Protein AF-U3BD57-F1 (afdb_monomer)

pLDDT: mean 81.66, std 17.18, range [27.09, 98.0]

Secondary structure (DSSP, 8-state):
-PPP-PEEPSEEEEEEESSSPPEEEEE-SS--HHHHHHTTT-EEEE--PPPPTTEE--SEEEEEEHHHHHHHHHHHHHHHHH-GGG---TTHHHHHHHHHHHHHHHHHHTTS-GGGEEEEE--SSSS-S--TTS---HHHHHHHHHHHHHHHHHT-GGGHHHHH--S-TT-HHHIIIII-GGGBSSHHHHHHTT-SSTTTT---HHHHHHHS-TT-SPPP-------------------PPPPPPPHHHHHHHHHTT-HHHHHHHHHH-SSHHHHHHHHHHHTT-SSS-----HHHHHHHHHHHHTTSS-HHHHHHHHHHHHHT---HHHHHHHHHHHHHHHH-GGGSS--HHHHHHHHHHHHHHS-TTSHHHHHHHHHHHHHHHHTSSS---HHHHHHHHHHHHHTT-HHHHHHHHHHHHHHHHHS-HHHHHHHHHHHHHHHHHHHHHHGGGS-HHHHHHHHHHHTTSSS--HHHHHHHHHHHHHTT-HHHHHHIIIIIII-TT-TT--HHHHHHHHHHHHHHTTTTTSS-HHHHHHHHHHHHHHT-

Mean predicted aligned error: 17.5 Å

Sequence (548 aa):
MPTQAQLASAAWLHIGGASGAPRCLARREDVSPLWCLLLAGATVMPAVTVPEPATEVPRQGLRVEVEQALRNWRQFCDFIAAHPQFHRVPALGIYLSAVAAFIEQAAADLGRPLAELWLQGDVDALAGPFDAHAPSRIEFWRWNADSRLQLVQDGDPLELHEITLVVDFEDLADWCRGFGLNSLDHPYFQALLREEHFESVGTGFAKFCAALPADQAPAIPTDVFQVADDGDAWLPETLAEPAQATAEQYRQRYLQGDLQAALALAQQCDDEQQALHWARCACGLEDVAGQPAAAAWLWLAELALRGVGDLREARRWVELAAAANPQLHEQGRLQLCIGRLWLDPAAGEPDTRRAFQALQAVQRYCSHDDAEYAQSLYWLGLCWHSGQGCAVDHERAREAWRVASADGHGLATEALVQLLASEADAQAAQAAAELWEEALHHARQFLEVHGPRAPASLRRLLGEWLLSFAPVAWEEAHELLLQAAEAGDAQAMGLLSEVVYRDPASPLRNLRQALHWAWRYAVAQGLLASAERGWRRWLFALVWYLRR

Radius of gyration: 33.56 Å; Cα contacts (8 Å, |Δi|>4): 811; chains: 1; bounding box: 88×85×86 Å

Foldseek 3Di:
DPDDQQAAFQFFKWKDFPDDQTDGFFGGLDDFLLVLQLLAPWDKDAGRDDDDPSHDFFGIKTKDQQVSSLVSLVLLLVLCVVQCLLVLDPQPSLLSVLVNVSSVVSVVVVVDDSRRMMMIGRHFPGDDDDDPPDDTPNVVSNVLSNVLSVVSVVSDPVCVCVSQVQPDSQWLCSSCPRNPLCRTPDVLSVVSNVDGGSVPCSQHNVSVVVPDDPPPPDDDDDDDDDDDDDDDDDDDDDPPDPPDDDLVVLVVVLVVQDLVSLQVNLVPDPDLQSNLVSLCSSPCVDDHHDQHELSSLLSNLVSVVVVHDQLLCSVVSLVSSVVRPDDLVVLLSSLLSQLVLLCDCSNHPHDQLSNLVSLVVNCSSDDLLDLSVLSSLQSNLVCLCPVRSHHNDNPSSLVSLVSSLVVLNQSSLVVNLVSLCVVLVVDDVVSSVVSNVVSLVSLVVSCVVCPLNHALSSLQSNLVVLLVDPVRPLVSSLVSLVSSVVVPDLVSLQCCQPPAAPDPPHPNHNNLSNVVSVVSSCVSVCVLVPDDPVVNVVVVVVVVVSVD

Nearest PDB structures (foldseek):
  8sxq-assembly2_B  TM=6.730E-01  e=3.916E-07  Legionella pneumophila
  6ur7-assembly1_A  TM=7.869E-01  e=1.445E-04  Oxalobacter formigenes
  5b26-assembly2_C  TM=6.207E-01  e=1.563E-03  Mus musculus
  7t7t-assembly1_A  TM=5.639E-01  e=4.926E-03  Citrus unshiu
  7mqz-assembly1_A  TM=3.918E-01  e=1.105E-02  Homo sapiens

Structure (mmCIF, N/CA/C/O backbone):
data_AF-U3BD57-F1
#
_entry.id   AF-U3BD57-F1
#
loop_
_atom_site.group_PDB
_atom_site.id
_atom_site.type_symbol
_atom_site.label_atom_id
_atom_site.label_alt_id
_atom_site.label_comp_id
_atom_site.label_asym_id
_atom_site.label_entity_id
_atom_site.label_seq_id
_atom_site.pdbx_PDB_ins_code
_atom_site.Cartn_x
_atom_site.Cartn_y
_atom_site.Cartn_z
_atom_site.occupancy
_atom_site.B_iso_or_equiv
_atom_site.auth_seq_id
_atom_site.auth_comp_id
_atom_site.auth_asym_id
_atom_site.auth_atom_id
_atom_site.pdbx_PDB_model_num
ATOM 1 N N . MET A 1 1 ? -15.205 58.017 26.545 1.00 27.98 1 MET A N 1
ATOM 2 C CA . MET A 1 1 ? -15.655 56.766 27.181 1.00 27.98 1 MET A CA 1
ATOM 3 C C . MET A 1 1 ? -15.702 55.711 26.086 1.00 27.98 1 MET A C 1
ATOM 5 O O . MET A 1 1 ? -16.704 55.667 25.384 1.00 27.98 1 MET A O 1
ATOM 9 N N . PRO A 1 2 ? -14.609 54.979 25.820 1.00 32.31 2 PRO A N 1
ATOM 10 C CA . PRO A 1 2 ? -14.677 53.851 24.903 1.00 32.31 2 PRO A CA 1
ATOM 11 C C . PRO A 1 2 ? -15.498 52.740 25.571 1.00 32.31 2 PRO A C 1
ATOM 13 O O . PRO A 1 2 ? -15.319 52.452 26.753 1.00 32.31 2 PRO A O 1
ATOM 16 N N . THR A 1 3 ? -16.462 52.215 24.824 1.00 42.19 3 THR A N 1
ATOM 17 C CA . THR A 1 3 ? -17.351 51.101 25.164 1.00 42.19 3 THR A CA 1
ATOM 18 C C . THR A 1 3 ? -16.542 49.896 25.640 1.00 42.19 3 THR A C 1
ATOM 20 O O . THR A 1 3 ? -15.645 49.451 24.928 1.00 42.19 3 THR A O 1
ATOM 23 N N . GLN A 1 4 ? -16.850 49.377 26.835 1.00 46.09 4 GLN A N 1
ATOM 24 C CA . GLN A 1 4 ? -16.430 48.032 27.239 1.00 46.09 4 GLN A CA 1
ATOM 25 C C . GLN A 1 4 ? -16.855 47.073 26.126 1.00 46.09 4 GLN A C 1
ATOM 27 O O . GLN A 1 4 ? -18.048 46.980 25.840 1.00 46.09 4 GLN A O 1
ATOM 32 N N . ALA A 1 5 ? -15.895 46.425 25.467 1.00 45.97 5 ALA A N 1
ATOM 33 C CA . ALA A 1 5 ? -16.192 45.318 24.572 1.00 45.97 5 ALA A CA 1
ATOM 34 C C . ALA A 1 5 ? -16.921 44.259 25.409 1.00 45.97 5 ALA A C 1
ATOM 36 O O . ALA A 1 5 ? -16.358 43.758 26.382 1.00 45.97 5 ALA A O 1
ATOM 37 N N . GLN A 1 6 ? -18.198 44.021 25.113 1.00 57.72 6 GLN A N 1
ATOM 38 C CA . GLN A 1 6 ? -18.959 42.970 25.775 1.00 57.72 6 GLN A CA 1
ATOM 39 C C . GLN A 1 6 ? -18.413 41.636 25.265 1.00 57.72 6 GLN A C 1
ATOM 41 O O . GLN A 1 6 ? -18.294 41.439 24.057 1.00 57.72 6 GLN A O 1
ATOM 46 N N . LEU A 1 7 ? -17.986 40.771 26.182 1.00 58.16 7 LEU A N 1
ATOM 47 C CA . LEU A 1 7 ? -17.423 39.472 25.833 1.00 58.16 7 LEU A CA 1
ATOM 48 C C . LEU A 1 7 ? -18.536 38.512 25.413 1.00 58.16 7 LEU A C 1
ATOM 50 O O . LEU A 1 7 ? -19.702 38.662 25.768 1.00 58.16 7 LEU A O 1
ATOM 54 N N . ALA A 1 8 ? -18.161 37.493 24.664 1.00 63.22 8 ALA A N 1
ATOM 55 C CA . ALA A 1 8 ? -19.016 36.364 24.372 1.00 63.22 8 ALA A CA 1
ATOM 56 C C . ALA A 1 8 ? -19.403 35.618 25.653 1.00 63.22 8 ALA A C 1
ATOM 58 O O . ALA A 1 8 ? -18.519 35.300 26.447 1.00 63.22 8 ALA A O 1
ATOM 59 N N . SER A 1 9 ? -20.682 35.286 25.873 1.00 67.75 9 SER A N 1
ATOM 60 C CA . SER A 1 9 ? -20.984 34.245 26.860 1.00 67.75 9 SER A CA 1
ATOM 61 C C . SER A 1 9 ? -20.363 32.929 26.393 1.00 67.75 9 SER A C 1
ATOM 63 O O . SER A 1 9 ? -20.715 32.409 25.338 1.00 67.75 9 SER A O 1
ATOM 65 N N . ALA A 1 10 ? -19.449 32.378 27.190 1.00 66.75 10 ALA A N 1
ATOM 66 C CA . ALA A 1 10 ? -18.842 31.092 26.881 1.00 66.75 10 ALA A CA 1
ATOM 67 C C . ALA A 1 10 ? -19.821 29.928 27.101 1.00 66.75 10 ALA A C 1
ATOM 69 O O . ALA A 1 10 ? -19.561 28.845 26.608 1.00 66.75 10 ALA A O 1
ATOM 70 N N . ALA A 1 11 ? -20.927 30.099 27.837 1.00 70.19 11 ALA A N 1
ATOM 71 C CA . ALA A 1 11 ? -21.907 29.039 28.084 1.00 70.19 11 ALA A CA 1
ATOM 72 C C . ALA A 1 11 ? -22.957 28.991 26.969 1.00 70.19 11 ALA A C 1
ATOM 74 O O . ALA A 1 11 ? -23.764 29.911 26.822 1.00 70.19 11 ALA A O 1
ATOM 75 N N . TRP A 1 12 ? -22.989 27.900 26.209 1.00 79.19 12 TRP A N 1
ATOM 76 C CA . TRP A 1 12 ? -23.847 27.846 25.024 1.00 79.19 12 TRP A CA 1
ATOM 77 C C . TRP A 1 12 ? -24.577 26.521 24.827 1.00 79.19 12 TRP A C 1
ATOM 79 O O . TRP A 1 12 ? -25.664 26.527 24.256 1.00 79.19 12 TRP A O 1
ATOM 89 N N . LEU A 1 13 ? -24.077 25.398 25.351 1.00 88.44 13 LEU A N 1
ATOM 90 C CA . LEU A 1 13 ? -24.782 24.123 25.238 1.00 88.44 13 LEU A CA 1
ATOM 91 C C . LEU A 1 13 ? -25.461 23.713 26.538 1.00 88.44 13 LEU A C 1
ATOM 93 O O . LEU A 1 13 ? -24.832 23.622 27.593 1.00 88.44 13 LEU A O 1
ATOM 97 N N . HIS A 1 14 ? -26.736 23.366 26.425 1.00 92.31 14 HIS A N 1
ATOM 98 C CA . HIS A 1 14 ? -27.600 23.070 27.548 1.00 92.31 14 HIS A CA 1
ATOM 99 C C . HIS A 1 14 ? -28.343 21.752 27.354 1.00 92.31 14 HIS A C 1
ATOM 101 O O . HIS A 1 14 ? -28.837 21.466 26.265 1.00 92.31 14 HIS A O 1
ATOM 107 N N . ILE A 1 15 ? -28.485 20.990 28.436 1.00 94.88 15 ILE A N 1
ATOM 108 C CA . ILE A 1 15 ? -29.433 19.879 28.537 1.00 94.88 15 ILE A CA 1
ATOM 109 C C . ILE A 1 15 ? -30.567 20.266 29.482 1.00 94.88 15 ILE A C 1
ATOM 111 O O . ILE A 1 15 ? -30.341 20.839 30.551 1.00 94.88 15 ILE A O 1
ATOM 115 N N . GLY A 1 16 ? -31.803 19.968 29.104 1.00 94.50 16 GLY A N 1
ATOM 116 C CA . GLY A 1 16 ? -32.967 20.297 29.918 1.00 94.50 16 GLY A CA 1
ATOM 117 C C . GLY A 1 16 ? -34.179 19.449 29.572 1.00 94.50 16 GLY A C 1
ATOM 118 O O . GLY A 1 16 ? -34.161 18.668 28.631 1.00 94.50 16 GLY A O 1
ATOM 119 N N . GLY A 1 17 ? -35.245 19.603 30.354 1.00 91.62 17 GLY A N 1
ATOM 120 C CA . GLY A 1 17 ? -36.542 18.974 30.096 1.00 91.62 17 GLY A CA 1
ATOM 121 C C . GLY A 1 17 ? -37.650 20.013 29.964 1.00 91.62 17 GLY A C 1
ATOM 122 O O . GLY A 1 17 ? -37.400 21.219 29.951 1.00 91.62 17 GLY A O 1
ATOM 123 N N . ALA A 1 18 ? -38.902 19.564 29.900 1.00 84.69 18 ALA A N 1
ATOM 124 C CA . ALA A 1 18 ? -40.062 20.463 29.854 1.00 84.69 18 ALA A CA 1
ATOM 125 C C . ALA A 1 18 ? -40.227 21.332 31.124 1.00 84.69 18 ALA A C 1
ATOM 127 O O . ALA A 1 18 ? -40.930 22.340 31.106 1.00 84.69 18 ALA A O 1
ATOM 128 N N . SER A 1 19 ? -39.610 20.935 32.242 1.00 79.94 19 SER A N 1
ATOM 129 C CA . SER A 1 19 ? -39.618 21.669 33.514 1.00 79.94 19 SER A CA 1
ATOM 130 C C . SER A 1 19 ? -38.301 21.477 34.270 1.00 79.94 19 SER A C 1
ATOM 132 O O . SER A 1 19 ? -37.704 20.403 34.212 1.00 79.94 19 SER A O 1
ATOM 134 N N . GLY A 1 20 ? -37.882 22.507 35.010 1.00 82.12 20 GLY A N 1
ATOM 135 C CA . GLY A 1 20 ? -36.584 22.564 35.692 1.00 82.12 20 GLY A CA 1
ATOM 136 C C . GLY A 1 20 ? -35.612 23.528 35.007 1.00 82.12 20 GLY A C 1
ATOM 137 O O . GLY A 1 20 ? -35.832 23.931 33.866 1.00 82.12 20 GLY A O 1
ATOM 138 N N . ALA A 1 21 ? -34.564 23.933 35.724 1.00 85.69 21 ALA A N 1
ATOM 139 C CA . ALA A 1 21 ? -33.501 24.746 35.143 1.00 85.69 21 ALA A CA 1
ATOM 140 C C . ALA A 1 21 ? -32.611 23.863 34.247 1.00 85.69 21 ALA A C 1
ATOM 142 O O . ALA A 1 21 ? -32.246 22.766 34.679 1.00 85.69 21 ALA A O 1
ATOM 143 N N . PRO A 1 22 ? -32.270 24.302 33.024 1.00 90.50 22 PRO A N 1
ATOM 144 C CA . PRO A 1 22 ? -31.344 23.563 32.181 1.00 90.50 22 PRO A CA 1
ATOM 145 C C . PRO A 1 22 ? -29.938 23.555 32.791 1.00 90.50 22 PRO A C 1
ATOM 147 O O . PRO A 1 22 ? -29.515 24.517 33.433 1.00 90.50 22 PRO A O 1
ATOM 150 N N . ARG A 1 23 ? -29.206 22.464 32.569 1.00 90.50 23 ARG A N 1
ATOM 151 C CA . ARG A 1 23 ? -27.803 22.310 32.958 1.00 90.50 23 ARG A CA 1
ATOM 152 C C . ARG A 1 23 ? -26.915 22.670 31.773 1.00 90.50 23 ARG A C 1
ATOM 154 O O . ARG A 1 23 ? -27.105 22.136 30.684 1.00 90.50 23 ARG A O 1
ATOM 161 N N . CYS A 1 24 ? -25.937 23.543 31.992 1.00 89.62 24 CYS A N 1
ATOM 162 C CA . CYS A 1 24 ? -24.891 23.811 31.007 1.00 89.62 24 CYS A CA 1
ATOM 163 C C . CYS A 1 24 ? -23.942 22.604 30.921 1.00 89.62 24 CYS A C 1
ATOM 165 O O . CYS A 1 24 ? -23.536 22.066 31.952 1.00 89.62 24 CYS A O 1
ATOM 167 N N . LEU A 1 25 ? -23.643 22.164 29.701 1.00 88.62 25 LEU A N 1
ATOM 168 C CA . LEU A 1 25 ? -22.780 21.017 29.406 1.00 88.62 25 LEU A CA 1
ATOM 169 C C . LEU A 1 25 ? -21.462 21.408 28.746 1.00 88.62 25 LEU A C 1
ATOM 171 O O . LEU A 1 25 ? -20.508 20.635 28.816 1.00 88.62 25 LEU A O 1
ATOM 175 N N . ALA A 1 26 ? -21.411 22.567 28.090 1.00 85.31 26 ALA A N 1
ATOM 176 C CA . ALA A 1 26 ? -20.224 23.002 27.375 1.00 85.31 26 ALA A CA 1
ATOM 177 C C . ALA A 1 26 ? -20.015 24.508 27.489 1.00 85.31 26 ALA A C 1
ATOM 179 O O . ALA A 1 26 ? -20.969 25.291 27.385 1.00 85.31 26 ALA A O 1
ATOM 180 N N . ARG A 1 27 ? -18.749 24.893 27.675 1.00 80.94 27 ARG A N 1
ATOM 181 C CA . ARG A 1 27 ? -18.311 26.285 27.731 1.00 80.94 27 ARG A CA 1
ATOM 182 C C . ARG A 1 27 ? -17.185 26.537 26.721 1.00 80.94 27 ARG A C 1
ATOM 184 O O . ARG A 1 27 ? -16.096 25.995 26.886 1.00 80.94 27 ARG A O 1
ATOM 191 N N . ARG A 1 28 ? -17.429 27.342 25.680 1.00 71.56 28 ARG A N 1
ATOM 192 C CA . ARG A 1 28 ? -16.424 27.792 24.697 1.00 71.56 28 ARG A CA 1
ATOM 193 C C . ARG A 1 28 ? -16.920 29.021 23.920 1.00 71.56 28 ARG A C 1
ATOM 195 O O . ARG A 1 28 ? -18.121 29.162 23.727 1.00 71.56 28 ARG A O 1
ATOM 202 N N . GLU A 1 29 ? -16.014 29.901 23.495 1.00 64.88 29 GLU A N 1
ATOM 203 C CA . GLU A 1 29 ? -16.372 31.115 22.732 1.00 64.88 29 GLU A CA 1
ATOM 204 C C . GLU A 1 29 ? -16.770 30.816 21.272 1.00 64.88 29 GLU A C 1
ATOM 206 O O . GLU A 1 29 ? -17.443 31.627 20.639 1.00 64.88 29 GLU A O 1
ATOM 211 N N . ASP A 1 30 ? -16.378 29.652 20.747 1.00 69.75 30 ASP A N 1
ATOM 212 C CA . ASP A 1 30 ? -16.630 29.169 19.389 1.00 69.75 30 ASP A CA 1
ATOM 213 C C . ASP A 1 30 ? -17.457 27.870 19.360 1.00 69.75 30 ASP A C 1
ATOM 215 O O . ASP A 1 30 ? -17.331 26.978 20.205 1.00 69.75 30 ASP A O 1
ATOM 219 N N . VAL A 1 31 ? -18.299 27.751 18.329 1.00 74.25 31 VAL A N 1
ATOM 220 C CA . VAL A 1 31 ? -19.085 26.545 18.035 1.00 74.25 31 VAL A CA 1
ATOM 221 C C . VAL A 1 31 ? -18.189 25.517 17.351 1.00 74.25 31 VAL A C 1
ATOM 223 O O . VAL A 1 31 ? -17.719 25.748 16.236 1.00 74.25 31 VAL A O 1
ATOM 226 N N . SER A 1 32 ? -17.975 24.368 17.995 1.00 83.62 32 SER A N 1
ATOM 227 C CA . SER A 1 32 ? -17.133 23.305 17.440 1.00 83.62 32 SER A CA 1
ATOM 228 C C . SER A 1 32 ? -17.915 22.296 16.580 1.00 83.62 32 SER A C 1
ATOM 230 O O . SER A 1 32 ? -19.128 22.120 16.764 1.00 83.62 32 SER A O 1
ATOM 232 N N . PRO A 1 33 ? -17.238 21.575 15.666 1.00 87.12 33 PRO A N 1
ATOM 233 C CA . PRO A 1 33 ? -17.868 20.558 14.824 1.00 87.12 33 PRO A CA 1
ATOM 234 C C . PRO A 1 33 ? -18.579 19.433 15.582 1.00 87.12 33 PRO A C 1
ATOM 236 O O . PRO A 1 33 ? -19.615 18.953 15.119 1.00 87.12 33 PRO A O 1
ATOM 239 N N . LEU A 1 34 ? -18.070 19.058 16.764 1.00 88.12 34 LEU A N 1
ATOM 240 C CA . LEU A 1 34 ? -18.699 18.086 17.665 1.00 88.12 34 LEU A CA 1
ATOM 241 C C . LEU A 1 34 ? -20.179 18.414 17.915 1.00 88.12 34 LEU A C 1
ATOM 243 O O . LEU A 1 34 ? -21.039 17.533 17.897 1.00 88.12 34 LEU A O 1
ATOM 247 N N . TRP A 1 35 ? -20.495 19.694 18.099 1.00 86.44 35 TRP A N 1
ATOM 248 C CA . TRP A 1 35 ? -21.849 20.139 18.411 1.00 86.44 35 TRP A CA 1
ATOM 249 C C . TRP A 1 35 ? -22.739 20.256 17.191 1.00 86.44 35 TRP A C 1
ATOM 251 O O . TRP A 1 35 ? -23.916 19.915 17.270 1.00 86.44 35 TRP A O 1
ATOM 261 N N . CYS A 1 36 ? -22.181 20.681 16.058 1.00 89.06 36 CYS A N 1
ATOM 262 C CA . CYS A 1 36 ? -22.897 20.647 14.789 1.00 89.06 36 CYS A CA 1
ATOM 263 C C . CYS A 1 36 ? -23.377 19.219 14.481 1.00 89.06 36 CYS A C 1
ATOM 265 O O . CYS A 1 36 ? -24.531 19.034 14.115 1.00 89.06 36 CYS A O 1
ATOM 267 N N . LEU A 1 37 ? -22.546 18.200 14.725 1.00 93.69 37 LEU A N 1
ATOM 268 C CA . LEU A 1 37 ? -22.951 16.801 14.555 1.00 93.69 37 LEU A CA 1
ATOM 269 C C . LEU A 1 37 ? -24.081 16.392 15.510 1.00 93.69 37 LEU A C 1
ATOM 271 O O . LEU A 1 37 ? -25.065 15.788 15.084 1.00 93.69 37 LEU A O 1
ATOM 275 N N . LEU A 1 38 ? -23.977 16.737 16.795 1.00 95.19 38 LEU A N 1
ATOM 276 C CA . LEU A 1 38 ? -25.018 16.417 17.778 1.00 95.19 38 LEU A CA 1
ATOM 277 C C . LEU A 1 38 ? -26.357 17.103 17.462 1.00 95.19 38 LEU A C 1
ATOM 279 O O . LEU A 1 38 ? -27.409 16.486 17.624 1.00 95.19 38 LEU A O 1
ATOM 283 N N . LEU A 1 39 ? -26.327 18.350 16.984 1.00 95.19 39 LEU A N 1
ATOM 284 C CA . LEU A 1 39 ? -27.506 19.194 16.754 1.00 95.19 39 LEU A CA 1
ATOM 285 C C . LEU A 1 39 ? -28.119 19.057 15.346 1.00 95.19 39 LEU A C 1
ATOM 287 O O . LEU A 1 39 ? -29.029 19.811 15.008 1.00 95.19 39 LEU A O 1
ATOM 291 N N . ALA A 1 40 ? -27.672 18.108 14.523 1.00 95.25 40 ALA A N 1
ATOM 292 C CA . ALA A 1 40 ? -28.289 17.853 13.221 1.00 95.25 40 ALA A CA 1
ATOM 293 C C . ALA A 1 40 ? -29.773 17.447 13.358 1.00 95.25 40 ALA A C 1
ATOM 295 O O . ALA A 1 40 ? -30.151 16.648 14.224 1.00 95.25 40 ALA A O 1
ATOM 296 N N . GLY A 1 41 ? -30.629 18.016 12.510 1.00 95.62 41 GLY A N 1
ATOM 297 C CA . GLY A 1 41 ? -32.086 17.894 12.578 1.00 95.62 41 GLY A CA 1
ATOM 298 C C . GLY A 1 41 ? -32.749 18.770 13.649 1.00 95.62 41 GLY A C 1
ATOM 299 O O . GLY A 1 41 ? -33.923 18.563 13.964 1.00 95.62 41 GLY A O 1
ATOM 300 N N . ALA A 1 42 ? -32.023 19.724 14.239 1.00 95.31 42 ALA A N 1
ATOM 301 C CA . ALA A 1 42 ? -32.555 20.607 15.270 1.00 95.31 42 ALA A CA 1
ATOM 302 C C . ALA A 1 42 ? -33.602 21.607 14.754 1.00 95.31 42 ALA A C 1
ATOM 304 O O . ALA A 1 42 ? -33.619 22.032 13.600 1.00 95.31 42 ALA A O 1
ATOM 305 N N . THR A 1 43 ? -34.445 22.061 15.677 1.00 94.56 43 THR A N 1
ATOM 306 C CA . THR A 1 43 ? -35.416 23.139 15.466 1.00 94.56 43 THR A CA 1
ATOM 307 C C . THR A 1 43 ? -34.944 24.430 16.127 1.00 94.56 43 THR A C 1
ATOM 309 O O . THR A 1 43 ? -34.241 24.408 17.137 1.00 94.56 43 THR A O 1
ATOM 312 N N . VAL A 1 44 ? -35.324 25.572 15.552 1.00 92.12 44 VAL A N 1
ATOM 313 C CA . VAL A 1 44 ? -34.975 26.890 16.097 1.00 92.12 44 VAL A CA 1
ATOM 314 C C . VAL A 1 44 ? -35.842 27.190 17.315 1.00 92.12 44 VAL A C 1
ATOM 316 O O . VAL A 1 44 ? -37.070 27.170 17.232 1.00 92.12 44 VAL A O 1
ATOM 319 N N . MET A 1 45 ? -35.198 27.512 18.432 1.00 92.56 45 MET A N 1
ATOM 320 C CA . MET A 1 45 ? -35.832 27.832 19.709 1.00 92.56 45 MET A CA 1
ATOM 321 C C . MET A 1 45 ? -35.266 29.137 20.284 1.00 92.56 45 MET A C 1
ATOM 323 O O . MET A 1 45 ? -34.160 29.537 19.923 1.00 92.56 45 MET A O 1
ATOM 327 N N . PRO A 1 46 ? -35.983 29.824 21.191 1.00 90.12 46 PRO A N 1
ATOM 328 C CA . PRO A 1 46 ? -35.396 30.909 21.971 1.00 90.12 46 PRO A CA 1
ATOM 329 C C . PRO A 1 46 ? -34.205 30.411 22.798 1.00 90.12 46 PRO A C 1
ATOM 331 O O . PRO A 1 46 ? -34.266 29.313 23.362 1.00 90.12 46 PRO A O 1
ATOM 334 N N . ALA A 1 47 ? -33.152 31.224 22.885 1.00 87.69 47 ALA A N 1
ATOM 335 C CA . ALA A 1 47 ? -31.988 30.919 23.710 1.00 87.69 47 ALA A CA 1
ATOM 336 C C . ALA A 1 47 ? -32.364 30.782 25.196 1.00 87.69 47 ALA A C 1
ATOM 338 O O . ALA A 1 47 ? -33.280 31.444 25.692 1.00 87.69 47 ALA A O 1
ATOM 339 N N . VAL A 1 48 ? -31.651 29.903 25.893 1.00 89.44 48 VAL A N 1
ATOM 340 C CA . VAL A 1 48 ? -31.788 29.604 27.322 1.00 89.44 48 VAL A CA 1
ATOM 341 C C . VAL A 1 48 ? -30.570 30.045 28.141 1.00 89.44 48 VAL A C 1
ATOM 343 O O . VAL A 1 48 ? -30.675 30.087 29.368 1.00 89.44 48 VAL A O 1
ATOM 346 N N . THR A 1 49 ? -29.449 30.399 27.497 1.00 85.75 49 THR A N 1
ATOM 347 C CA . THR A 1 49 ? -28.265 30.973 28.147 1.00 85.75 49 THR A CA 1
ATOM 348 C C . THR A 1 49 ? -28.659 32.191 28.977 1.00 85.75 49 THR A C 1
ATOM 350 O O . THR A 1 49 ? -29.228 33.167 28.482 1.00 85.75 49 THR A O 1
ATOM 353 N N . VAL A 1 50 ? -28.331 32.143 30.267 1.00 81.50 50 VAL A N 1
ATOM 354 C CA . VAL A 1 50 ? -28.562 33.259 31.185 1.00 81.50 50 VAL A CA 1
ATOM 355 C C . VAL A 1 50 ? -27.453 34.304 30.996 1.00 81.50 50 VAL A C 1
ATOM 357 O O . VAL A 1 50 ? -26.284 33.925 30.954 1.00 81.50 50 VAL A O 1
ATOM 360 N N . PRO A 1 51 ? -27.774 35.609 30.918 1.00 73.94 51 PRO A N 1
ATOM 361 C CA . PRO A 1 51 ? -26.763 36.657 30.794 1.00 73.94 51 PRO A CA 1
ATOM 362 C C . PRO A 1 51 ? -25.798 36.691 31.984 1.00 73.94 51 PRO A C 1
ATOM 364 O O . PRO A 1 51 ? -26.227 36.857 33.129 1.00 73.94 51 PRO A O 1
ATOM 367 N N . GLU A 1 52 ? -24.496 36.603 31.709 1.00 73.75 52 GLU A N 1
ATOM 368 C CA . GLU A 1 52 ? -23.430 36.880 32.678 1.00 73.75 52 GLU A CA 1
ATOM 369 C C . GLU A 1 52 ? -23.008 38.370 32.587 1.00 73.75 52 GLU A C 1
ATOM 371 O O . GLU A 1 52 ? -23.186 39.004 31.536 1.00 73.75 52 GLU A O 1
ATOM 376 N N . PRO A 1 53 ? -22.472 38.985 33.661 1.00 74.38 53 PRO A N 1
ATOM 377 C CA . PRO A 1 53 ? -22.073 40.393 33.646 1.00 74.38 53 PRO A CA 1
ATOM 378 C C . PRO A 1 53 ? -21.101 40.715 32.505 1.00 74.38 53 PRO A C 1
ATOM 380 O O . PRO A 1 53 ? -20.090 40.043 32.343 1.00 74.38 53 PRO A O 1
ATOM 383 N N . ALA A 1 54 ? -21.392 41.779 31.750 1.00 70.25 54 ALA A N 1
ATOM 384 C CA . ALA A 1 54 ? -20.594 42.226 30.603 1.00 70.25 54 ALA A CA 1
ATOM 385 C C . ALA A 1 54 ? -20.476 41.214 29.440 1.00 70.25 54 ALA A C 1
ATOM 387 O O . ALA A 1 54 ? -19.569 41.359 28.621 1.00 70.25 54 ALA A O 1
ATOM 388 N N . THR A 1 55 ? -21.408 40.253 29.333 1.00 70.75 55 THR A N 1
ATOM 389 C CA . THR A 1 55 ? -21.484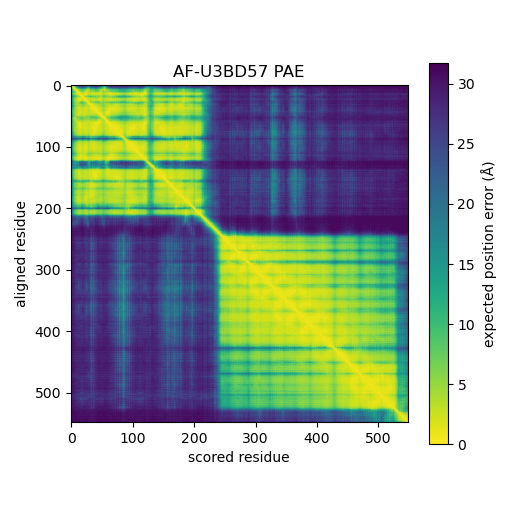 39.327 28.191 1.00 70.75 55 THR A CA 1
ATOM 390 C C . THR A 1 55 ? -22.685 39.580 27.281 1.00 70.75 55 THR A C 1
ATOM 392 O O . THR A 1 55 ? -23.767 39.945 27.751 1.00 70.75 55 THR A O 1
ATOM 395 N N . GLU A 1 56 ? -22.505 39.381 25.976 1.00 72.62 56 GLU A N 1
ATOM 396 C CA . GLU A 1 56 ? -23.612 39.248 25.026 1.00 72.62 56 GLU A CA 1
ATOM 397 C C . GLU A 1 56 ? -24.092 37.792 24.989 1.00 72.62 56 GLU A C 1
ATOM 399 O O . GLU A 1 56 ? -23.286 36.859 24.956 1.00 72.62 56 GLU A O 1
ATOM 404 N N . VAL A 1 57 ? -25.417 37.598 24.996 1.00 73.44 57 VAL A N 1
ATOM 405 C CA . VAL A 1 57 ? -26.039 36.272 24.892 1.00 73.44 57 VAL A CA 1
ATOM 406 C C . VAL A 1 57 ? -26.753 36.086 23.551 1.00 73.44 57 VAL A C 1
ATOM 408 O O . VAL A 1 57 ? -27.357 37.035 23.034 1.00 73.44 57 VAL A O 1
ATOM 411 N N . PRO A 1 58 ? -26.747 34.860 23.005 1.00 77.12 58 PRO A N 1
ATOM 412 C CA . PRO A 1 58 ? -27.570 34.486 21.863 1.00 77.12 58 PRO A CA 1
ATOM 413 C C . PRO A 1 58 ? -29.054 34.772 22.088 1.00 77.12 58 PRO A C 1
ATOM 415 O O . PRO A 1 58 ? -29.562 34.703 23.206 1.00 77.12 58 PRO A O 1
ATOM 418 N N . ARG A 1 59 ? -29.774 35.082 21.005 1.00 80.44 59 ARG A N 1
ATOM 419 C CA . ARG A 1 59 ? -31.241 35.234 21.031 1.00 80.44 59 ARG A CA 1
ATOM 420 C C . ARG A 1 59 ? -31.958 33.929 20.713 1.00 80.44 59 ARG A C 1
ATOM 422 O O . ARG A 1 59 ? -33.072 33.705 21.188 1.00 80.44 59 ARG A O 1
ATOM 429 N N . GLN A 1 60 ? -31.329 33.092 19.898 1.00 86.06 60 GLN A N 1
ATOM 430 C CA . GLN A 1 60 ? -31.862 31.822 19.433 1.00 86.06 60 GLN A CA 1
ATOM 431 C C . GLN A 1 60 ? -30.849 30.697 19.651 1.00 86.06 60 GLN A C 1
ATOM 433 O O . GLN A 1 60 ? -29.642 30.929 19.767 1.00 86.06 60 GLN A O 1
ATOM 438 N N . GLY A 1 61 ? -31.365 29.476 19.679 1.00 88.81 61 GLY A N 1
ATOM 439 C CA . GLY A 1 61 ? -30.600 28.246 19.748 1.00 88.81 61 GLY A CA 1
ATOM 440 C C . GLY A 1 61 ? -31.210 27.151 18.882 1.00 88.81 61 GLY A C 1
ATOM 441 O O . GLY A 1 61 ? -32.357 27.239 18.437 1.00 88.81 61 GLY A O 1
ATOM 442 N N . LEU A 1 62 ? -30.418 26.116 18.637 1.00 92.25 62 LEU A N 1
ATOM 443 C CA . LEU A 1 62 ? -30.816 24.901 17.938 1.00 92.25 62 LEU A CA 1
ATOM 444 C C . LEU A 1 62 ? -31.121 23.825 18.968 1.00 92.25 62 LEU A C 1
ATOM 446 O O . LEU A 1 62 ? -30.231 23.439 19.721 1.00 92.25 62 LEU A O 1
ATOM 450 N N . ARG A 1 63 ? -32.369 23.353 19.005 1.00 95.56 63 ARG A N 1
ATOM 451 C CA . ARG A 1 63 ? -32.827 22.317 19.932 1.00 95.56 63 ARG A CA 1
ATOM 452 C C . ARG A 1 63 ? -33.120 21.007 19.218 1.00 95.56 63 ARG A C 1
ATOM 454 O O . ARG A 1 63 ? -33.861 20.985 18.235 1.00 95.56 63 ARG A O 1
ATOM 461 N N . VAL A 1 64 ? -32.621 19.918 19.785 1.00 97.19 64 VAL A N 1
ATOM 462 C CA . VAL A 1 64 ? -32.864 18.543 19.346 1.00 97.19 64 VAL A CA 1
ATOM 463 C C . VAL A 1 64 ? -33.196 17.667 20.559 1.00 97.19 64 VAL A C 1
ATOM 465 O O . VAL A 1 64 ? -32.747 17.943 21.670 1.00 97.19 64 VAL A O 1
ATOM 468 N N . GLU A 1 65 ? -33.987 16.612 20.373 1.00 97.88 65 GLU A N 1
ATOM 469 C CA . GLU A 1 65 ? -34.219 15.618 21.431 1.00 97.88 65 GLU A CA 1
ATOM 470 C C . GLU A 1 65 ? -32.914 14.875 21.757 1.00 97.88 65 GLU A C 1
ATOM 472 O O . GLU A 1 65 ? -32.152 14.535 20.846 1.00 97.88 65 GLU A O 1
ATOM 477 N N . VAL A 1 66 ? -32.654 14.571 23.034 1.00 97.19 66 VAL A N 1
ATOM 478 C CA . VAL A 1 66 ? -31.398 13.914 23.454 1.00 97.19 66 VAL A CA 1
ATOM 479 C C . VAL A 1 66 ? -31.213 12.558 22.765 1.00 97.19 66 VAL A C 1
ATOM 481 O O . VAL A 1 66 ? -30.108 12.225 22.342 1.00 97.19 66 VAL A O 1
ATOM 484 N N . GLU A 1 67 ? -32.290 11.796 22.556 1.00 97.00 67 GLU A N 1
ATOM 485 C CA . GLU A 1 67 ? -32.233 10.527 21.815 1.00 97.00 67 GLU A CA 1
ATOM 486 C C . GLU A 1 67 ? -31.825 10.704 20.347 1.00 97.00 67 GLU A C 1
ATOM 488 O O . GLU A 1 67 ? -31.201 9.822 19.757 1.00 97.00 67 GLU A O 1
ATOM 493 N N . GLN A 1 68 ? -32.197 11.821 19.718 1.00 97.88 68 GLN A N 1
ATOM 494 C CA . GLN A 1 68 ? -31.762 12.124 18.357 1.00 97.88 68 GLN A CA 1
ATOM 495 C C . GLN A 1 68 ? -30.300 12.582 18.351 1.00 97.88 68 GLN A C 1
ATOM 497 O O . GLN A 1 68 ? -29.541 12.091 17.520 1.00 97.88 68 GLN A O 1
ATOM 502 N N . ALA A 1 69 ? -29.878 13.414 19.307 1.00 97.38 69 ALA A N 1
ATOM 503 C CA . ALA A 1 69 ? -28.476 13.814 19.438 1.00 97.38 69 ALA A CA 1
ATOM 504 C C . ALA A 1 69 ? -27.549 12.599 19.606 1.00 97.38 69 ALA A C 1
ATOM 506 O O . ALA A 1 69 ? -26.588 12.437 18.857 1.00 97.38 69 ALA A O 1
ATOM 507 N N . LEU A 1 70 ? -27.881 11.683 20.522 1.00 96.81 70 LEU A N 1
ATOM 508 C CA . LEU A 1 70 ? -27.110 10.454 20.737 1.00 96.81 70 LEU A CA 1
ATOM 509 C C . LEU A 1 70 ? -27.104 9.543 19.498 1.00 96.81 70 LEU A C 1
ATOM 511 O O . LEU A 1 70 ? -26.092 8.904 19.213 1.00 96.81 70 LEU A O 1
ATOM 515 N N . ARG A 1 71 ? -28.193 9.504 18.718 1.00 97.81 71 ARG A N 1
ATOM 516 C CA . ARG A 1 71 ? -28.228 8.783 17.432 1.00 97.81 71 ARG A CA 1
ATOM 517 C C . ARG A 1 71 ? -27.350 9.430 16.363 1.00 97.81 71 ARG A C 1
ATOM 519 O O . ARG A 1 71 ? -26.710 8.700 15.609 1.00 97.81 71 ARG A O 1
ATOM 526 N N . ASN A 1 72 ? -27.310 10.758 16.279 1.00 97.81 72 ASN A N 1
ATOM 527 C CA . ASN A 1 72 ? -26.407 11.471 15.371 1.00 97.81 72 ASN A CA 1
ATOM 528 C C . ASN A 1 72 ? -24.947 11.182 15.738 1.00 97.81 72 ASN A C 1
ATOM 530 O O . ASN A 1 72 ? -24.148 10.807 14.885 1.00 97.81 72 ASN A O 1
ATOM 534 N N . TRP A 1 73 ? -24.627 11.257 17.031 1.00 96.12 73 TRP A N 1
ATOM 535 C CA . TRP A 1 73 ? -23.293 10.950 17.536 1.00 96.12 73 TRP A CA 1
ATOM 536 C C . TRP A 1 73 ? -22.873 9.511 17.264 1.00 96.12 73 TRP A C 1
ATOM 538 O O . TRP A 1 73 ? -21.760 9.257 16.818 1.00 96.12 73 TRP A O 1
ATOM 548 N N . ARG A 1 74 ? -23.782 8.557 17.478 1.00 95.69 74 ARG A N 1
ATOM 549 C CA . ARG A 1 74 ? -23.514 7.147 17.202 1.00 95.69 74 ARG A CA 1
ATOM 550 C C . ARG A 1 74 ? -23.212 6.891 15.727 1.00 95.69 74 ARG A C 1
ATOM 552 O O . ARG A 1 74 ? -22.301 6.126 15.453 1.00 95.69 74 ARG A O 1
ATOM 559 N N . GLN A 1 75 ? -23.915 7.550 14.802 1.00 95.94 75 GLN A N 1
ATOM 560 C CA . GLN A 1 75 ? -23.594 7.460 13.371 1.00 95.94 75 GLN A CA 1
ATOM 561 C C . GLN A 1 75 ? -22.166 7.932 13.086 1.00 95.94 75 GLN A C 1
ATOM 563 O O . GLN A 1 75 ? -21.454 7.275 12.336 1.00 95.94 75 GLN A O 1
ATOM 568 N N . PHE A 1 76 ? -21.722 9.017 13.726 1.00 93.31 76 PHE A N 1
ATOM 569 C CA . PHE A 1 76 ? -20.337 9.470 13.615 1.00 93.31 76 PHE A CA 1
ATOM 570 C C . PHE A 1 76 ? -19.346 8.463 14.220 1.00 93.31 76 PHE A C 1
ATOM 572 O O . PHE A 1 76 ? -18.361 8.120 13.575 1.00 93.31 76 PHE A O 1
ATOM 579 N N . CYS A 1 77 ? -19.614 7.922 15.412 1.00 90.88 77 CYS A N 1
ATOM 580 C CA . CYS A 1 77 ? -18.771 6.879 16.006 1.00 90.88 77 CYS A CA 1
ATOM 581 C C . CYS A 1 77 ? -18.674 5.630 15.116 1.00 90.88 77 CYS A C 1
ATOM 583 O O . CYS A 1 77 ? -17.583 5.094 14.936 1.00 90.88 77 CYS A O 1
ATOM 585 N N . ASP A 1 78 ? -19.797 5.182 14.549 1.00 90.19 78 ASP A N 1
ATOM 586 C CA . ASP A 1 78 ? -19.857 4.035 13.641 1.00 90.19 78 ASP A CA 1
ATOM 587 C C . ASP A 1 78 ? -19.102 4.339 12.332 1.00 90.19 78 ASP A C 1
ATOM 589 O O . ASP A 1 78 ? -18.377 3.481 11.830 1.00 90.19 78 ASP A O 1
ATOM 593 N N . PHE A 1 79 ? -19.199 5.571 11.815 1.00 89.38 79 PHE A N 1
ATOM 594 C CA . PHE A 1 79 ? -18.410 6.044 10.675 1.00 89.38 79 PHE A CA 1
ATOM 595 C C . PHE A 1 79 ? -16.908 6.002 10.973 1.00 89.38 79 PHE A C 1
ATOM 597 O O . PHE A 1 79 ? -16.159 5.428 10.188 1.00 89.38 79 PHE A O 1
ATOM 604 N N . ILE A 1 80 ? -16.458 6.528 12.115 1.00 85.38 80 ILE A N 1
ATOM 605 C CA . ILE A 1 80 ? -15.045 6.463 12.520 1.00 85.38 80 ILE A CA 1
ATOM 606 C C . ILE A 1 80 ? -14.589 5.005 12.676 1.00 85.38 80 ILE A C 1
ATOM 608 O O . ILE A 1 80 ? -13.520 4.637 12.195 1.00 85.38 80 ILE A O 1
ATOM 612 N N . ALA A 1 81 ? -15.412 4.147 13.286 1.00 80.81 81 ALA A N 1
ATOM 613 C CA . ALA A 1 81 ? -15.103 2.728 13.455 1.00 80.81 81 ALA A CA 1
ATOM 614 C C . ALA A 1 81 ? -15.009 1.966 12.117 1.00 80.81 81 ALA A C 1
ATOM 616 O O . ALA A 1 81 ? -14.217 1.031 11.995 1.00 80.81 81 ALA A O 1
ATOM 617 N N . ALA A 1 82 ? -15.796 2.361 11.112 1.00 80.50 82 ALA A N 1
ATOM 618 C CA . ALA A 1 82 ? -15.768 1.783 9.768 1.00 80.50 82 ALA A CA 1
ATOM 619 C C . ALA A 1 82 ? -14.593 2.283 8.904 1.00 80.50 82 ALA A C 1
ATOM 621 O O . ALA A 1 82 ? -14.271 1.647 7.897 1.00 80.50 82 ALA A O 1
ATOM 622 N N . HIS A 1 83 ? -13.934 3.375 9.305 1.00 74.12 83 HIS A N 1
ATOM 623 C CA . HIS A 1 83 ? -12.825 4.010 8.589 1.00 74.12 83 HIS A CA 1
ATOM 624 C C . HIS A 1 83 ? -11.541 4.016 9.439 1.00 74.12 83 HIS A C 1
ATOM 626 O O . HIS A 1 83 ? -11.083 5.067 9.896 1.00 74.12 83 HIS A O 1
ATOM 632 N N . PRO A 1 84 ? -10.927 2.835 9.651 1.00 61.91 84 PRO A N 1
ATOM 633 C CA . PRO A 1 84 ? -9.817 2.652 10.583 1.00 61.91 84 PRO A CA 1
ATOM 634 C C . PRO A 1 84 ? -8.533 3.407 10.211 1.00 61.91 84 PRO A C 1
ATOM 636 O O . PRO A 1 84 ? -7.642 3.509 11.048 1.00 61.91 84 PRO A O 1
ATOM 639 N N . GLN A 1 85 ? -8.433 3.972 9.004 1.00 61.69 85 GLN A N 1
ATOM 640 C CA . GLN A 1 85 ? -7.362 4.902 8.630 1.00 61.69 85 GLN A CA 1
ATOM 641 C C . GLN A 1 85 ? -7.326 6.164 9.505 1.00 61.69 85 GLN A C 1
ATOM 643 O O . GLN A 1 85 ? -6.263 6.723 9.736 1.00 61.69 85 GLN A O 1
ATOM 648 N N . PHE A 1 86 ? -8.475 6.559 10.062 1.00 62.16 86 PHE A N 1
ATOM 649 C CA . PHE A 1 86 ? -8.600 7.636 11.053 1.00 62.16 86 PHE A CA 1
ATOM 650 C C . PHE A 1 86 ? -8.454 7.130 12.488 1.00 62.16 86 PHE A C 1
ATOM 652 O O . PHE A 1 86 ? -8.553 7.886 13.449 1.00 62.16 86 PHE A O 1
ATOM 659 N N . HIS A 1 87 ? -8.248 5.822 12.632 1.00 53.56 87 HIS A N 1
ATOM 660 C CA . HIS A 1 87 ? -8.174 5.096 13.884 1.00 53.56 87 HIS A CA 1
ATOM 661 C C . HIS A 1 87 ? -6.804 4.412 14.012 1.00 53.56 87 HIS A C 1
ATOM 663 O O . HIS A 1 87 ? -6.704 3.254 14.427 1.00 53.56 87 HIS A O 1
ATOM 669 N N . ARG A 1 88 ? -5.719 5.165 13.769 1.00 49.78 88 ARG A N 1
ATOM 670 C CA . ARG A 1 88 ? -4.356 4.812 14.234 1.00 49.78 88 ARG A CA 1
ATOM 671 C C . ARG A 1 88 ? -4.222 4.781 15.759 1.00 49.78 88 ARG A C 1
ATOM 673 O O . ARG A 1 88 ? -3.166 4.507 16.311 1.00 49.78 88 ARG A O 1
ATOM 680 N N . VAL A 1 89 ? -5.342 4.975 16.441 1.00 56.03 89 VAL A N 1
ATOM 681 C CA . VAL A 1 89 ? -5.428 5.320 17.832 1.00 56.03 89 VAL A CA 1
ATOM 682 C C . VAL A 1 89 ? -6.411 4.387 18.544 1.00 56.03 89 VAL A C 1
ATOM 684 O O . VAL A 1 89 ? -7.616 4.645 18.548 1.00 56.03 89 VAL A O 1
ATOM 687 N N . PRO A 1 90 ? -5.937 3.326 19.216 1.00 58.38 90 PRO A N 1
ATOM 688 C CA . PRO A 1 90 ? -6.794 2.387 19.943 1.00 58.38 90 PRO A CA 1
ATOM 689 C C . PRO A 1 90 ? -7.756 3.045 20.949 1.00 58.38 90 PRO A C 1
ATOM 691 O O . PRO A 1 90 ? -8.827 2.506 21.224 1.00 58.38 90 PRO A O 1
ATOM 694 N N . ALA A 1 91 ? -7.393 4.214 21.487 1.00 70.75 91 ALA A N 1
ATOM 695 C CA . ALA A 1 91 ? -8.181 4.935 22.478 1.00 70.75 91 ALA A CA 1
ATOM 696 C C . ALA A 1 91 ? -9.129 6.011 21.907 1.00 70.75 91 ALA A C 1
ATOM 698 O O . ALA A 1 91 ? -9.961 6.506 22.663 1.00 70.75 91 ALA A O 1
ATOM 699 N N . LEU A 1 92 ? -9.100 6.355 20.609 1.00 81.31 92 LEU A N 1
ATOM 700 C CA . LEU A 1 92 ? -9.997 7.387 20.055 1.00 81.31 92 LEU A CA 1
ATOM 701 C C . LEU A 1 92 ? -11.466 7.003 20.269 1.00 81.31 92 LEU A C 1
ATOM 703 O O . LEU A 1 92 ? -12.254 7.802 20.774 1.00 81.31 92 LEU A O 1
ATOM 707 N N . GLY A 1 93 ? -11.815 5.741 20.003 1.00 82.50 93 GLY A N 1
ATOM 708 C CA . GLY A 1 93 ? -13.145 5.209 20.302 1.00 82.50 93 GLY A CA 1
ATOM 709 C C . GLY A 1 93 ? -13.543 5.325 21.782 1.00 82.50 93 GLY A C 1
ATOM 710 O O . GLY A 1 93 ? -14.722 5.519 22.081 1.00 82.50 93 GLY A O 1
ATOM 711 N N . ILE A 1 94 ? -12.583 5.276 22.716 1.00 84.56 94 ILE A N 1
ATOM 712 C CA . ILE A 1 94 ? -12.827 5.479 24.154 1.00 84.56 94 ILE A CA 1
ATOM 713 C C . ILE A 1 94 ? -13.237 6.933 24.419 1.00 84.56 94 ILE A C 1
ATOM 715 O O . ILE A 1 94 ? -14.234 7.165 25.107 1.00 84.56 94 ILE A O 1
ATOM 719 N N . TYR A 1 95 ? -12.521 7.900 23.843 1.00 86.56 95 TYR A N 1
ATOM 720 C CA . TYR A 1 95 ? -12.814 9.327 24.012 1.00 86.56 95 TYR A CA 1
ATOM 721 C C . TYR A 1 95 ? -14.128 9.732 23.334 1.00 86.56 95 TYR A C 1
ATOM 723 O O . TYR A 1 95 ? -14.928 10.454 23.929 1.00 86.56 95 TYR A O 1
ATOM 731 N N . LEU A 1 96 ? -14.420 9.203 22.142 1.00 89.69 96 LEU A N 1
ATOM 732 C CA . LEU A 1 96 ? -15.706 9.432 21.472 1.00 89.69 96 LEU A CA 1
ATOM 733 C C . LEU A 1 96 ? -16.877 8.822 22.260 1.00 89.69 96 LEU A C 1
ATOM 735 O O . LEU A 1 96 ? -17.928 9.448 22.413 1.00 89.69 96 LEU A O 1
ATOM 739 N N . SER A 1 97 ? -16.687 7.630 22.834 1.00 89.19 97 SER A N 1
ATOM 740 C CA . SER A 1 97 ? -17.689 7.001 23.707 1.00 89.19 97 SER A CA 1
ATOM 741 C C . SER A 1 97 ? -17.912 7.790 25.002 1.00 89.19 97 SER A C 1
ATOM 743 O O . SER A 1 97 ? -19.026 7.807 25.527 1.00 89.19 97 SER A O 1
ATOM 745 N N . ALA A 1 98 ? -16.884 8.480 25.508 1.00 91.06 98 ALA A N 1
ATOM 746 C CA . ALA A 1 98 ? -16.995 9.320 26.697 1.00 91.06 98 ALA A CA 1
ATOM 747 C C . ALA A 1 98 ? -17.973 10.489 26.509 1.00 91.06 98 ALA A C 1
ATOM 749 O O . ALA A 1 98 ? -18.661 10.850 27.459 1.00 91.06 98 ALA A O 1
ATOM 750 N N . VAL A 1 99 ? -18.080 11.052 25.300 1.00 93.31 99 VAL A N 1
ATOM 751 C CA . VAL A 1 99 ? -19.034 12.137 24.997 1.00 93.31 99 VAL A CA 1
ATOM 752 C C . VAL A 1 99 ? -20.477 11.662 25.180 1.00 93.31 99 VAL A C 1
ATOM 754 O O . VAL A 1 99 ? -21.261 12.322 25.861 1.00 93.31 99 VAL A O 1
ATOM 757 N N . ALA A 1 100 ? -20.820 10.486 24.641 1.00 93.56 100 ALA A N 1
ATOM 758 C CA . ALA A 1 100 ? -22.145 9.892 24.821 1.00 93.56 100 ALA A CA 1
ATOM 759 C C . ALA A 1 100 ? -22.430 9.598 26.301 1.00 93.56 100 ALA A C 1
ATOM 761 O O . ALA A 1 100 ? -23.462 10.016 26.823 1.00 93.56 100 ALA A O 1
ATOM 762 N N . ALA A 1 101 ? -21.478 8.961 26.991 1.00 92.19 101 ALA A N 1
ATOM 763 C CA . ALA A 1 101 ? -21.606 8.635 28.409 1.00 92.19 101 ALA A CA 1
ATOM 764 C C . ALA A 1 101 ? -21.776 9.886 29.289 1.00 92.19 101 ALA A C 1
ATOM 766 O O . ALA A 1 101 ? -22.555 9.873 30.240 1.00 92.19 101 ALA A O 1
ATOM 767 N N . PHE A 1 102 ? -21.092 10.983 28.958 1.00 92.31 102 PHE A N 1
ATOM 768 C CA . PHE A 1 102 ? -21.247 12.264 29.643 1.00 92.31 102 PHE A CA 1
ATOM 769 C C . PHE A 1 102 ? -22.659 12.843 29.476 1.00 92.31 102 PHE A C 1
ATOM 771 O O . PHE A 1 102 ? -23.263 13.271 30.461 1.00 92.31 102 PHE A O 1
ATOM 778 N N . ILE A 1 103 ? -23.214 12.819 28.259 1.00 92.81 103 ILE A N 1
ATOM 779 C CA . ILE A 1 103 ? -24.583 13.291 27.989 1.00 92.81 103 ILE A CA 1
ATOM 780 C C . ILE A 1 103 ? -25.609 12.416 28.724 1.00 92.81 103 ILE A C 1
ATOM 782 O O . ILE A 1 103 ? -26.522 12.938 29.366 1.00 92.81 103 ILE A O 1
ATOM 786 N N . GLU A 1 104 ? -25.448 11.092 28.673 1.00 92.69 104 GLU A N 1
ATOM 787 C CA . GLU A 1 104 ? -26.317 10.136 29.368 1.00 92.69 104 GLU A CA 1
ATOM 788 C C . GLU A 1 104 ? -26.263 10.312 30.891 1.00 92.69 104 GLU A C 1
ATOM 790 O O . GLU A 1 104 ? -27.302 10.296 31.554 1.00 92.69 104 GLU A O 1
ATOM 795 N N . GLN A 1 105 ? -25.076 10.543 31.457 1.00 90.31 105 GLN A N 1
ATOM 796 C CA . GLN A 1 105 ? -24.927 10.822 32.882 1.00 90.31 105 GLN A CA 1
ATOM 797 C C . GLN A 1 105 ? -25.572 12.158 33.266 1.00 90.31 105 GLN A C 1
ATOM 799 O O . GLN A 1 105 ? -26.295 12.227 34.259 1.00 90.31 105 GLN A O 1
ATOM 804 N N . ALA A 1 106 ? -25.393 13.207 32.460 1.00 89.69 106 ALA A N 1
ATOM 805 C CA . ALA A 1 106 ? -26.043 14.488 32.709 1.00 89.69 106 ALA A CA 1
ATOM 806 C C . ALA A 1 106 ? -27.577 14.395 32.648 1.00 89.69 106 ALA A C 1
ATOM 808 O O . ALA A 1 106 ? -28.263 15.058 33.427 1.00 89.69 106 ALA A O 1
ATOM 809 N N . ALA A 1 107 ? -28.113 13.557 31.759 1.00 89.81 107 ALA A N 1
ATOM 810 C CA . ALA A 1 107 ? -29.534 13.243 31.704 1.00 89.81 107 ALA A CA 1
ATOM 811 C C . ALA A 1 107 ? -30.013 12.474 32.947 1.00 89.81 107 ALA A C 1
ATOM 813 O O . ALA A 1 107 ? -31.061 12.800 33.509 1.00 89.81 107 ALA A O 1
ATOM 814 N N . ALA A 1 108 ? -29.235 11.489 33.407 1.00 87.75 108 ALA A N 1
ATOM 815 C CA . ALA A 1 108 ? -29.542 10.724 34.612 1.00 87.75 108 ALA A CA 1
ATOM 816 C C . ALA A 1 108 ? -29.590 11.616 35.865 1.00 87.75 108 ALA A C 1
ATOM 818 O O . ALA A 1 108 ? -30.504 11.473 36.679 1.00 87.75 108 ALA A O 1
ATOM 819 N N . ASP A 1 109 ? -28.679 12.588 35.980 1.00 87.06 109 ASP A N 1
ATOM 820 C CA . ASP A 1 109 ? -28.644 13.560 37.082 1.00 87.06 109 ASP A CA 1
ATOM 821 C C . ASP A 1 109 ? -29.901 14.453 37.134 1.00 87.06 109 ASP A C 1
ATOM 823 O O . ASP A 1 109 ? -30.295 14.917 38.205 1.00 87.06 109 ASP A O 1
ATOM 827 N N . LEU A 1 110 ? -30.571 14.676 35.994 1.00 87.69 110 LEU A N 1
ATOM 828 C CA . LEU A 1 110 ? -31.857 15.388 35.930 1.00 87.69 110 LEU A CA 1
ATOM 829 C C . LEU A 1 110 ? -33.051 14.518 36.365 1.00 87.69 110 LEU A C 1
ATOM 831 O O . LEU A 1 110 ? -34.162 15.037 36.511 1.00 87.69 110 LEU A O 1
ATOM 835 N N . GLY A 1 111 ? -32.845 13.213 36.575 1.00 85.06 111 GLY A N 1
ATOM 836 C CA . GLY A 1 111 ? -33.852 12.283 37.087 1.00 85.06 111 GLY A CA 1
ATOM 837 C C . GLY A 1 111 ? -35.017 12.016 36.129 1.00 85.06 111 GLY A C 1
ATOM 838 O O . GLY A 1 111 ? -36.128 11.742 36.588 1.00 85.06 111 GLY A O 1
ATOM 839 N N . ARG A 1 112 ? -34.797 12.128 34.812 1.00 84.31 112 ARG A N 1
ATOM 840 C CA . ARG A 1 112 ? -35.828 11.979 33.766 1.00 84.31 112 ARG A CA 1
ATOM 841 C C . ARG A 1 112 ? -35.377 11.029 32.652 1.00 84.31 112 ARG A C 1
ATOM 843 O O . ARG A 1 112 ? -34.176 10.905 32.420 1.00 84.31 112 ARG A O 1
ATOM 850 N N . PRO A 1 113 ? -36.310 10.361 31.949 1.00 88.81 113 PRO A N 1
ATOM 851 C CA . PRO A 1 113 ? -35.967 9.539 30.791 1.00 88.81 113 PRO A CA 1
ATOM 852 C C . PRO A 1 113 ? -35.454 10.401 29.626 1.00 88.81 113 PRO A C 1
ATOM 854 O O . PRO A 1 113 ? -35.897 11.535 29.454 1.00 88.81 113 PRO A O 1
ATOM 857 N N . LEU A 1 114 ? -34.568 9.842 28.790 1.00 91.19 114 LEU A N 1
ATOM 858 C CA . LEU A 1 114 ? -33.963 10.549 27.646 1.00 91.19 114 LEU A CA 1
ATOM 859 C C . LEU A 1 114 ? -35.005 11.138 26.681 1.00 91.19 114 LEU A C 1
ATOM 861 O O . LEU A 1 114 ? -34.809 12.241 26.186 1.00 91.19 114 LEU A O 1
ATOM 865 N N . ALA A 1 115 ? -36.127 10.444 26.474 1.00 91.94 115 ALA A N 1
ATOM 866 C CA . ALA A 1 115 ? -37.231 10.886 25.618 1.00 91.94 115 ALA A CA 1
ATOM 867 C C . ALA A 1 115 ? -37.959 12.161 26.102 1.00 91.94 115 ALA A C 1
ATOM 869 O O . ALA A 1 115 ? -38.752 12.729 25.358 1.00 91.94 115 ALA A O 1
ATOM 870 N N . GLU A 1 116 ? -37.743 12.595 27.349 1.00 92.56 116 GLU A N 1
ATOM 871 C CA . GLU A 1 116 ? -38.302 13.844 27.898 1.00 92.56 116 GLU A CA 1
ATOM 872 C C . GLU A 1 116 ? -37.289 15.000 27.915 1.00 92.56 116 GLU A C 1
ATOM 874 O O . GLU A 1 116 ? -37.594 16.092 28.418 1.00 92.56 116 GLU A O 1
ATOM 879 N N . LEU A 1 117 ? -36.072 14.750 27.431 1.00 96.88 117 LEU A N 1
ATOM 880 C CA . LEU A 1 117 ? -34.951 15.669 27.522 1.00 96.88 117 LEU A CA 1
ATOM 881 C C . LEU A 1 117 ? -34.519 16.147 26.141 1.00 96.88 117 LEU A C 1
ATOM 883 O O . LEU A 1 117 ? -34.452 15.392 25.174 1.00 96.88 117 LEU A O 1
ATOM 887 N N . TRP A 1 118 ? -34.127 17.412 26.091 1.00 96.94 118 TRP A N 1
ATOM 888 C CA . TRP A 1 118 ? -33.602 18.075 24.912 1.00 96.94 118 TRP A CA 1
ATOM 889 C C . TRP A 1 118 ? -32.170 18.549 25.149 1.00 96.94 118 TRP A C 1
ATOM 891 O O . TRP A 1 118 ? -31.771 18.862 26.274 1.00 96.94 118 TRP A O 1
ATOM 901 N N . LEU A 1 119 ? -31.417 18.636 24.057 1.00 96.12 119 LEU A N 1
ATOM 902 C CA . LEU A 1 119 ? -30.130 19.308 23.966 1.00 96.12 119 LEU A CA 1
ATOM 903 C C . LEU A 1 119 ? -30.319 20.590 23.143 1.00 96.12 119 LEU A C 1
ATOM 905 O O . LEU A 1 119 ? -30.947 20.550 22.084 1.00 96.12 119 LEU A O 1
ATOM 909 N N . GLN A 1 120 ? -29.818 21.727 23.626 1.00 93.81 120 GLN A N 1
ATOM 910 C CA . GLN A 1 120 ? -29.898 23.005 22.917 1.00 93.81 120 GLN A CA 1
ATOM 911 C C . GLN A 1 120 ? -28.545 23.711 22.881 1.00 93.81 120 GLN A C 1
ATOM 913 O O . GLN A 1 120 ? -27.957 23.960 23.932 1.00 93.81 120 GLN A O 1
ATOM 918 N N . GLY A 1 121 ? -28.088 24.056 21.677 1.00 90.25 121 GLY A N 1
ATOM 919 C CA . GLY A 1 121 ? -26.942 24.936 21.455 1.00 90.25 121 GLY A CA 1
ATOM 920 C C . GLY A 1 121 ? -27.397 26.350 21.113 1.00 90.25 121 GLY A C 1
ATOM 921 O O . GLY A 1 121 ? -28.009 26.568 20.068 1.00 90.25 121 GLY A O 1
ATOM 922 N N . ASP A 1 122 ? -27.081 27.310 21.970 1.00 86.88 122 ASP A N 1
ATOM 923 C CA . ASP A 1 122 ? -27.361 28.730 21.779 1.00 86.88 122 ASP A CA 1
ATOM 924 C C . ASP A 1 122 ? -26.220 29.368 20.980 1.00 86.88 122 ASP A C 1
ATOM 926 O O . ASP A 1 122 ? -25.182 29.730 21.519 1.00 86.88 122 ASP A O 1
ATOM 930 N N . VAL A 1 123 ? -26.394 29.453 19.660 1.00 73.44 123 VAL A N 1
ATOM 931 C CA . VAL A 1 123 ? -25.307 29.741 18.697 1.00 73.44 123 VAL A CA 1
ATOM 932 C C . VAL A 1 123 ? -25.499 31.050 17.919 1.00 73.44 123 VAL A C 1
ATOM 934 O O . VAL A 1 123 ? -24.681 31.429 17.084 1.00 73.44 123 VAL A O 1
ATOM 937 N N . ASP A 1 124 ? -26.589 31.772 18.185 1.00 64.31 124 ASP A N 1
ATOM 938 C CA . ASP A 1 124 ? -27.057 32.906 17.376 1.00 64.31 124 ASP A CA 1
ATOM 939 C C . ASP A 1 124 ? -26.338 34.251 17.629 1.00 64.31 124 ASP A C 1
ATOM 941 O O . ASP A 1 124 ? -26.745 35.266 17.068 1.00 64.31 124 ASP A O 1
ATOM 945 N N . ALA A 1 125 ? -25.283 34.308 18.457 1.00 52.84 125 ALA A N 1
ATOM 946 C CA . ALA A 1 125 ? -24.570 35.573 18.710 1.00 52.84 125 ALA A CA 1
ATOM 947 C C . ALA A 1 125 ? -23.036 35.527 18.716 1.00 52.84 125 ALA A C 1
ATOM 949 O O . ALA A 1 125 ? -22.438 36.595 18.770 1.00 52.84 125 ALA A O 1
ATOM 950 N N . LEU A 1 126 ? -22.364 34.374 18.642 1.00 51.88 126 LEU A N 1
ATOM 951 C CA . LEU A 1 126 ? -20.927 34.310 18.953 1.00 51.88 126 LEU A CA 1
ATOM 952 C C . LEU A 1 126 ? -20.154 33.461 17.942 1.00 51.88 126 LEU A C 1
ATOM 954 O O . LEU A 1 126 ? -20.045 32.254 18.106 1.00 51.88 126 LEU A O 1
ATOM 958 N N . ALA A 1 127 ? -19.698 34.115 16.860 1.00 44.41 127 ALA A N 1
ATOM 959 C CA . ALA A 1 127 ? -18.419 33.890 16.155 1.00 44.41 127 ALA A CA 1
ATOM 960 C C . ALA A 1 127 ? -18.449 34.477 14.718 1.00 44.41 127 ALA A C 1
ATOM 962 O O . ALA A 1 127 ? -19.145 33.965 13.841 1.00 44.41 127 ALA A O 1
ATOM 963 N N . GLY A 1 128 ? -17.650 35.524 14.450 1.00 41.91 128 GLY A N 1
ATOM 964 C CA . GLY A 1 128 ? -17.232 35.932 13.091 1.00 41.91 128 GLY A CA 1
ATOM 965 C C . GLY A 1 128 ? -17.411 37.426 12.727 1.00 41.91 128 GLY A C 1
ATOM 966 O O . GLY A 1 128 ? -18.317 38.077 13.239 1.00 41.91 128 GLY A O 1
ATOM 967 N N . PRO A 1 129 ? -16.584 37.992 11.813 1.00 34.47 129 PRO A N 1
ATOM 968 C CA . PRO A 1 129 ? -16.406 39.441 11.577 1.00 34.47 129 PRO A CA 1
ATOM 969 C C . PRO A 1 129 ? -17.548 40.137 10.809 1.00 34.47 129 PRO A C 1
ATOM 971 O O . PRO A 1 129 ? -17.320 41.103 10.082 1.00 34.47 129 PRO A O 1
ATOM 974 N N . PHE A 1 130 ? -18.785 39.657 10.911 1.00 45.16 130 PHE A N 1
ATOM 975 C CA . PHE A 1 130 ? -19.819 39.999 9.941 1.00 45.16 130 PHE A CA 1
ATOM 976 C C . PHE A 1 130 ? -21.081 40.618 10.567 1.00 45.16 130 PHE A C 1
ATOM 978 O O . PHE A 1 130 ? -21.938 39.916 11.091 1.00 45.16 130 PHE A O 1
ATOM 985 N N . ASP A 1 131 ? -21.177 41.937 10.386 1.00 40.44 131 ASP A N 1
ATOM 986 C CA . ASP A 1 131 ? -22.346 42.834 10.400 1.00 40.44 131 ASP A CA 1
ATOM 987 C C . ASP A 1 131 ? -23.402 42.658 11.517 1.00 40.44 131 ASP A C 1
ATOM 989 O O . ASP A 1 131 ? -24.297 41.813 11.448 1.00 40.44 131 ASP A O 1
ATOM 993 N N . ALA A 1 132 ? -23.361 43.573 12.493 1.00 46.16 132 ALA A N 1
ATOM 994 C CA . ALA A 1 132 ? -24.322 43.724 13.591 1.00 46.16 132 ALA A CA 1
ATOM 995 C C . ALA A 1 132 ? -25.763 44.072 13.142 1.00 46.16 132 ALA A C 1
ATOM 997 O O . ALA A 1 132 ? -26.660 44.202 13.979 1.00 46.16 132 ALA A O 1
ATOM 998 N N . HIS A 1 133 ? -26.004 44.255 11.840 1.00 50.94 133 HIS A N 1
ATOM 999 C CA . HIS A 1 133 ? -27.308 44.606 11.277 1.00 50.94 133 HIS A CA 1
ATOM 1000 C C . HIS A 1 133 ? -28.068 43.433 10.632 1.00 50.94 133 HIS A C 1
ATOM 1002 O O . HIS A 1 133 ? -29.176 43.637 10.130 1.00 50.94 133 HIS A O 1
ATOM 1008 N N . ALA A 1 134 ? -27.531 42.208 10.660 1.00 49.69 134 ALA A N 1
ATOM 1009 C CA . ALA A 1 134 ? -28.193 41.039 10.078 1.00 49.69 134 ALA A CA 1
ATOM 1010 C C . ALA A 1 134 ? -29.177 40.356 11.064 1.00 49.69 134 ALA A C 1
ATOM 1012 O O . ALA A 1 134 ? -28.824 40.124 12.223 1.00 49.69 134 ALA A O 1
ATOM 1013 N N . PRO A 1 135 ? -30.406 39.993 10.641 1.00 52.00 135 PRO A N 1
ATOM 1014 C CA . PRO A 1 135 ? -31.283 39.120 11.421 1.00 52.00 135 PRO A CA 1
ATOM 1015 C C . PRO A 1 135 ? -30.640 37.727 11.524 1.00 52.00 135 PRO A C 1
ATOM 1017 O O . PRO A 1 135 ? -30.245 37.197 10.497 1.00 52.00 135 PRO A O 1
ATOM 1020 N N . SER A 1 136 ? -30.505 37.202 12.749 1.00 60.91 136 SER A N 1
ATOM 1021 C CA . SER A 1 136 ? -30.132 35.828 13.157 1.00 60.91 136 SER A CA 1
ATOM 1022 C C . SER A 1 136 ? -29.497 34.893 12.106 1.00 60.91 136 SER A C 1
ATOM 1024 O O . SER A 1 136 ? -30.079 34.580 11.068 1.00 60.91 136 SER A O 1
ATOM 1026 N N . ARG A 1 137 ? -28.334 34.318 12.437 1.00 71.50 137 ARG A N 1
ATOM 1027 C CA . ARG A 1 137 ? -27.625 33.334 11.589 1.00 71.50 137 ARG A CA 1
ATOM 1028 C C . ARG A 1 137 ? -27.939 31.889 11.961 1.00 71.50 137 ARG A C 1
ATOM 1030 O O . ARG A 1 137 ? -27.243 30.977 11.519 1.00 71.50 137 ARG A O 1
ATOM 1037 N N . ILE A 1 138 ? -28.986 31.663 12.749 1.00 81.56 138 ILE A N 1
ATOM 1038 C CA . ILE A 1 138 ? -29.339 30.332 13.248 1.00 81.56 138 ILE A CA 1
ATOM 1039 C C . ILE A 1 138 ? -29.547 29.312 12.119 1.00 81.56 138 ILE A C 1
ATOM 1041 O O . ILE A 1 138 ? -29.202 28.143 12.255 1.00 81.56 138 ILE A O 1
ATOM 1045 N N . GLU A 1 139 ? -30.056 29.772 10.974 1.00 82.62 139 GLU A N 1
ATOM 1046 C CA . GLU A 1 139 ? -30.313 28.943 9.797 1.00 82.62 139 GLU A CA 1
ATOM 1047 C C . GLU A 1 139 ? -29.014 28.447 9.148 1.00 82.62 139 GLU A C 1
ATOM 1049 O O . GLU A 1 139 ? -28.963 27.317 8.671 1.00 82.62 139 GLU A O 1
ATOM 1054 N N . PHE A 1 140 ? -27.944 29.250 9.186 1.00 83.69 140 PHE A N 1
ATOM 1055 C CA . PHE A 1 140 ? -26.617 28.823 8.738 1.00 83.69 140 PHE A CA 1
ATOM 1056 C C . PHE A 1 140 ? -26.071 27.715 9.638 1.00 83.69 140 PHE A C 1
ATOM 1058 O O . PHE A 1 140 ? -25.566 26.713 9.140 1.00 83.69 140 PHE A O 1
ATOM 1065 N N . TRP A 1 141 ? -26.207 27.860 10.958 1.00 85.44 141 TRP A N 1
ATOM 1066 C CA . TRP A 1 141 ? -25.765 26.833 11.900 1.00 85.44 141 TRP A CA 1
ATOM 1067 C C . TRP A 1 141 ? -26.577 25.547 11.780 1.00 85.44 141 TRP A C 1
ATOM 1069 O O . TRP A 1 141 ? -25.996 24.468 11.843 1.00 85.44 141 TRP A O 1
ATOM 1079 N N . ARG A 1 142 ? -27.891 25.649 11.533 1.00 88.44 142 ARG A N 1
ATOM 1080 C CA . ARG A 1 142 ? -28.728 24.476 11.250 1.00 88.44 142 ARG A CA 1
ATOM 1081 C C . ARG A 1 142 ? -28.256 23.771 9.982 1.00 88.44 142 ARG A C 1
ATOM 1083 O O . ARG A 1 142 ? -28.017 22.572 10.008 1.00 88.44 142 ARG A O 1
ATOM 1090 N N . TRP A 1 143 ? -28.044 24.527 8.904 1.00 86.44 143 TRP A N 1
ATOM 1091 C CA . TRP A 1 143 ? -27.510 23.985 7.655 1.00 86.44 143 TRP A CA 1
ATOM 1092 C C . TRP A 1 143 ? -26.130 23.332 7.841 1.00 86.44 143 TRP A C 1
ATOM 1094 O O . TRP A 1 143 ? -25.894 22.259 7.295 1.00 86.44 143 TRP A O 1
ATOM 1104 N N . ASN A 1 144 ? -25.236 23.934 8.628 1.00 87.44 144 ASN A N 1
ATOM 1105 C CA . ASN A 1 144 ? -23.907 23.389 8.920 1.00 87.44 144 ASN A CA 1
ATOM 1106 C C . ASN A 1 144 ? -23.998 22.073 9.718 1.00 87.44 144 ASN A C 1
ATOM 1108 O O . ASN A 1 144 ? -23.323 21.101 9.384 1.00 87.44 144 ASN A O 1
ATOM 1112 N N . ALA A 1 145 ? -24.877 22.015 10.723 1.00 91.19 145 ALA A N 1
ATOM 1113 C CA . ALA A 1 145 ? -25.174 20.799 11.478 1.00 91.19 145 ALA A CA 1
ATOM 1114 C C . ALA A 1 145 ? -25.683 19.669 10.569 1.00 91.19 145 ALA A C 1
ATOM 1116 O O . ALA A 1 145 ? -25.106 18.580 10.546 1.00 91.19 145 ALA A O 1
ATOM 1117 N N . ASP A 1 146 ? -26.706 19.958 9.764 1.00 93.94 146 ASP A N 1
ATOM 1118 C CA . ASP A 1 146 ? -27.313 18.989 8.849 1.00 93.94 146 ASP A CA 1
ATOM 1119 C C . ASP A 1 146 ? -26.313 18.504 7.787 1.00 93.94 146 ASP A C 1
ATOM 1121 O O . ASP A 1 146 ? -26.224 17.307 7.520 1.00 93.94 146 ASP A O 1
ATOM 1125 N N . SER A 1 147 ? -25.511 19.412 7.224 1.00 91.06 147 SER A N 1
ATOM 1126 C CA . SER A 1 147 ? -24.529 19.078 6.184 1.00 91.06 147 SER A CA 1
ATOM 1127 C C . SER A 1 147 ? -23.402 18.194 6.718 1.00 91.06 147 SER A C 1
ATOM 1129 O O . SER A 1 147 ? -22.994 17.259 6.040 1.00 91.06 147 SER A O 1
ATOM 1131 N N . ARG A 1 148 ? -22.928 18.416 7.952 1.00 92.88 148 ARG A N 1
ATOM 1132 C CA . ARG A 1 148 ? -21.904 17.548 8.562 1.00 92.88 148 ARG A CA 1
ATOM 1133 C C . ARG A 1 148 ? -22.422 16.141 8.822 1.00 92.88 148 ARG A C 1
ATOM 1135 O O . ARG A 1 148 ? -21.695 15.181 8.587 1.00 92.88 148 ARG A O 1
ATOM 1142 N N . LEU A 1 149 ? -23.666 16.004 9.284 1.00 95.31 149 LEU A N 1
ATOM 1143 C CA . LEU A 1 149 ? -24.267 14.679 9.429 1.00 95.31 149 LEU A CA 1
ATOM 1144 C C . LEU A 1 149 ? -24.466 14.008 8.063 1.00 95.31 149 LEU A C 1
ATOM 1146 O O . LEU A 1 149 ? -24.254 12.804 7.954 1.00 95.31 149 LEU A O 1
ATOM 1150 N N . GLN A 1 150 ? -24.817 14.772 7.025 1.00 93.38 150 GLN A N 1
ATOM 1151 C CA . GLN A 1 150 ? -24.914 14.244 5.664 1.00 93.38 150 GLN A CA 1
ATOM 1152 C C . GLN A 1 150 ? -23.567 13.692 5.177 1.00 93.38 150 GLN A C 1
ATOM 1154 O O . GLN A 1 150 ? -23.536 12.567 4.695 1.00 93.38 150 GLN A O 1
ATOM 1159 N N . LEU A 1 151 ? -22.453 14.403 5.391 1.00 90.06 151 LEU A N 1
ATOM 1160 C CA . LEU A 1 151 ? -21.109 13.908 5.049 1.00 90.06 151 LEU A CA 1
ATOM 1161 C C . LEU A 1 151 ? -20.784 12.579 5.755 1.00 90.06 151 LEU A C 1
ATOM 1163 O O . LEU A 1 151 ? -20.271 11.647 5.139 1.00 90.06 151 LEU A O 1
ATOM 1167 N N . VAL A 1 152 ? -21.154 12.450 7.036 1.00 92.31 152 VAL A N 1
ATOM 1168 C CA . VAL A 1 152 ? -21.021 11.189 7.791 1.00 92.31 152 VAL A CA 1
ATOM 1169 C C . VAL A 1 152 ? -21.845 10.059 7.159 1.00 92.31 152 VAL A C 1
ATOM 1171 O O . VAL A 1 152 ? -21.401 8.912 7.127 1.00 92.31 152 VAL A O 1
ATOM 1174 N N . GLN A 1 153 ? -23.044 10.363 6.660 1.00 92.00 153 GLN A N 1
ATOM 1175 C CA . GLN A 1 153 ? -23.953 9.387 6.049 1.00 92.00 153 GLN A CA 1
ATOM 1176 C C . GLN A 1 153 ? -23.549 8.992 4.627 1.00 92.00 153 GLN A C 1
ATOM 1178 O O . GLN A 1 153 ? -23.733 7.833 4.251 1.00 92.00 153 GLN A O 1
ATOM 1183 N N . ASP A 1 154 ? -22.998 9.928 3.857 1.00 87.75 154 ASP A N 1
ATOM 1184 C CA . ASP A 1 154 ? -22.481 9.684 2.509 1.00 87.75 154 ASP A CA 1
ATOM 1185 C C . ASP A 1 154 ? -21.277 8.734 2.547 1.00 87.75 154 ASP A C 1
ATOM 1187 O O . ASP A 1 154 ? -21.067 7.947 1.621 1.00 87.75 154 ASP A O 1
ATOM 1191 N N . GLY A 1 155 ? -20.546 8.735 3.666 1.00 76.44 155 GLY A N 1
ATOM 1192 C CA . GLY A 1 155 ? -19.542 7.724 3.962 1.00 76.44 155 GLY A CA 1
ATOM 1193 C C . GLY A 1 155 ? -18.219 7.942 3.233 1.00 76.44 155 GLY A C 1
ATOM 1194 O O . GLY A 1 155 ? -17.447 6.991 3.129 1.00 76.44 155 GLY A O 1
ATOM 1195 N N . ASP A 1 156 ? -17.953 9.149 2.719 1.00 74.62 156 ASP A N 1
ATOM 1196 C CA . ASP A 1 156 ? -16.672 9.466 2.089 1.00 74.62 156 ASP A CA 1
ATOM 1197 C C . ASP A 1 156 ? -15.616 9.775 3.166 1.00 74.62 156 ASP A C 1
ATOM 1199 O O . ASP A 1 156 ? -15.725 10.775 3.882 1.00 74.62 156 ASP A O 1
ATOM 1203 N N . PRO A 1 157 ? -14.582 8.933 3.325 1.00 64.12 157 PRO A N 1
ATOM 1204 C CA . PRO A 1 157 ? -13.534 9.179 4.302 1.00 64.12 157 PRO A CA 1
ATOM 1205 C C . PRO A 1 157 ? -12.745 10.470 4.039 1.00 64.12 157 PRO A C 1
ATOM 1207 O O . PRO A 1 157 ? -12.251 11.070 4.991 1.00 64.12 157 PRO A O 1
ATOM 1210 N N . LEU A 1 158 ? -12.630 10.931 2.789 1.00 67.00 158 LEU A N 1
ATOM 1211 C CA . LEU A 1 158 ? -11.856 12.138 2.457 1.00 67.00 158 LEU A CA 1
ATOM 1212 C C . LEU A 1 158 ? -12.430 13.410 3.102 1.00 67.00 158 LEU A C 1
ATOM 1214 O O . LEU A 1 158 ? -11.717 14.396 3.272 1.00 67.00 158 LEU A O 1
ATOM 1218 N N . GLU A 1 159 ? -13.682 13.346 3.548 1.00 77.69 159 GLU A N 1
ATOM 1219 C CA . GLU A 1 159 ? -14.423 14.445 4.153 1.00 77.69 159 GLU A CA 1
ATOM 1220 C C . GLU A 1 159 ? -14.219 14.546 5.674 1.00 77.69 159 GLU A C 1
ATOM 1222 O O . GLU A 1 159 ? -14.816 15.404 6.323 1.00 77.69 159 GLU A O 1
ATOM 1227 N N . LEU A 1 160 ? -13.381 13.703 6.304 1.00 83.44 160 LEU A N 1
ATOM 1228 C CA . LEU A 1 160 ? -13.223 13.745 7.766 1.00 83.44 160 LEU A CA 1
ATOM 1229 C C . LEU A 1 160 ? -12.703 15.102 8.259 1.00 83.44 160 LEU A C 1
ATOM 1231 O O . LEU A 1 160 ? -13.184 15.600 9.282 1.00 83.44 160 LEU A O 1
ATOM 1235 N N . HIS A 1 161 ? -11.760 15.717 7.539 1.00 83.81 161 HIS A N 1
ATOM 1236 C CA . HIS A 1 161 ? -11.315 17.077 7.846 1.00 83.81 161 HIS A CA 1
ATOM 1237 C C . HIS A 1 161 ? -12.490 18.061 7.773 1.00 83.81 161 HIS A C 1
ATOM 1239 O O . HIS A 1 161 ? -12.674 18.875 8.674 1.00 83.81 161 HIS A O 1
ATOM 1245 N N . GLU A 1 162 ? -13.348 17.950 6.759 1.00 83.81 162 GLU A N 1
ATOM 1246 C CA . GLU A 1 162 ? -14.531 18.801 6.630 1.00 83.81 162 GLU A CA 1
ATOM 1247 C C . GLU A 1 162 ? -15.532 18.572 7.765 1.00 83.81 162 GLU A C 1
ATOM 1249 O O . GLU A 1 162 ? -16.083 19.539 8.295 1.00 83.81 162 GLU A O 1
ATOM 1254 N N . ILE A 1 163 ? -15.706 17.323 8.213 1.00 89.56 163 ILE A N 1
ATOM 1255 C CA . ILE A 1 163 ? -16.589 16.922 9.318 1.00 89.56 163 ILE A CA 1
ATOM 1256 C C . ILE A 1 163 ? -16.057 17.389 10.677 1.00 89.56 163 ILE A C 1
ATOM 1258 O O . ILE A 1 163 ? -16.862 17.768 11.532 1.00 89.56 163 ILE A O 1
ATOM 1262 N N . THR A 1 164 ? -14.739 17.388 10.892 1.00 88.12 164 THR A N 1
ATOM 1263 C CA . THR A 1 164 ? -14.134 17.523 12.234 1.00 88.12 164 THR A CA 1
ATOM 1264 C C . THR A 1 164 ? -13.243 18.742 12.437 1.00 88.12 164 THR A C 1
ATOM 1266 O O . THR A 1 164 ? -12.973 19.095 13.581 1.00 88.12 164 THR A O 1
ATOM 1269 N N . LEU A 1 165 ? -12.800 19.382 11.355 1.00 84.12 165 LEU A N 1
ATOM 1270 C CA . LEU A 1 165 ? -11.750 20.407 11.310 1.00 84.12 165 LEU A CA 1
ATOM 1271 C C . LEU A 1 165 ? -10.383 19.959 11.858 1.00 84.12 165 LEU A C 1
ATOM 1273 O O . LEU A 1 165 ? -9.497 20.790 12.040 1.00 84.12 165 LEU A O 1
ATOM 1277 N N . VAL A 1 166 ? -10.193 18.662 12.107 1.00 84.12 166 VAL A N 1
ATOM 1278 C CA . VAL A 1 166 ? -8.912 18.088 12.536 1.00 84.12 166 VAL A CA 1
ATOM 1279 C C . VAL A 1 166 ? -8.007 17.951 11.315 1.00 84.12 166 VAL A C 1
ATOM 1281 O O . VAL A 1 166 ? -8.453 17.463 10.277 1.00 84.12 166 VAL A O 1
ATOM 1284 N N . VAL A 1 167 ? -6.772 18.447 11.409 1.00 76.88 167 VAL A N 1
ATOM 1285 C CA . VAL A 1 167 ? -5.789 18.408 10.311 1.00 76.88 167 VAL A CA 1
ATOM 1286 C C . VAL A 1 167 ? -4.860 17.213 10.485 1.00 76.88 167 VAL A C 1
ATOM 1288 O O . VAL A 1 167 ? -4.676 16.452 9.539 1.00 76.88 167 VAL A O 1
ATOM 1291 N N . ASP A 1 168 ? -4.327 17.030 11.694 1.00 78.50 168 ASP A N 1
ATOM 1292 C CA . ASP A 1 168 ? -3.573 15.841 12.071 1.00 78.50 168 ASP A CA 1
ATOM 1293 C C . ASP A 1 168 ? -4.466 14.881 12.868 1.00 78.50 168 ASP A C 1
ATOM 1295 O O . ASP A 1 168 ? -4.859 15.147 14.005 1.00 78.50 168 ASP A O 1
ATOM 1299 N N . PHE A 1 169 ? -4.830 13.758 12.249 1.00 77.69 169 PHE A N 1
ATOM 1300 C CA . PHE A 1 169 ? -5.718 12.769 12.860 1.00 77.69 169 PHE A CA 1
ATOM 1301 C C . PHE A 1 169 ? -5.010 11.852 13.866 1.00 77.69 169 PHE A C 1
ATOM 1303 O O . PHE A 1 169 ? -5.696 11.083 14.548 1.00 77.69 169 PHE A O 1
ATOM 1310 N N . GLU A 1 170 ? -3.680 11.925 13.967 1.00 73.62 170 GLU A N 1
ATOM 1311 C CA . GLU A 1 170 ? -2.864 11.150 14.907 1.00 73.62 170 GLU A CA 1
ATOM 1312 C C . GLU A 1 170 ? -2.584 11.913 16.216 1.00 73.62 170 GLU A C 1
ATOM 1314 O O . GLU A 1 170 ? -2.245 11.291 17.226 1.00 73.62 170 GLU A O 1
ATOM 1319 N N . ASP A 1 171 ? -2.814 13.229 16.246 1.00 78.56 171 ASP A N 1
ATOM 1320 C CA . ASP A 1 171 ? -2.606 14.083 17.420 1.00 78.56 171 ASP A CA 1
ATOM 1321 C C . ASP A 1 171 ? -3.894 14.229 18.266 1.00 78.56 171 ASP A C 1
ATOM 1323 O O . ASP A 1 171 ? -4.912 14.790 17.837 1.00 78.56 171 ASP A O 1
ATOM 1327 N N . LEU A 1 172 ? -3.855 13.748 19.520 1.00 80.81 172 LEU A N 1
ATOM 1328 C CA . LEU A 1 172 ? -4.969 13.885 20.473 1.00 80.81 172 LEU A CA 1
ATOM 1329 C C . LEU A 1 172 ? -5.288 15.357 20.752 1.00 80.81 172 LEU A C 1
ATOM 1331 O O . LEU A 1 172 ? -6.451 15.717 20.956 1.00 80.81 172 LEU A O 1
ATOM 1335 N N . ALA A 1 173 ? -4.277 16.216 20.774 1.00 83.44 173 ALA A N 1
ATOM 1336 C CA . ALA A 1 173 ? -4.434 17.625 21.061 1.00 83.44 173 ALA A CA 1
ATOM 1337 C C . ALA A 1 173 ? -5.197 18.340 19.932 1.00 83.44 173 ALA A C 1
ATOM 1339 O O . ALA A 1 173 ? -6.026 19.214 20.213 1.00 83.44 173 ALA A O 1
ATOM 1340 N N . ASP A 1 174 ? -5.008 17.922 18.679 1.00 84.19 174 ASP A N 1
ATOM 1341 C CA . ASP A 1 174 ? -5.771 18.418 17.531 1.00 84.19 174 ASP A CA 1
ATOM 1342 C C . ASP A 1 174 ? -7.219 17.922 17.533 1.00 84.19 174 ASP A C 1
ATOM 1344 O O . ASP A 1 174 ? -8.137 18.722 17.326 1.00 84.19 174 ASP A O 1
ATOM 1348 N N . TRP A 1 175 ? -7.470 16.665 17.907 1.00 86.81 175 TRP A N 1
ATOM 1349 C CA . TRP A 1 175 ? -8.833 16.193 18.185 1.00 86.81 175 TRP A CA 1
ATOM 1350 C C . TRP A 1 175 ? -9.494 16.976 19.326 1.00 86.81 175 TRP A C 1
ATOM 1352 O O . TRP A 1 175 ? -10.657 17.377 19.238 1.00 86.81 175 TRP A O 1
ATOM 1362 N N . CYS A 1 176 ? -8.761 17.260 20.400 1.00 86.38 176 CYS A N 1
ATOM 1363 C CA . CYS A 1 176 ? -9.287 18.024 21.523 1.00 86.38 176 CYS A CA 1
ATOM 1364 C C . CYS A 1 176 ? -9.639 19.466 21.140 1.00 86.38 176 CYS A C 1
ATOM 1366 O O . CYS A 1 176 ? -10.716 19.942 21.513 1.00 86.38 176 CYS A O 1
ATOM 1368 N N . ARG A 1 177 ? -8.762 20.156 20.398 1.00 84.56 177 ARG A N 1
ATOM 1369 C CA . ARG A 1 177 ? -8.920 21.572 20.028 1.00 84.56 177 ARG A CA 1
ATOM 1370 C C . ARG A 1 177 ? -9.812 21.782 18.808 1.00 84.56 177 ARG A C 1
ATOM 1372 O O . ARG A 1 177 ? -10.734 22.597 18.893 1.00 84.56 177 ARG A O 1
ATOM 1379 N N . GLY A 1 178 ? -9.531 21.087 17.707 1.00 82.19 178 GLY A N 1
ATOM 1380 C CA . GLY A 1 178 ? -10.181 21.261 16.405 1.00 82.19 178 GLY A CA 1
ATOM 1381 C C . GLY A 1 178 ? -11.608 20.727 16.392 1.00 82.19 178 GLY A C 1
ATOM 1382 O O . GLY A 1 178 ? -12.539 21.454 16.049 1.00 82.19 178 GLY A O 1
ATOM 1383 N N . PHE A 1 179 ? -11.807 19.500 16.883 1.00 88.06 179 PHE A N 1
ATOM 1384 C CA . PHE A 1 179 ? -13.147 18.912 16.971 1.00 88.06 179 PHE A CA 1
ATOM 1385 C C . PHE A 1 179 ? -13.959 19.472 18.151 1.00 88.06 179 PHE A C 1
ATOM 1387 O O . PHE A 1 179 ? -15.183 19.632 18.074 1.00 88.06 179 PHE A O 1
ATOM 1394 N N . GLY A 1 180 ? -13.261 19.833 19.232 1.00 88.00 180 GLY A N 1
ATOM 1395 C CA . GLY A 1 180 ? -13.806 20.554 20.381 1.00 88.00 180 GLY A CA 1
ATOM 1396 C C . GLY A 1 180 ? -14.219 19.685 21.566 1.00 88.00 180 GLY A C 1
ATOM 1397 O O . GLY A 1 180 ? -15.117 20.075 22.313 1.00 88.00 180 GLY A O 1
ATOM 1398 N N . LEU A 1 181 ? -13.562 18.539 21.788 1.00 87.50 181 LEU A N 1
ATOM 1399 C CA . LEU A 1 181 ? -13.761 17.728 23.004 1.00 87.50 181 LEU A CA 1
ATOM 1400 C C . LEU A 1 181 ? -13.497 18.541 24.279 1.00 87.50 181 LEU A C 1
ATOM 1402 O O . LEU A 1 181 ? -14.167 18.357 25.291 1.00 87.50 181 LEU A O 1
ATOM 1406 N N . ASN A 1 182 ? -12.565 19.491 24.211 1.00 84.75 182 ASN A N 1
ATOM 1407 C CA . ASN A 1 182 ? -12.214 20.377 25.316 1.00 84.75 182 ASN A CA 1
ATOM 1408 C C . ASN A 1 182 ? -13.306 21.393 25.707 1.00 84.75 182 ASN A C 1
ATOM 1410 O O . ASN A 1 182 ? -13.134 22.108 26.689 1.00 84.75 182 ASN A O 1
ATOM 1414 N N . SER A 1 183 ? -14.398 21.494 24.941 1.00 85.19 183 SER A N 1
ATOM 1415 C CA . SER A 1 183 ? -15.514 22.389 25.268 1.00 85.19 183 SER A CA 1
ATOM 1416 C C . SER A 1 183 ? -16.430 21.821 26.356 1.00 85.19 183 SER A C 1
ATOM 1418 O O . SER A 1 183 ? -17.196 22.571 26.955 1.00 85.19 183 SER A O 1
ATOM 1420 N N . LEU A 1 184 ? -16.356 20.513 26.618 1.00 86.50 184 LEU A N 1
ATOM 1421 C CA . LEU A 1 184 ? -17.193 19.799 27.579 1.00 86.50 184 LEU A CA 1
ATOM 1422 C C . LEU A 1 184 ? -16.807 20.141 29.025 1.00 86.50 184 LEU A C 1
ATOM 1424 O O . LEU A 1 184 ? -15.653 19.989 29.429 1.00 86.50 184 LEU A O 1
ATOM 1428 N N . ASP A 1 185 ? -17.791 20.544 29.829 1.00 83.06 185 ASP A N 1
ATOM 1429 C CA . ASP A 1 185 ? -17.594 20.968 31.220 1.00 83.06 185 ASP A CA 1
ATOM 1430 C C . ASP A 1 185 ? -17.495 19.759 32.172 1.00 83.06 185 ASP A C 1
ATOM 1432 O O . ASP A 1 185 ? -18.401 19.461 32.957 1.00 83.06 185 ASP A O 1
ATOM 1436 N N . HIS A 1 186 ? -16.403 18.994 32.048 1.00 83.94 186 HIS A N 1
ATOM 1437 C CA . HIS A 1 186 ? -16.115 17.845 32.909 1.00 83.94 186 HIS A CA 1
ATOM 1438 C C . HIS A 1 186 ? -14.598 17.604 33.076 1.00 83.94 186 HIS A C 1
ATOM 1440 O O . HIS A 1 186 ? -13.861 17.678 32.088 1.00 83.94 186 HIS A O 1
ATOM 1446 N N . PRO A 1 187 ? -14.112 17.216 34.279 1.00 82.38 187 PRO A N 1
ATOM 1447 C CA . PRO A 1 187 ? -12.684 16.982 34.539 1.00 82.38 187 PRO A CA 1
ATOM 1448 C C . PRO A 1 187 ? -12.017 15.969 33.600 1.00 82.38 187 PRO A C 1
ATOM 1450 O O . PRO A 1 187 ? -10.832 16.088 33.309 1.00 82.38 187 PRO A O 1
ATOM 1453 N N . TYR A 1 188 ? -12.781 14.991 33.098 1.00 84.44 188 TYR A N 1
ATOM 1454 C CA . TYR A 1 188 ? -12.297 14.021 32.107 1.00 84.44 188 TYR A CA 1
ATOM 1455 C C . TYR A 1 188 ? -11.767 14.708 30.843 1.00 84.44 188 TYR A C 1
ATOM 1457 O O . TYR A 1 188 ? -10.637 14.460 30.443 1.00 84.44 188 TYR A O 1
ATOM 1465 N N . PHE A 1 189 ? -12.553 15.606 30.243 1.00 85.25 189 PHE A N 1
ATOM 1466 C CA . PHE A 1 189 ? -12.170 16.280 28.999 1.00 85.25 189 PHE A CA 1
ATOM 1467 C C . PHE A 1 189 ? -11.124 17.375 29.233 1.00 85.25 189 PHE A C 1
ATOM 1469 O O . PHE A 1 189 ? -10.300 17.631 28.361 1.00 85.25 189 PHE A O 1
ATOM 1476 N N . GLN A 1 190 ? -11.091 17.970 30.431 1.00 81.94 190 GLN A N 1
ATOM 1477 C CA . GLN A 1 190 ? -10.014 18.882 30.830 1.00 81.94 190 GLN A CA 1
ATOM 1478 C C . GLN A 1 190 ? -8.664 18.168 30.966 1.00 81.94 190 GLN A C 1
ATOM 1480 O O . GLN A 1 190 ? -7.632 18.763 30.666 1.00 81.94 190 GLN A O 1
ATOM 1485 N N . ALA A 1 191 ? -8.654 16.906 31.408 1.00 79.38 191 ALA A N 1
ATOM 1486 C CA . ALA A 1 191 ? -7.432 16.112 31.466 1.00 79.38 191 ALA A CA 1
ATOM 1487 C C . ALA A 1 191 ? -6.865 15.846 30.062 1.00 79.38 191 ALA A C 1
ATOM 1489 O O . ALA A 1 191 ? -5.656 15.949 29.888 1.00 79.38 191 ALA A O 1
ATOM 1490 N N . LEU A 1 192 ? -7.723 15.624 29.056 1.00 78.12 192 LEU A N 1
ATOM 1491 C CA . LEU A 1 192 ? -7.292 15.390 27.668 1.00 78.12 192 LEU A CA 1
ATOM 1492 C C . LEU A 1 192 ? -6.492 16.554 27.064 1.00 78.12 192 LEU A C 1
ATOM 1494 O O . LEU A 1 192 ? -5.681 16.334 26.178 1.00 78.12 192 LEU A O 1
ATOM 1498 N N . LEU A 1 193 ? -6.683 17.789 27.544 1.00 72.69 193 LEU A N 1
ATOM 1499 C CA . LEU A 1 193 ? -5.916 18.951 27.072 1.00 72.69 193 LEU A CA 1
ATOM 1500 C C . LEU A 1 193 ? -4.432 18.909 27.443 1.00 72.69 193 LEU A C 1
ATOM 1502 O O . LEU A 1 193 ? -3.646 19.656 26.866 1.00 72.69 193 LEU A O 1
ATOM 1506 N N . ARG A 1 194 ? -4.065 18.122 28.456 1.00 75.00 194 ARG A N 1
ATOM 1507 C CA . ARG A 1 194 ? -2.689 18.032 28.966 1.00 75.00 194 ARG A CA 1
ATOM 1508 C C . ARG A 1 194 ? -1.928 16.853 28.373 1.00 75.00 194 ARG A C 1
ATOM 1510 O O . ARG A 1 194 ? -0.825 16.565 28.818 1.00 75.00 194 ARG A O 1
ATOM 1517 N N . GLU A 1 195 ? -2.550 16.156 27.436 1.00 71.56 195 GLU A N 1
ATOM 1518 C CA . GLU A 1 195 ? -2.133 14.849 26.971 1.00 71.56 195 GLU A CA 1
ATOM 1519 C C . GLU A 1 195 ? -1.870 14.947 25.475 1.00 71.56 195 GLU A C 1
ATOM 1521 O O . GLU A 1 195 ? -2.717 15.404 24.710 1.00 71.56 195 GLU A O 1
ATOM 1526 N N . GLU A 1 196 ? -0.666 14.559 25.074 1.00 67.69 196 GLU A N 1
ATOM 1527 C CA . GLU A 1 196 ? -0.195 14.689 23.689 1.00 67.69 196 GLU A CA 1
ATOM 1528 C C . GLU A 1 196 ? -0.506 13.435 22.868 1.00 67.69 196 GLU A C 1
ATOM 1530 O O . GLU A 1 196 ? -0.593 13.471 21.644 1.00 67.69 196 GLU A O 1
ATOM 1535 N N . HIS A 1 197 ? -0.727 12.309 23.547 1.00 69.31 197 HIS A N 1
ATOM 1536 C CA . HIS A 1 197 ? -0.945 11.022 22.911 1.00 69.31 197 HIS A CA 1
ATOM 1537 C C . HIS A 1 197 ? -2.183 10.350 23.474 1.00 69.31 197 HIS A C 1
ATOM 1539 O O . HIS A 1 197 ? -2.495 10.405 24.658 1.00 69.31 197 HIS A O 1
ATOM 1545 N N . PHE A 1 198 ? -2.879 9.620 22.624 1.00 69.12 198 PHE A N 1
ATOM 1546 C CA . PHE A 1 198 ? -4.088 8.914 23.015 1.00 69.12 198 PHE A CA 1
ATOM 1547 C C . PHE A 1 198 ? -3.862 7.752 23.996 1.00 69.12 198 PHE A C 1
ATOM 1549 O O . PHE A 1 198 ? -4.808 7.325 24.661 1.00 69.12 198 PHE A O 1
ATOM 1556 N N . GLU A 1 199 ? -2.637 7.238 24.095 1.00 60.44 199 GLU A N 1
ATOM 1557 C CA . GLU A 1 199 ? -2.256 6.104 24.946 1.00 60.44 199 GLU A CA 1
ATOM 1558 C C . GLU A 1 199 ? -2.175 6.469 26.437 1.00 60.44 199 GLU A C 1
ATOM 1560 O O . GLU A 1 199 ? -2.379 5.605 27.294 1.00 60.44 199 GLU A O 1
ATOM 1565 N N . SER A 1 200 ? -1.927 7.742 26.763 1.00 56.19 200 SER A N 1
ATOM 1566 C CA . SER A 1 200 ? -1.659 8.189 28.134 1.00 56.19 200 SER A CA 1
ATOM 1567 C C . SER A 1 200 ? -2.900 8.192 29.038 1.00 56.19 200 SER A C 1
ATOM 1569 O O . SER A 1 200 ? -2.782 7.939 30.239 1.00 56.19 200 SER A O 1
ATOM 1571 N N . VAL A 1 201 ? -4.108 8.354 28.475 1.00 57.69 201 VAL A N 1
ATOM 1572 C CA . VAL A 1 201 ? -5.389 8.356 29.219 1.00 57.69 201 VAL A CA 1
ATOM 1573 C C . VAL A 1 201 ? -6.333 7.232 28.787 1.00 57.69 201 VAL A C 1
ATOM 1575 O O . VAL A 1 201 ? -7.548 7.378 28.885 1.00 57.69 201 VAL A O 1
ATOM 1578 N N . GLY A 1 202 ? -5.828 6.052 28.400 1.00 60.00 202 GLY A N 1
ATOM 1579 C CA . GLY A 1 202 ? -6.638 4.869 28.017 1.00 60.00 202 GLY A CA 1
ATOM 1580 C C . GLY A 1 202 ? -7.665 4.353 29.060 1.00 60.00 202 GLY A C 1
ATOM 1581 O O . GLY A 1 202 ? -8.237 3.271 28.926 1.00 60.00 202 GLY A O 1
ATOM 1582 N N . THR A 1 203 ? -7.909 5.103 30.133 1.00 73.38 203 THR A N 1
ATOM 1583 C CA . THR A 1 203 ? -8.985 4.930 31.102 1.00 73.38 203 THR A CA 1
ATOM 1584 C C . THR A 1 203 ? -10.310 5.451 30.533 1.00 73.38 203 THR A C 1
ATOM 1586 O O . THR A 1 203 ? -10.519 6.653 30.386 1.00 73.38 203 THR A O 1
ATOM 1589 N N . GLY A 1 204 ? -11.250 4.541 30.268 1.00 77.75 204 GLY A N 1
ATOM 1590 C CA . GLY A 1 204 ? -12.602 4.917 29.847 1.00 77.75 204 GLY A CA 1
ATOM 1591 C C . GLY A 1 204 ? -13.360 5.751 30.882 1.00 77.75 204 GLY A C 1
ATOM 1592 O O . GLY A 1 204 ? -13.138 5.614 32.087 1.00 77.75 204 GLY A O 1
ATOM 1593 N N . PHE A 1 205 ? -14.292 6.578 30.401 1.00 84.88 205 PHE A N 1
ATOM 1594 C CA . PHE A 1 205 ? -15.058 7.557 31.185 1.00 84.88 205 PHE A CA 1
ATOM 1595 C C . PHE A 1 205 ? -15.605 7.005 32.510 1.00 84.88 205 PHE A C 1
ATOM 1597 O O . PHE A 1 205 ? -15.331 7.558 33.569 1.00 84.88 205 PHE A O 1
ATOM 1604 N N . ALA A 1 206 ? -16.278 5.849 32.490 1.00 82.12 206 ALA A N 1
ATOM 1605 C CA . ALA A 1 206 ? -16.826 5.230 33.701 1.00 82.12 206 ALA A CA 1
ATOM 1606 C C . ALA A 1 206 ? -15.747 4.878 34.745 1.00 82.12 206 ALA A C 1
ATOM 1608 O O . ALA A 1 206 ? -15.941 5.073 35.945 1.00 82.12 206 ALA A O 1
ATOM 1609 N N . LYS A 1 207 ? -14.590 4.381 34.289 1.00 83.12 207 LYS A N 1
ATOM 1610 C CA . LYS A 1 207 ? -13.457 4.045 35.159 1.00 83.12 207 LYS A CA 1
ATOM 1611 C C . LYS A 1 207 ? -12.801 5.310 35.716 1.00 83.12 207 LYS A C 1
ATOM 1613 O O . LYS A 1 207 ? -12.397 5.308 36.874 1.00 83.12 207 LYS A O 1
ATOM 1618 N N . PHE A 1 208 ? -12.743 6.383 34.927 1.00 82.12 208 PHE A N 1
ATOM 1619 C CA . PHE A 1 208 ? -12.281 7.688 35.392 1.00 82.12 208 PHE A CA 1
ATOM 1620 C C . PHE A 1 208 ? -13.217 8.262 36.462 1.00 82.12 208 PHE A C 1
ATOM 1622 O O . PHE A 1 208 ? -12.755 8.627 37.538 1.00 82.12 208 PHE A O 1
ATOM 1629 N N . CYS A 1 209 ? -14.533 8.256 36.225 1.00 80.62 209 CYS A N 1
ATOM 1630 C CA . CYS A 1 209 ? -15.524 8.718 37.198 1.00 80.62 209 CYS A CA 1
ATOM 1631 C C . CYS A 1 209 ? -15.454 7.938 38.518 1.00 80.62 209 CYS A C 1
ATOM 1633 O O . CYS A 1 209 ? -15.545 8.536 39.584 1.00 80.62 209 CYS A O 1
ATOM 1635 N N . ALA A 1 210 ? -15.235 6.620 38.460 1.00 80.06 210 ALA A N 1
ATOM 1636 C CA . ALA A 1 210 ? -15.062 5.788 39.652 1.00 80.06 210 ALA A CA 1
ATOM 1637 C C . ALA A 1 210 ? -13.766 6.085 40.434 1.00 80.06 210 ALA A C 1
ATOM 1639 O O . ALA A 1 210 ? -13.684 5.759 41.617 1.00 80.06 210 ALA A O 1
ATOM 1640 N N . ALA A 1 211 ? -12.757 6.670 39.781 1.00 75.62 211 ALA A N 1
ATOM 1641 C CA . ALA A 1 211 ? -11.469 7.009 40.379 1.00 75.62 211 ALA A CA 1
ATOM 1642 C C . ALA A 1 211 ? -11.404 8.443 40.935 1.00 75.62 211 ALA A C 1
ATOM 1644 O O . ALA A 1 211 ? -10.459 8.760 41.659 1.00 75.62 211 ALA A O 1
ATOM 1645 N N . LEU A 1 212 ? -12.382 9.305 40.628 1.00 63.19 212 LEU A N 1
ATOM 1646 C CA . LEU A 1 212 ? -12.430 10.664 41.167 1.00 63.19 212 LEU A CA 1
ATOM 1647 C C . LEU A 1 212 ? -12.659 10.616 42.691 1.00 63.19 212 LEU A C 1
ATOM 1649 O O . LEU A 1 212 ? -13.629 10.002 43.146 1.00 63.19 212 LEU A O 1
ATOM 1653 N N . PRO A 1 213 ? -11.802 11.261 43.506 1.00 55.59 213 PRO A N 1
ATOM 1654 C CA . PRO A 1 213 ? -12.057 11.414 44.933 1.00 55.59 213 PRO A CA 1
ATOM 1655 C C . PRO A 1 213 ? -13.393 12.133 45.158 1.00 55.59 213 PRO A C 1
ATOM 1657 O O . PRO A 1 213 ? -13.683 13.121 44.484 1.00 55.59 213 PRO A O 1
ATOM 1660 N N . ALA A 1 214 ? -14.178 11.680 46.141 1.00 51.47 214 ALA A N 1
ATOM 1661 C CA . ALA A 1 214 ? -15.514 12.214 46.439 1.00 51.47 214 ALA A CA 1
ATOM 1662 C C . ALA A 1 214 ? -15.554 13.738 46.716 1.00 51.47 214 ALA A C 1
ATOM 1664 O O . ALA A 1 214 ? -16.613 14.346 46.590 1.00 51.47 214 ALA A O 1
ATOM 1665 N N . ASP A 1 215 ? -14.409 14.356 47.030 1.00 46.22 215 ASP A N 1
ATOM 1666 C CA . ASP A 1 215 ? -14.265 15.790 47.325 1.00 46.22 215 ASP A CA 1
ATOM 1667 C C . ASP A 1 215 ? -13.892 16.666 46.103 1.00 46.22 215 ASP A C 1
ATOM 1669 O O . ASP A 1 215 ? -13.683 17.867 46.261 1.00 46.22 215 ASP A O 1
ATOM 1673 N N . GLN A 1 216 ? -13.816 16.115 44.881 1.00 47.47 216 GLN A N 1
ATOM 1674 C CA . GLN A 1 216 ? -13.570 16.877 43.636 1.00 47.47 216 GLN A CA 1
ATOM 1675 C C . GLN A 1 216 ? -14.800 16.972 42.710 1.00 47.47 216 GLN A C 1
ATOM 1677 O O . GLN A 1 216 ? -14.672 17.038 41.488 1.00 47.47 216 GLN A O 1
ATOM 1682 N N . ALA A 1 217 ? -16.009 17.030 43.278 1.00 37.97 217 ALA A N 1
ATOM 1683 C CA . ALA A 1 217 ? -17.152 17.609 42.567 1.00 37.97 217 ALA A CA 1
ATOM 1684 C C . ALA A 1 217 ? -16.922 19.135 42.428 1.00 37.97 217 ALA A C 1
ATOM 1686 O O . ALA A 1 217 ? -16.593 19.782 43.424 1.00 37.97 217 ALA A O 1
ATOM 1687 N N . PRO A 1 218 ? -17.017 19.730 41.225 1.00 36.88 218 PRO A N 1
ATOM 1688 C CA . PRO A 1 218 ? -16.336 20.987 40.925 1.00 36.88 218 PRO A CA 1
ATOM 1689 C C . PRO A 1 218 ? -16.927 22.195 41.666 1.00 36.88 218 PRO A C 1
ATOM 1691 O O . PRO A 1 218 ? -18.069 22.594 41.442 1.00 36.88 218 PRO A O 1
ATOM 1694 N N . ALA A 1 219 ? -16.088 22.827 42.492 1.00 27.77 219 ALA A N 1
ATOM 1695 C CA . ALA A 1 219 ? -16.155 24.253 42.781 1.00 27.77 219 ALA A CA 1
ATOM 1696 C C . ALA A 1 219 ? -15.206 24.988 41.817 1.00 27.77 219 ALA A C 1
ATOM 1698 O O . ALA A 1 219 ? -14.041 24.623 41.671 1.00 27.77 219 ALA A O 1
ATOM 1699 N N . ILE A 1 220 ? -15.748 26.001 41.146 1.00 33.06 220 ILE A N 1
ATOM 1700 C CA . ILE A 1 220 ? -15.139 26.793 40.071 1.00 33.06 220 ILE A CA 1
ATOM 1701 C C . ILE A 1 220 ? -14.061 27.743 40.626 1.00 33.06 220 ILE A C 1
ATOM 1703 O O . ILE A 1 220 ? -14.367 28.505 41.546 1.00 33.06 220 ILE A O 1
ATOM 1707 N N . PRO A 1 221 ? -12.867 27.827 40.012 1.00 29.14 221 PRO A N 1
ATOM 1708 C CA . PRO A 1 221 ? -12.085 29.054 39.993 1.00 29.14 221 PRO A CA 1
ATOM 1709 C C . PRO A 1 221 ? -12.281 29.757 38.645 1.00 29.14 221 PRO A C 1
ATOM 1711 O O . PRO A 1 221 ? -11.765 29.341 37.611 1.00 29.14 221 PRO A O 1
ATOM 1714 N N . THR A 1 222 ? -13.047 30.843 38.672 1.00 33.94 222 THR A N 1
ATOM 1715 C CA . THR A 1 222 ? -12.983 31.925 37.691 1.00 33.94 222 THR A CA 1
ATOM 1716 C C . THR A 1 222 ? -11.706 32.700 37.973 1.00 33.94 222 THR A C 1
ATOM 1718 O O . THR A 1 222 ? -11.695 33.450 38.940 1.00 33.94 222 THR A O 1
ATOM 1721 N N . ASP A 1 223 ? -10.646 32.504 37.192 1.00 28.73 223 ASP A N 1
ATOM 1722 C CA . ASP A 1 223 ? -9.701 33.586 36.893 1.00 28.73 223 ASP A CA 1
ATOM 1723 C C . ASP A 1 223 ? -8.765 33.219 35.729 1.00 28.73 223 ASP A C 1
ATOM 1725 O O . ASP A 1 223 ? -7.932 32.322 35.809 1.00 28.73 223 ASP A O 1
ATOM 1729 N N . VAL A 1 224 ? -8.995 33.938 34.628 1.00 32.31 224 VAL A N 1
ATOM 1730 C CA . VAL A 1 224 ? -8.046 34.541 33.681 1.00 32.31 224 VAL A CA 1
ATOM 1731 C C . VAL A 1 224 ? -6.719 33.804 33.433 1.00 32.31 224 VAL A C 1
ATOM 1733 O O . VAL A 1 224 ? -5.792 33.843 34.238 1.00 32.31 224 VAL A O 1
ATOM 1736 N N . PHE A 1 225 ? -6.584 33.277 32.212 1.00 27.52 225 PHE A N 1
ATOM 1737 C CA . PHE A 1 225 ? -5.305 32.951 31.580 1.00 27.52 225 PHE A CA 1
ATOM 1738 C C . PHE A 1 225 ? -4.358 34.165 31.606 1.00 27.52 225 PHE A C 1
ATOM 1740 O O . PHE A 1 225 ? -4.500 35.098 30.815 1.00 27.52 225 PHE A O 1
ATOM 1747 N N . GLN A 1 226 ? -3.353 34.132 32.479 1.00 27.09 226 GLN A N 1
ATOM 1748 C CA . GLN A 1 226 ? -2.073 34.786 32.225 1.00 27.09 226 GLN A CA 1
ATOM 1749 C C . GLN A 1 226 ? -1.090 33.706 31.783 1.00 27.09 226 GLN A C 1
ATOM 1751 O O . GLN A 1 226 ? -0.640 32.894 32.588 1.00 27.09 226 GLN A O 1
ATOM 1756 N N . VAL A 1 227 ? -0.789 33.683 30.486 1.00 28.09 227 VAL A N 1
ATOM 1757 C CA . VAL A 1 227 ? 0.341 32.923 29.950 1.00 28.09 227 VAL A CA 1
ATOM 1758 C C . VAL A 1 227 ? 1.605 33.677 30.354 1.00 28.09 227 VAL A C 1
ATOM 1760 O O . VAL A 1 227 ? 1.823 34.805 29.911 1.00 28.09 227 VAL A O 1
ATOM 1763 N N . ALA A 1 228 ? 2.391 33.077 31.245 1.00 27.16 228 ALA A N 1
ATOM 1764 C CA . ALA A 1 228 ? 3.760 33.493 31.489 1.00 27.16 228 ALA A CA 1
ATOM 1765 C C . ALA A 1 228 ? 4.636 32.940 30.358 1.00 27.16 228 ALA A C 1
ATOM 1767 O O . ALA A 1 228 ? 4.652 31.738 30.098 1.00 27.16 228 ALA A O 1
ATOM 1768 N N . ASP A 1 229 ? 5.300 33.860 29.672 1.00 31.41 229 ASP A N 1
ATOM 1769 C CA . ASP A 1 229 ? 6.384 33.625 28.729 1.00 31.41 229 ASP A CA 1
ATOM 1770 C C . ASP A 1 229 ? 7.640 33.298 29.548 1.00 31.41 229 ASP A C 1
ATOM 1772 O O . ASP A 1 229 ? 8.256 34.203 30.108 1.00 31.41 229 ASP A O 1
ATOM 1776 N N . ASP A 1 230 ? 7.968 32.013 29.685 1.00 29.89 230 ASP A N 1
ATOM 1777 C CA . ASP A 1 230 ? 9.246 31.563 30.239 1.00 29.89 230 ASP A CA 1
ATOM 1778 C C . ASP A 1 230 ? 9.932 30.673 29.201 1.00 29.89 230 ASP A C 1
ATOM 1780 O O . ASP A 1 230 ? 9.531 29.540 28.930 1.00 29.89 230 ASP A O 1
ATOM 1784 N N . GLY A 1 231 ? 10.952 31.260 28.578 1.00 28.97 231 GLY A N 1
ATOM 1785 C CA . GLY A 1 231 ? 11.775 30.638 27.557 1.00 28.97 231 GLY A CA 1
ATOM 1786 C C . GLY A 1 231 ? 12.755 29.589 28.083 1.00 28.97 231 GLY A C 1
ATOM 1787 O O . GLY A 1 231 ? 13.023 29.479 29.277 1.00 28.97 231 GLY A O 1
ATOM 1788 N N . ASP A 1 232 ? 13.306 28.853 27.117 1.00 35.03 232 ASP A N 1
ATOM 1789 C CA . ASP A 1 232 ? 14.588 28.143 27.138 1.00 35.03 232 ASP A CA 1
ATOM 1790 C C . ASP A 1 232 ? 15.061 27.614 28.503 1.00 35.03 232 ASP A C 1
ATOM 1792 O O . ASP A 1 232 ? 15.967 28.160 29.140 1.00 35.03 232 ASP A O 1
ATOM 1796 N N . ALA A 1 233 ? 14.522 26.462 28.909 1.00 30.23 233 ALA A N 1
ATOM 1797 C CA . ALA A 1 233 ? 15.101 25.661 29.981 1.00 30.23 233 ALA A CA 1
ATOM 1798 C C . ALA A 1 233 ? 14.995 24.152 29.693 1.00 30.23 233 ALA A C 1
ATOM 1800 O O . ALA A 1 233 ? 14.015 23.503 30.031 1.00 30.23 233 ALA A O 1
ATOM 1801 N N . TRP A 1 234 ? 16.080 23.612 29.122 1.00 30.64 234 TRP A N 1
ATOM 1802 C CA . TRP A 1 234 ? 16.577 22.236 29.289 1.00 30.64 234 TRP A CA 1
ATOM 1803 C C . TRP A 1 234 ? 15.641 21.055 28.949 1.00 30.64 234 TRP A C 1
ATOM 1805 O O . TRP A 1 234 ? 14.914 20.544 29.796 1.00 30.64 234 TRP A O 1
ATOM 1815 N N . LEU A 1 235 ? 15.825 20.490 27.748 1.00 29.77 235 LEU A N 1
ATOM 1816 C CA . LEU A 1 235 ? 15.579 19.065 27.492 1.00 29.77 235 LEU A CA 1
ATOM 1817 C C . LEU A 1 235 ? 16.636 18.235 28.254 1.00 29.77 235 LEU A C 1
ATOM 1819 O O . LEU A 1 235 ? 17.831 18.454 28.029 1.00 29.77 235 LEU A O 1
ATOM 1823 N N . PRO A 1 236 ? 16.263 17.294 29.142 1.00 33.78 236 PRO A N 1
ATOM 1824 C CA . PRO A 1 236 ? 17.214 16.341 29.694 1.00 33.78 236 PRO A CA 1
ATOM 1825 C C . PRO A 1 236 ? 17.693 15.377 28.606 1.00 33.78 236 PRO A C 1
ATOM 1827 O O . PRO A 1 236 ? 16.932 14.958 27.736 1.00 33.78 236 PRO A O 1
ATOM 1830 N N . GLU A 1 237 ? 18.975 15.041 28.695 1.00 35.94 237 GLU A N 1
ATOM 1831 C CA . GLU A 1 237 ? 19.712 14.115 27.843 1.00 35.94 237 GLU A CA 1
ATOM 1832 C C . GLU A 1 237 ? 18.935 12.822 27.537 1.00 35.94 237 GLU A C 1
ATOM 1834 O O . GLU A 1 237 ? 18.411 12.158 28.430 1.00 35.94 237 GLU A O 1
ATOM 1839 N N . THR A 1 238 ? 18.917 12.482 26.245 1.00 37.44 238 THR A N 1
ATOM 1840 C CA . THR A 1 238 ? 18.649 11.169 25.640 1.00 37.44 238 THR A CA 1
ATOM 1841 C C . THR A 1 238 ? 18.511 10.016 26.639 1.00 37.44 238 THR A C 1
ATOM 1843 O O . THR A 1 238 ? 19.509 9.502 27.152 1.00 37.44 238 THR A O 1
ATOM 1846 N N . LEU A 1 239 ? 17.275 9.552 26.849 1.00 35.34 239 LEU A N 1
ATOM 1847 C CA . LEU A 1 239 ? 17.021 8.209 27.364 1.00 35.34 239 LEU A CA 1
ATOM 1848 C C . LEU A 1 239 ? 17.660 7.227 26.379 1.00 35.34 239 LEU A C 1
ATOM 1850 O O . LEU A 1 239 ? 17.177 7.061 25.263 1.00 35.34 239 LEU A O 1
ATOM 1854 N N . ALA A 1 240 ? 18.783 6.623 26.763 1.00 34.47 240 ALA A N 1
ATOM 1855 C CA . ALA A 1 240 ? 19.389 5.561 25.980 1.00 34.47 240 ALA A CA 1
ATOM 1856 C C . ALA A 1 240 ? 18.358 4.437 25.808 1.00 34.47 240 ALA A C 1
ATOM 1858 O O . ALA A 1 240 ? 17.855 3.905 26.802 1.00 34.47 240 ALA A O 1
ATOM 1859 N N . GLU A 1 241 ? 18.036 4.100 24.557 1.00 34.78 241 GLU A N 1
ATOM 1860 C CA . GLU A 1 241 ? 17.204 2.942 24.241 1.00 34.78 241 GLU A CA 1
ATOM 1861 C C . GLU A 1 241 ? 17.764 1.705 24.966 1.00 34.78 241 GLU A C 1
ATOM 1863 O O . GLU A 1 241 ? 18.988 1.512 25.006 1.00 34.78 241 GLU A O 1
ATOM 1868 N N . PRO A 1 242 ? 16.912 0.867 25.584 1.00 41.75 242 PRO A N 1
ATOM 1869 C CA . PRO A 1 242 ? 17.382 -0.350 26.226 1.00 41.75 242 PRO A CA 1
ATOM 1870 C C . PRO A 1 242 ? 18.145 -1.194 25.201 1.00 41.75 242 PRO A C 1
ATOM 1872 O O . PRO A 1 242 ? 17.674 -1.409 24.086 1.00 41.75 242 PRO A O 1
ATOM 1875 N N . ALA A 1 243 ? 19.334 -1.667 25.582 1.00 52.47 243 ALA A N 1
ATOM 1876 C CA . ALA A 1 243 ? 20.177 -2.474 24.708 1.00 52.47 243 ALA A CA 1
ATOM 1877 C C . ALA A 1 243 ? 19.371 -3.646 24.120 1.00 52.47 243 ALA A C 1
ATOM 1879 O O . ALA A 1 243 ? 18.788 -4.436 24.870 1.00 52.47 243 ALA A O 1
ATOM 188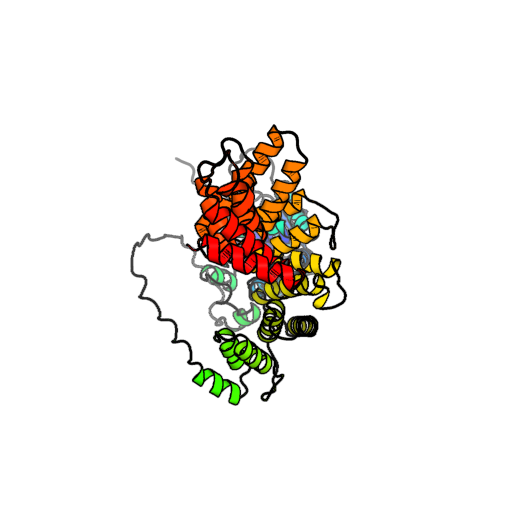0 N N . GLN A 1 244 ? 19.336 -3.747 22.786 1.00 60.75 244 GLN A N 1
ATOM 1881 C CA . GLN A 1 244 ? 18.661 -4.840 22.088 1.00 60.75 244 GLN A CA 1
ATOM 1882 C C . GLN A 1 244 ? 19.187 -6.187 22.597 1.00 60.75 244 GLN A C 1
ATOM 1884 O O . GLN A 1 244 ? 20.396 -6.383 22.755 1.00 60.75 244 GLN A O 1
ATOM 1889 N N . ALA A 1 245 ? 18.268 -7.111 22.882 1.00 75.00 245 ALA A N 1
ATOM 1890 C CA . ALA A 1 245 ? 18.632 -8.423 23.393 1.00 75.00 245 ALA A CA 1
ATOM 1891 C C . ALA A 1 245 ? 19.475 -9.181 22.354 1.00 75.00 245 ALA A C 1
ATOM 1893 O O . ALA A 1 245 ? 19.251 -9.072 21.149 1.00 75.00 245 ALA A O 1
ATOM 1894 N N . THR A 1 246 ? 20.451 -9.963 22.808 1.00 85.62 246 THR A N 1
ATOM 1895 C CA . THR A 1 246 ? 21.303 -10.735 21.899 1.00 85.62 246 THR A CA 1
ATOM 1896 C C . THR A 1 246 ? 20.531 -11.910 21.295 1.00 85.62 246 THR A C 1
ATOM 1898 O O . THR A 1 246 ? 19.596 -12.441 21.900 1.00 85.62 246 THR A O 1
ATOM 1901 N N . ALA A 1 247 ? 20.958 -12.395 20.125 1.00 87.19 247 ALA A N 1
ATOM 1902 C CA . ALA A 1 247 ? 20.355 -13.573 19.489 1.00 87.19 247 ALA A CA 1
ATOM 1903 C C . ALA A 1 247 ? 20.299 -14.796 20.432 1.00 87.19 247 ALA A C 1
ATOM 1905 O O . ALA A 1 247 ? 19.359 -15.587 20.404 1.00 87.19 247 ALA A O 1
ATOM 1906 N N . GLU A 1 248 ? 21.282 -14.949 21.319 1.00 88.94 248 GLU A N 1
ATOM 1907 C CA . GLU A 1 248 ? 21.299 -16.039 22.295 1.00 88.94 248 GLU A CA 1
ATOM 1908 C C . GLU A 1 248 ? 20.215 -15.883 23.376 1.00 88.94 248 GLU A C 1
ATOM 1910 O O . GLU A 1 248 ? 19.578 -16.867 23.755 1.00 88.94 248 GLU A O 1
ATOM 1915 N N . GLN A 1 249 ? 19.924 -14.651 23.802 1.00 90.56 249 GLN A N 1
ATOM 1916 C CA . GLN A 1 249 ? 18.824 -14.356 24.727 1.00 90.56 249 GLN A CA 1
ATOM 1917 C C . GLN A 1 249 ? 17.459 -14.638 24.087 1.00 90.56 249 GLN A C 1
ATOM 1919 O O . GLN A 1 249 ? 16.597 -15.241 24.729 1.00 90.56 249 GLN A O 1
ATOM 1924 N N . TYR A 1 250 ? 17.264 -14.281 22.813 1.00 91.94 250 TYR A N 1
ATOM 1925 C CA . TYR A 1 250 ? 16.034 -14.633 22.099 1.00 91.94 250 TYR A CA 1
ATOM 1926 C C . TYR A 1 250 ? 15.872 -16.149 21.930 1.00 91.94 250 TYR A C 1
ATOM 1928 O O . TYR A 1 250 ? 14.779 -16.670 22.143 1.00 91.94 250 TYR A O 1
ATOM 1936 N N . ARG A 1 251 ? 16.953 -16.893 21.652 1.00 91.88 251 ARG A N 1
ATOM 1937 C CA . ARG A 1 251 ? 16.895 -18.367 21.584 1.00 91.88 251 ARG A CA 1
ATOM 1938 C C . ARG A 1 251 ? 16.452 -18.983 22.908 1.00 91.88 251 ARG A C 1
ATOM 1940 O O . ARG A 1 251 ? 15.623 -19.887 22.911 1.00 91.88 251 ARG A O 1
ATOM 1947 N N . GLN A 1 252 ? 16.966 -18.486 24.032 1.00 91.94 252 GLN A N 1
ATOM 1948 C CA . GLN A 1 252 ? 16.556 -18.971 25.353 1.00 91.94 252 GLN A CA 1
ATOM 1949 C C . GLN A 1 252 ? 15.081 -18.681 25.643 1.00 91.94 252 GLN A C 1
ATOM 1951 O O . GLN A 1 252 ? 14.384 -19.564 26.138 1.00 91.94 252 GLN A O 1
ATOM 1956 N N . ARG A 1 253 ? 14.590 -17.483 25.302 1.00 92.75 253 ARG A N 1
ATOM 1957 C CA . ARG A 1 253 ? 13.165 -17.132 25.430 1.00 92.75 253 ARG A CA 1
ATOM 1958 C C . ARG A 1 253 ? 12.280 -18.027 24.564 1.00 92.75 253 ARG A C 1
ATOM 1960 O O . ARG A 1 253 ? 11.272 -18.531 25.050 1.00 92.75 253 ARG A O 1
ATOM 1967 N N . TYR A 1 254 ? 12.689 -18.296 23.325 1.00 93.69 254 TYR A N 1
ATOM 1968 C CA . TYR A 1 254 ? 11.964 -19.211 22.446 1.00 93.69 254 TYR A CA 1
ATOM 1969 C C . TYR A 1 254 ? 11.838 -20.615 23.052 1.00 93.69 254 TYR A C 1
ATOM 1971 O O . TYR A 1 254 ? 10.739 -21.159 23.115 1.00 93.69 254 TYR A O 1
ATOM 1979 N N . LEU A 1 255 ? 12.928 -21.167 23.601 1.00 90.56 255 LEU A N 1
ATOM 1980 C CA . LEU A 1 255 ? 12.906 -22.463 24.298 1.00 90.56 255 LEU A CA 1
ATOM 1981 C C . LEU A 1 255 ? 12.003 -22.474 25.546 1.00 90.56 255 LEU A C 1
ATOM 1983 O O . LEU A 1 255 ? 11.619 -23.543 26.014 1.00 90.56 255 LEU A O 1
ATOM 1987 N N . GLN A 1 256 ? 11.659 -21.303 26.085 1.00 90.38 256 GLN A N 1
ATOM 1988 C CA . GLN A 1 256 ? 10.714 -21.138 27.193 1.00 90.38 256 GLN A CA 1
ATOM 1989 C C . GLN A 1 256 ? 9.260 -20.946 26.726 1.00 90.38 256 GLN A C 1
ATOM 1991 O O . GLN A 1 256 ? 8.379 -20.765 27.565 1.00 90.38 256 GLN A O 1
ATOM 1996 N N . GLY A 1 257 ? 8.988 -21.009 25.418 1.00 89.44 257 GLY A N 1
ATOM 1997 C CA . GLY A 1 257 ? 7.643 -20.888 24.847 1.00 89.44 257 GLY A CA 1
ATOM 1998 C C . GLY A 1 257 ? 7.329 -19.538 24.193 1.00 89.44 257 GLY A C 1
ATOM 1999 O O . GLY A 1 257 ? 6.205 -19.335 23.742 1.00 89.44 257 GLY A O 1
ATOM 2000 N N . ASP A 1 258 ? 8.282 -18.605 24.140 1.00 89.19 258 ASP A N 1
ATOM 2001 C CA . ASP A 1 258 ? 8.062 -17.263 23.592 1.00 89.19 258 ASP A CA 1
ATOM 2002 C C . ASP A 1 258 ? 8.238 -17.232 22.064 1.00 89.19 258 ASP A C 1
ATOM 2004 O O . ASP A 1 258 ? 9.350 -17.118 21.540 1.00 89.19 258 ASP A O 1
ATOM 2008 N N . LEU A 1 259 ? 7.124 -17.306 21.330 1.00 92.12 259 LEU A N 1
ATOM 2009 C CA . LEU A 1 259 ? 7.130 -17.245 19.864 1.00 92.12 259 LEU A CA 1
ATOM 2010 C C . LEU A 1 259 ? 7.567 -15.878 19.312 1.00 92.12 259 LEU A C 1
ATOM 2012 O O . LEU A 1 259 ? 8.103 -15.809 18.205 1.00 92.12 259 LEU A O 1
ATOM 2016 N N . GLN A 1 260 ? 7.402 -14.791 20.071 1.00 91.25 260 GLN A N 1
ATOM 2017 C CA . GLN A 1 260 ? 7.820 -13.457 19.634 1.00 91.25 260 GLN A CA 1
ATOM 2018 C C . GLN A 1 260 ? 9.349 -13.340 19.601 1.00 91.25 260 GLN A C 1
ATOM 2020 O O . GLN A 1 260 ? 9.905 -12.633 18.761 1.00 91.25 260 GLN A O 1
ATOM 2025 N N . ALA A 1 261 ? 10.044 -14.102 20.450 1.00 92.12 261 ALA A N 1
ATOM 2026 C CA . ALA A 1 261 ? 11.495 -14.215 20.394 1.00 92.12 261 ALA A CA 1
ATOM 2027 C C . ALA A 1 261 ? 11.987 -14.898 19.103 1.00 92.12 261 ALA A C 1
ATOM 2029 O O . ALA A 1 261 ? 13.004 -14.486 18.547 1.00 92.12 261 ALA A O 1
ATOM 2030 N N . ALA A 1 262 ? 11.254 -15.891 18.584 1.00 95.19 262 ALA A N 1
ATOM 2031 C CA . ALA A 1 262 ? 11.564 -16.487 17.283 1.00 95.19 262 ALA A CA 1
ATOM 2032 C C . ALA A 1 262 ? 11.329 -15.509 16.124 1.00 95.19 262 ALA A C 1
ATOM 2034 O O . ALA A 1 262 ? 12.120 -15.486 15.185 1.00 95.19 262 ALA A O 1
ATOM 2035 N N . LEU A 1 263 ? 10.298 -14.660 16.202 1.00 94.75 263 LEU A N 1
ATOM 2036 C CA . LEU A 1 263 ? 10.078 -13.615 15.199 1.00 94.75 263 LEU A CA 1
ATOM 2037 C C . LEU A 1 263 ? 11.230 -12.600 15.184 1.00 94.75 263 LEU A C 1
ATOM 2039 O O . LEU A 1 263 ? 11.741 -12.278 14.115 1.00 94.75 263 LEU A O 1
ATOM 2043 N N . ALA A 1 264 ? 11.683 -12.156 16.361 1.00 93.00 264 ALA A N 1
ATOM 2044 C CA . ALA A 1 264 ? 12.833 -11.258 16.473 1.00 93.00 264 ALA A CA 1
ATOM 2045 C C . ALA A 1 264 ? 14.108 -11.882 15.877 1.00 93.00 264 ALA A C 1
ATOM 2047 O O . ALA A 1 264 ? 14.847 -11.210 15.162 1.00 93.00 264 ALA A O 1
ATOM 2048 N N . LEU A 1 265 ? 14.337 -13.183 16.100 1.00 94.19 265 LEU A N 1
ATOM 2049 C CA . LEU A 1 265 ? 15.437 -13.913 15.461 1.00 94.19 265 LEU A CA 1
ATOM 2050 C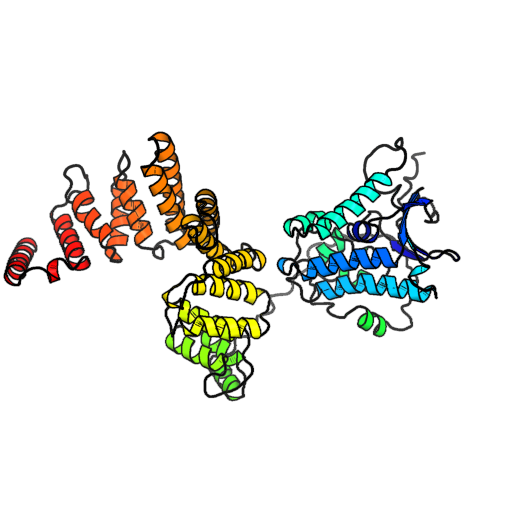 C . LEU A 1 265 ? 15.302 -13.942 13.939 1.00 94.19 265 LEU A C 1
ATOM 2052 O O . LEU A 1 265 ? 16.284 -13.695 13.246 1.00 94.19 265 LEU A O 1
ATOM 2056 N N . ALA A 1 266 ? 14.100 -14.203 13.419 1.00 94.88 266 ALA A N 1
ATOM 2057 C CA . ALA A 1 266 ? 13.851 -14.249 11.981 1.00 94.88 266 ALA A CA 1
ATOM 2058 C C . ALA A 1 266 ? 14.155 -12.913 11.286 1.00 94.88 266 ALA A C 1
ATOM 2060 O O . ALA A 1 266 ? 14.648 -12.912 10.162 1.00 94.88 266 ALA A O 1
ATOM 2061 N N . GLN A 1 267 ? 13.878 -11.789 11.952 1.00 91.50 267 GLN A N 1
ATOM 2062 C CA . GLN A 1 267 ? 14.094 -10.436 11.427 1.00 91.50 267 GLN A CA 1
ATOM 2063 C C . GLN A 1 267 ? 15.559 -9.980 11.485 1.00 91.50 267 GLN A C 1
ATOM 2065 O O . GLN A 1 267 ? 15.944 -9.079 10.748 1.00 91.50 267 GLN A O 1
ATOM 2070 N N . GLN A 1 268 ? 16.374 -10.595 12.346 1.00 90.69 268 GLN A N 1
ATOM 2071 C CA . GLN A 1 268 ? 17.795 -10.271 12.522 1.00 90.69 268 GLN A CA 1
ATOM 2072 C C . GLN A 1 268 ? 18.731 -11.174 11.705 1.00 90.69 268 GLN A C 1
ATOM 2074 O O . GLN A 1 268 ? 19.947 -10.989 11.735 1.00 90.69 268 GLN A O 1
ATOM 2079 N N . CYS A 1 269 ? 18.202 -12.190 11.020 1.00 89.00 269 CYS A N 1
ATOM 2080 C CA . CYS A 1 269 ? 19.005 -13.094 10.205 1.00 89.00 269 CYS A CA 1
ATOM 2081 C C . CYS A 1 269 ? 19.342 -12.474 8.843 1.00 89.00 269 CYS A C 1
ATOM 2083 O O . CYS A 1 269 ? 18.444 -12.176 8.062 1.00 89.00 269 CYS A O 1
ATOM 2085 N N . ASP A 1 270 ? 20.637 -12.400 8.523 1.00 87.12 270 ASP A N 1
ATOM 2086 C CA . ASP A 1 270 ? 21.108 -12.047 7.175 1.00 87.12 270 ASP A CA 1
ATOM 2087 C C . ASP A 1 270 ? 20.888 -13.187 6.162 1.00 87.12 270 ASP A C 1
ATOM 2089 O O . ASP A 1 270 ? 20.742 -12.955 4.964 1.00 87.12 270 ASP A O 1
ATOM 2093 N N . ASP A 1 271 ? 20.890 -14.438 6.635 1.00 93.81 271 ASP A N 1
ATOM 2094 C CA . ASP A 1 271 ? 20.656 -15.619 5.805 1.00 93.81 271 ASP A CA 1
ATOM 2095 C C . ASP A 1 271 ? 19.157 -15.923 5.712 1.00 93.81 271 ASP A C 1
ATOM 2097 O O . ASP A 1 271 ? 18.502 -16.230 6.711 1.00 93.81 271 ASP A O 1
ATOM 2101 N N . GLU A 1 272 ? 18.615 -15.881 4.496 1.00 92.81 272 GLU A N 1
ATOM 2102 C CA . GLU A 1 272 ? 17.179 -16.042 4.262 1.00 92.81 272 GLU A CA 1
ATOM 2103 C C . GLU A 1 272 ? 16.655 -17.441 4.629 1.00 92.81 272 GLU A C 1
ATOM 2105 O O . GLU A 1 272 ? 15.493 -17.581 5.012 1.00 92.81 272 GLU A O 1
ATOM 2110 N N . GLN A 1 273 ? 17.489 -18.488 4.571 1.00 93.44 273 GLN A N 1
ATOM 2111 C CA . GLN A 1 273 ? 17.081 -19.841 4.971 1.00 93.44 273 GLN A CA 1
ATOM 2112 C C . GLN A 1 273 ? 16.980 -19.966 6.494 1.00 93.44 273 GLN A C 1
ATOM 2114 O O . GLN A 1 273 ? 16.056 -20.597 7.012 1.00 93.44 273 GLN A O 1
ATOM 2119 N N . GLN A 1 274 ? 17.886 -19.323 7.230 1.00 94.38 274 GLN A N 1
ATOM 2120 C CA . GLN A 1 274 ? 17.775 -19.189 8.681 1.00 94.38 274 GLN A CA 1
ATOM 2121 C C . GLN A 1 274 ? 16.586 -18.309 9.072 1.00 94.38 274 GLN A C 1
ATOM 2123 O O . GLN A 1 274 ? 15.850 -18.672 9.992 1.00 94.38 274 GLN A O 1
ATOM 2128 N N . ALA A 1 275 ? 16.353 -17.207 8.353 1.00 95.75 275 ALA A 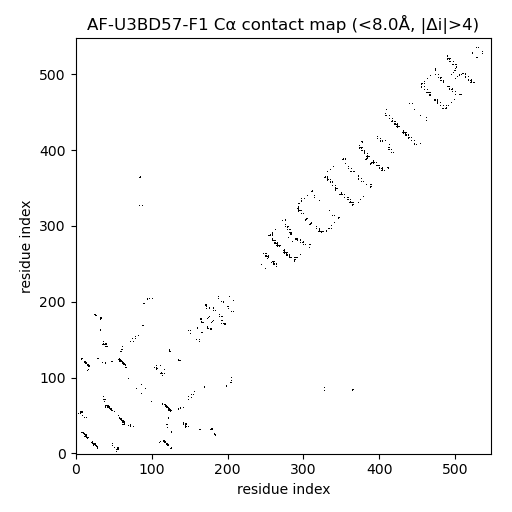N 1
ATOM 2129 C CA . ALA A 1 275 ? 15.180 -16.361 8.553 1.00 95.75 275 ALA A CA 1
ATOM 2130 C C . ALA A 1 275 ? 13.884 -17.162 8.351 1.00 95.75 275 ALA A C 1
ATOM 2132 O O . ALA A 1 275 ? 12.990 -17.098 9.193 1.00 95.75 275 ALA A O 1
ATOM 2133 N N . LEU A 1 276 ? 13.810 -17.984 7.296 1.00 96.31 276 LEU A N 1
ATOM 2134 C CA . LEU A 1 276 ? 12.683 -18.883 7.036 1.00 96.31 276 LEU A CA 1
ATOM 2135 C C . LEU A 1 276 ? 12.478 -19.883 8.174 1.00 96.31 276 LEU A C 1
ATOM 2137 O O . LEU A 1 276 ? 11.350 -20.067 8.629 1.00 96.31 276 LEU A O 1
ATOM 2141 N N . HIS A 1 277 ? 13.547 -20.517 8.656 1.00 95.69 277 HIS A N 1
ATOM 2142 C CA . HIS A 1 277 ? 13.456 -21.445 9.781 1.00 95.69 277 HIS A CA 1
ATOM 2143 C C . HIS A 1 277 ? 12.874 -20.763 11.029 1.00 95.69 277 HIS A C 1
ATOM 2145 O O . HIS A 1 277 ? 11.883 -21.237 11.584 1.00 95.69 277 HIS A O 1
ATOM 2151 N N . TRP A 1 278 ? 13.416 -19.610 11.429 1.00 96.31 278 TRP A N 1
ATOM 2152 C CA . TRP A 1 278 ? 12.917 -18.878 12.596 1.00 96.31 278 TRP A CA 1
ATOM 2153 C C . TRP A 1 278 ? 11.505 -18.317 12.400 1.00 96.31 278 TRP A C 1
ATOM 2155 O O . TRP A 1 278 ? 10.721 -18.304 13.348 1.00 96.31 278 TRP A O 1
ATOM 2165 N N . ALA A 1 279 ? 11.133 -17.930 11.179 1.00 96.44 279 ALA A N 1
ATOM 2166 C CA . ALA A 1 279 ? 9.772 -17.517 10.849 1.00 96.44 279 ALA A CA 1
ATOM 2167 C C . ALA A 1 279 ? 8.769 -18.664 11.051 1.00 96.44 279 ALA A C 1
ATOM 2169 O O . ALA A 1 279 ? 7.697 -18.466 11.624 1.00 96.44 279 ALA A O 1
ATOM 2170 N N . ARG A 1 280 ? 9.132 -19.889 10.641 1.00 96.69 280 ARG A N 1
ATOM 2171 C CA . ARG A 1 280 ? 8.318 -21.093 10.876 1.00 96.69 280 ARG A CA 1
ATOM 2172 C C . ARG A 1 280 ? 8.199 -21.403 12.367 1.00 96.69 280 ARG A C 1
ATOM 2174 O O . ARG A 1 280 ? 7.095 -21.682 12.838 1.00 96.69 280 ARG A O 1
ATOM 2181 N N . CYS A 1 281 ? 9.294 -21.264 13.116 1.00 95.88 281 CYS A N 1
ATOM 2182 C CA . CYS A 1 281 ? 9.289 -21.354 14.576 1.00 95.88 281 CYS A CA 1
ATOM 2183 C C . CYS A 1 281 ? 8.334 -20.328 15.207 1.00 95.88 281 CYS A C 1
ATOM 2185 O O . CYS A 1 281 ? 7.534 -20.698 16.060 1.00 95.88 281 CYS A O 1
ATOM 2187 N N . ALA A 1 282 ? 8.359 -19.069 14.758 1.00 96.25 282 ALA A N 1
ATOM 2188 C CA . ALA A 1 282 ? 7.476 -18.002 15.242 1.00 96.25 282 ALA A CA 1
ATOM 2189 C C . ALA A 1 282 ? 5.992 -18.255 14.926 1.00 96.25 282 ALA A C 1
ATOM 2191 O O . ALA A 1 282 ? 5.110 -17.816 15.661 1.00 96.25 282 ALA A O 1
ATOM 2192 N N . CYS A 1 283 ? 5.717 -19.000 13.855 1.00 95.81 283 CYS A N 1
ATOM 2193 C CA . CYS A 1 283 ? 4.378 -19.452 13.484 1.00 95.81 283 CYS A CA 1
ATOM 2194 C C . CYS A 1 283 ? 3.909 -20.694 14.269 1.00 95.81 283 CYS A C 1
ATOM 2196 O O . CYS A 1 283 ? 2.808 -21.191 14.030 1.00 95.81 283 CYS A O 1
ATOM 2198 N N . GLY A 1 284 ? 4.737 -21.228 15.176 1.00 92.38 284 GLY A N 1
ATOM 2199 C CA . GLY A 1 284 ? 4.443 -22.450 15.927 1.00 92.38 284 GLY A CA 1
ATOM 2200 C C . GLY A 1 284 ? 4.380 -23.711 15.057 1.00 92.38 284 GLY A C 1
ATOM 2201 O O . GLY A 1 284 ? 3.697 -24.666 15.418 1.00 92.38 284 GLY A O 1
ATOM 2202 N N . LEU A 1 285 ? 5.045 -23.707 13.894 1.00 91.62 285 LEU A N 1
ATOM 2203 C CA . LEU A 1 285 ? 5.069 -24.837 12.953 1.00 91.62 285 LEU A CA 1
ATOM 2204 C C . LEU A 1 285 ? 6.157 -25.876 13.269 1.00 91.62 285 LEU A C 1
ATOM 2206 O O . LEU A 1 285 ? 6.243 -26.887 12.576 1.00 91.62 285 LEU A O 1
ATOM 2210 N N . GLU A 1 286 ? 6.984 -25.606 14.277 1.00 91.56 286 GLU A N 1
ATOM 2211 C CA . GLU A 1 286 ? 8.169 -26.389 14.636 1.00 91.56 286 GLU A CA 1
ATOM 2212 C C . GLU A 1 286 ? 8.068 -26.880 16.098 1.00 91.56 286 GLU A C 1
ATOM 2214 O O . GLU A 1 286 ? 6.988 -27.244 16.564 1.00 91.56 286 GLU A O 1
ATOM 2219 N N . ASP A 1 287 ? 9.184 -26.902 16.831 1.00 80.94 287 ASP A N 1
ATOM 2220 C CA . ASP A 1 287 ? 9.317 -27.575 18.132 1.00 80.94 287 ASP A CA 1
ATOM 2221 C C . ASP A 1 287 ? 8.466 -26.969 19.261 1.00 80.94 287 ASP A C 1
ATOM 2223 O O . ASP A 1 287 ? 8.112 -27.656 20.223 1.00 80.94 287 ASP A O 1
ATOM 2227 N N . VAL A 1 288 ? 8.139 -25.679 19.164 1.00 85.12 288 VAL A N 1
ATOM 2228 C CA . VAL A 1 288 ? 7.395 -24.937 20.188 1.00 85.12 288 VAL A CA 1
ATOM 2229 C C . VAL A 1 288 ? 6.031 -24.538 19.638 1.00 85.12 288 VAL A C 1
ATOM 2231 O O . VAL A 1 288 ? 5.930 -23.697 18.747 1.00 85.12 288 VAL A O 1
ATOM 2234 N N . ALA A 1 289 ? 4.973 -25.122 20.200 1.00 84.62 289 ALA A N 1
ATOM 2235 C CA . ALA A 1 289 ? 3.598 -24.753 19.887 1.00 84.62 289 ALA A CA 1
ATOM 2236 C C . ALA A 1 289 ? 3.158 -23.521 20.693 1.00 84.62 289 ALA A C 1
ATOM 2238 O O . ALA A 1 289 ? 3.483 -23.379 21.871 1.00 84.62 289 ALA A O 1
ATOM 2239 N N . GLY A 1 290 ? 2.351 -22.661 20.080 1.00 84.06 290 GLY A N 1
ATOM 2240 C CA . GLY A 1 290 ? 1.764 -21.488 20.723 1.00 84.06 290 GLY A CA 1
ATOM 2241 C C . GLY A 1 290 ? 0.739 -20.824 19.810 1.00 84.06 290 GLY A C 1
ATOM 2242 O O . GLY A 1 290 ? 0.437 -21.347 18.739 1.00 84.06 290 GLY A O 1
ATOM 2243 N N . GLN A 1 291 ? 0.183 -19.692 20.240 1.00 86.50 291 GLN A N 1
ATOM 2244 C CA . GLN A 1 291 ? -0.672 -18.868 19.385 1.00 86.50 291 GLN A CA 1
ATOM 2245 C C . GLN A 1 291 ? 0.202 -17.844 18.646 1.00 86.50 291 GLN A C 1
ATOM 2247 O O . GLN A 1 291 ? 0.708 -16.921 19.284 1.00 86.50 291 GLN A O 1
ATOM 2252 N N . PRO A 1 292 ? 0.431 -18.014 17.335 1.00 91.88 292 PRO A N 1
ATOM 2253 C CA . PRO A 1 292 ? 1.255 -17.096 16.562 1.00 91.88 292 PRO A CA 1
ATOM 2254 C C . PRO A 1 292 ? 0.540 -15.766 16.314 1.00 91.88 292 PRO A C 1
ATOM 2256 O O . PRO A 1 292 ? -0.658 -15.734 16.028 1.00 91.88 292 PRO A O 1
ATOM 2259 N N . ALA A 1 293 ? 1.299 -14.674 16.384 1.00 88.69 293 ALA A N 1
ATOM 2260 C CA . ALA A 1 293 ? 0.824 -13.341 16.029 1.00 88.69 293 ALA A CA 1
ATOM 2261 C C . ALA A 1 293 ? 0.707 -13.174 14.505 1.00 88.69 293 ALA A C 1
ATOM 2263 O O . ALA A 1 293 ? 1.385 -13.866 13.738 1.00 88.69 293 ALA A O 1
ATOM 2264 N N . ALA A 1 294 ? -0.093 -12.202 14.060 1.00 90.31 294 ALA A N 1
ATOM 2265 C CA . ALA A 1 294 ? -0.224 -11.877 12.642 1.00 90.31 294 ALA A CA 1
ATOM 2266 C C . ALA A 1 294 ? 1.129 -11.522 11.995 1.00 90.31 294 ALA A C 1
ATOM 2268 O O . ALA A 1 294 ? 1.434 -12.049 10.925 1.00 90.31 294 ALA A O 1
ATOM 2269 N N . ALA A 1 295 ? 1.992 -10.746 12.670 1.00 90.31 295 ALA A N 1
ATOM 2270 C CA . ALA A 1 295 ? 3.344 -10.443 12.186 1.00 90.31 295 ALA A CA 1
ATOM 2271 C C . ALA A 1 295 ? 4.182 -11.679 11.822 1.00 90.31 295 ALA A C 1
ATOM 2273 O O . ALA A 1 295 ? 4.940 -11.626 10.852 1.00 90.31 295 ALA A O 1
ATOM 2274 N N . ALA A 1 296 ? 4.060 -12.785 12.566 1.00 96.06 296 ALA A N 1
ATOM 2275 C CA . ALA A 1 296 ? 4.825 -13.999 12.285 1.00 96.06 296 ALA A CA 1
ATOM 2276 C C . ALA A 1 296 ? 4.391 -14.633 10.957 1.00 96.06 296 ALA A C 1
ATOM 2278 O O . ALA A 1 296 ? 5.227 -14.942 10.106 1.00 96.06 296 ALA A O 1
ATOM 2279 N N . TRP A 1 297 ? 3.078 -14.746 10.750 1.00 97.56 297 TRP A N 1
ATOM 2280 C CA . TRP A 1 297 ? 2.511 -15.246 9.501 1.00 97.56 297 TRP A CA 1
ATOM 2281 C C . TRP A 1 297 ? 2.827 -14.343 8.306 1.00 97.56 297 TRP A C 1
ATOM 2283 O O . TRP A 1 297 ? 3.157 -14.847 7.232 1.00 97.56 297 TRP A O 1
ATOM 2293 N N . LEU A 1 298 ? 2.766 -13.021 8.494 1.00 96.56 298 LEU A N 1
ATOM 2294 C CA . LEU A 1 298 ? 3.113 -12.050 7.455 1.00 96.56 298 LEU A CA 1
ATOM 2295 C C . LEU A 1 298 ? 4.583 -12.147 7.058 1.00 96.56 298 LEU A C 1
ATOM 2297 O O . LEU A 1 298 ? 4.888 -12.183 5.870 1.00 96.56 298 LEU A O 1
ATOM 2301 N N . TRP A 1 299 ? 5.490 -12.266 8.029 1.00 96.06 299 TRP A N 1
ATOM 2302 C CA . TRP A 1 299 ? 6.915 -12.425 7.744 1.00 96.06 299 TRP A CA 1
ATOM 2303 C C . TRP A 1 299 ? 7.195 -13.680 6.907 1.00 96.06 299 TRP A C 1
ATOM 2305 O O . TRP A 1 299 ? 7.952 -13.633 5.937 1.00 96.06 299 TRP A O 1
ATOM 2315 N N . LEU A 1 300 ? 6.528 -14.792 7.232 1.00 96.31 300 LEU A N 1
ATOM 2316 C CA . LEU A 1 300 ? 6.629 -16.041 6.479 1.00 96.31 300 LEU A CA 1
ATOM 2317 C C . LEU A 1 300 ? 6.113 -15.887 5.033 1.00 96.31 300 LEU A C 1
ATOM 2319 O O . LEU A 1 300 ? 6.759 -16.347 4.091 1.00 96.31 300 LEU A O 1
ATOM 2323 N N . ALA A 1 301 ? 4.981 -15.201 4.842 1.00 97.25 301 ALA A N 1
ATOM 2324 C CA . ALA A 1 301 ? 4.426 -14.912 3.518 1.00 97.25 301 ALA A CA 1
ATOM 2325 C C . ALA A 1 301 ? 5.326 -13.986 2.683 1.00 97.25 301 ALA A C 1
ATOM 2327 O O . ALA A 1 301 ? 5.503 -14.203 1.484 1.00 97.25 301 ALA A O 1
ATOM 2328 N N . GLU A 1 302 ? 5.934 -12.981 3.308 1.00 95.88 302 GLU A N 1
ATOM 2329 C CA . GLU A 1 302 ? 6.853 -12.058 2.644 1.00 95.88 302 GLU A CA 1
ATOM 2330 C C . GLU A 1 302 ? 8.152 -12.732 2.201 1.00 95.88 302 GLU A C 1
ATOM 2332 O O . GLU A 1 302 ? 8.645 -12.431 1.115 1.00 95.88 302 GLU A O 1
ATOM 2337 N N . LEU A 1 303 ? 8.699 -13.657 2.996 1.00 96.00 303 LEU A N 1
ATOM 2338 C CA . LEU A 1 303 ? 9.846 -14.470 2.580 1.00 96.00 303 LEU A CA 1
ATOM 2339 C C . LEU A 1 303 ? 9.515 -15.276 1.319 1.00 96.00 303 LEU A C 1
ATOM 2341 O O . LEU A 1 303 ? 10.273 -15.234 0.350 1.00 96.00 303 LEU A O 1
ATOM 2345 N N . ALA A 1 304 ? 8.344 -15.911 1.269 1.00 96.12 304 ALA A N 1
ATOM 2346 C CA . ALA A 1 304 ? 7.918 -16.636 0.075 1.00 96.12 304 ALA A CA 1
ATOM 2347 C C . ALA A 1 304 ? 7.747 -15.717 -1.145 1.00 96.12 304 ALA A C 1
ATOM 2349 O O . ALA A 1 304 ? 8.177 -16.072 -2.241 1.00 96.12 304 ALA A O 1
ATOM 2350 N N . LEU A 1 305 ? 7.223 -14.502 -0.956 1.00 94.94 305 LEU A N 1
ATOM 2351 C CA . LEU A 1 305 ? 7.148 -13.464 -1.993 1.00 94.94 305 LEU A CA 1
ATOM 2352 C C . LEU A 1 305 ? 8.522 -12.947 -2.467 1.00 94.94 305 LEU A C 1
ATOM 2354 O O . LEU A 1 305 ? 8.603 -12.371 -3.552 1.00 94.94 305 LEU A O 1
ATOM 2358 N N . ARG A 1 306 ? 9.589 -13.127 -1.677 1.00 93.00 306 ARG A N 1
ATOM 2359 C CA . ARG A 1 306 ? 10.991 -12.875 -2.072 1.00 93.00 306 ARG A CA 1
ATOM 2360 C C . ARG A 1 306 ? 11.638 -14.091 -2.755 1.00 93.00 306 ARG A C 1
ATOM 2362 O O . ARG A 1 306 ? 12.767 -13.998 -3.220 1.00 93.00 306 ARG A O 1
ATOM 2369 N N . GLY A 1 307 ? 10.920 -15.213 -2.859 1.00 93.88 307 GLY A N 1
ATOM 2370 C CA . GLY A 1 307 ? 11.401 -16.465 -3.452 1.00 93.88 307 GLY A CA 1
ATOM 2371 C C . GLY A 1 307 ? 11.943 -17.478 -2.439 1.00 93.88 307 GLY A C 1
ATOM 2372 O O . GLY A 1 307 ? 12.541 -18.478 -2.836 1.00 93.88 307 GLY A O 1
ATOM 2373 N N . VAL A 1 308 ? 11.734 -17.246 -1.140 1.00 94.75 308 VAL A N 1
ATOM 2374 C CA . VAL A 1 308 ? 12.257 -18.076 -0.049 1.00 94.75 308 VAL A CA 1
ATOM 2375 C C . VAL A 1 308 ? 11.121 -18.871 0.594 1.00 94.75 308 VAL A C 1
ATOM 2377 O O . VAL A 1 308 ? 10.322 -18.339 1.359 1.00 94.75 308 VAL A O 1
ATOM 2380 N N . GLY A 1 309 ? 11.063 -20.172 0.311 1.00 90.69 309 GLY A N 1
ATOM 2381 C CA . GLY A 1 309 ? 9.987 -21.056 0.773 1.00 90.69 309 GLY A CA 1
ATOM 2382 C C . GLY A 1 309 ? 8.942 -21.331 -0.312 1.00 90.69 309 GLY A C 1
ATOM 2383 O O . GLY A 1 309 ? 9.208 -21.144 -1.498 1.00 90.69 309 GLY A O 1
ATOM 2384 N N . ASP A 1 310 ? 7.768 -21.829 0.083 1.00 92.12 310 ASP A N 1
ATOM 2385 C CA . ASP A 1 310 ? 6.694 -22.182 -0.854 1.00 92.12 310 ASP A CA 1
ATOM 2386 C C . ASP A 1 310 ? 5.688 -21.032 -1.014 1.00 92.12 310 ASP A C 1
ATOM 2388 O O . ASP A 1 310 ? 4.908 -20.714 -0.113 1.00 92.12 310 ASP A O 1
ATOM 2392 N N . LEU A 1 311 ? 5.675 -20.436 -2.205 1.00 94.94 311 LEU A N 1
ATOM 2393 C CA . LEU A 1 311 ? 4.766 -19.352 -2.566 1.00 94.94 311 LEU A CA 1
ATOM 2394 C C . LEU A 1 311 ? 3.284 -19.762 -2.550 1.00 94.94 311 LEU A C 1
ATOM 2396 O O . LEU A 1 311 ? 2.419 -18.926 -2.291 1.00 94.94 311 LEU A O 1
ATOM 2400 N N . ARG A 1 312 ? 2.958 -21.038 -2.780 1.00 92.75 312 ARG A N 1
ATOM 2401 C CA . ARG A 1 312 ? 1.566 -21.513 -2.715 1.00 92.75 312 ARG A CA 1
ATOM 2402 C C . ARG A 1 312 ? 1.053 -21.562 -1.284 1.00 92.75 312 ARG A C 1
ATOM 2404 O O . ARG A 1 312 ? -0.114 -21.255 -1.041 1.00 92.75 312 ARG A O 1
ATOM 2411 N N . GLU A 1 313 ? 1.912 -21.914 -0.329 1.00 95.50 313 GLU A N 1
ATOM 2412 C CA . GLU A 1 313 ? 1.544 -21.894 1.090 1.00 95.50 313 GLU A CA 1
ATOM 2413 C C . GLU A 1 313 ? 1.352 -20.464 1.615 1.00 95.50 313 GLU A C 1
ATOM 2415 O O . GLU A 1 313 ? 0.537 -20.254 2.517 1.00 95.50 313 GLU A O 1
ATOM 2420 N N . ALA A 1 314 ? 1.996 -19.467 0.999 1.00 97.06 314 ALA A N 1
ATOM 2421 C CA . ALA A 1 314 ? 1.896 -18.068 1.407 1.00 97.06 314 ALA A CA 1
ATOM 2422 C C . ALA A 1 314 ? 0.458 -17.534 1.448 1.00 97.06 314 ALA A C 1
ATOM 2424 O O . ALA A 1 314 ? 0.110 -16.797 2.371 1.00 97.06 314 ALA A O 1
ATOM 2425 N N . ARG A 1 315 ? -0.422 -17.960 0.527 1.00 95.88 315 ARG A N 1
ATOM 2426 C CA . ARG A 1 315 ? -1.848 -17.583 0.576 1.00 95.88 315 ARG A CA 1
ATOM 2427 C C . ARG A 1 315 ? -2.513 -18.067 1.860 1.00 95.88 315 ARG A C 1
ATOM 2429 O O . ARG A 1 315 ? -3.249 -17.314 2.487 1.00 95.88 315 ARG A O 1
ATOM 2436 N N . ARG A 1 316 ? -2.220 -19.298 2.292 1.00 96.12 316 ARG A N 1
ATOM 2437 C CA . ARG A 1 316 ? -2.737 -19.840 3.555 1.00 96.12 316 ARG A CA 1
ATOM 2438 C C . ARG A 1 316 ? -2.201 -19.057 4.751 1.00 96.12 316 ARG A C 1
ATOM 2440 O O . ARG A 1 316 ? -2.966 -18.784 5.668 1.00 96.12 316 ARG A O 1
ATOM 2447 N N . TRP A 1 317 ? -0.917 -18.706 4.761 1.00 97.44 317 TRP A N 1
ATOM 2448 C CA . TRP A 1 317 ? -0.329 -17.926 5.856 1.00 97.44 317 TRP A CA 1
ATOM 2449 C C . TRP A 1 317 ? -0.940 -16.533 5.961 1.00 97.44 317 TRP A C 1
ATOM 2451 O O . TRP A 1 317 ? -1.228 -16.086 7.061 1.00 97.44 317 TRP A O 1
ATOM 2461 N N . VAL A 1 318 ? -1.238 -15.887 4.836 1.00 96.56 318 VAL A N 1
ATOM 2462 C CA . VAL A 1 318 ? -1.953 -14.606 4.816 1.00 96.56 318 VAL A CA 1
ATOM 2463 C C . VAL A 1 318 ? -3.368 -14.718 5.393 1.00 96.56 318 VAL A C 1
ATOM 2465 O O . VAL A 1 318 ? -3.770 -13.862 6.176 1.00 96.56 318 VAL A O 1
ATOM 2468 N N . GLU A 1 319 ? -4.111 -15.788 5.094 1.00 94.38 319 GLU A N 1
ATOM 2469 C CA . GLU A 1 319 ? -5.423 -16.021 5.728 1.00 94.38 319 GLU A CA 1
ATOM 2470 C C . GLU A 1 319 ? -5.293 -16.265 7.244 1.00 94.38 319 GLU A C 1
ATOM 2472 O O . GLU A 1 319 ? -6.117 -15.799 8.032 1.00 94.38 319 GLU A O 1
ATOM 2477 N N . LEU A 1 320 ? -4.233 -16.960 7.677 1.00 95.31 320 LEU A N 1
ATOM 2478 C CA . LEU A 1 320 ? -3.933 -17.148 9.101 1.00 95.31 320 LEU A CA 1
ATOM 2479 C C . LEU A 1 320 ? -3.538 -15.831 9.782 1.00 95.31 320 LEU A C 1
ATOM 2481 O O . LEU A 1 320 ? -3.968 -15.588 10.907 1.00 95.31 320 LEU A O 1
ATOM 2485 N N . ALA A 1 321 ? -2.784 -14.964 9.101 1.00 94.50 321 ALA A N 1
ATOM 2486 C CA . ALA A 1 321 ? -2.458 -13.625 9.578 1.00 94.50 321 ALA A CA 1
ATOM 2487 C C . ALA A 1 321 ? -3.725 -12.782 9.771 1.00 94.50 321 ALA A C 1
ATOM 2489 O O . ALA A 1 321 ? -3.899 -12.175 10.824 1.00 94.50 321 ALA A O 1
ATOM 2490 N N . ALA A 1 322 ? -4.640 -12.799 8.796 1.00 85.56 322 ALA A N 1
ATOM 2491 C CA . ALA A 1 322 ? -5.918 -12.094 8.881 1.00 85.56 322 ALA A CA 1
ATOM 2492 C C . ALA A 1 322 ? -6.780 -12.590 10.058 1.00 85.56 322 ALA A C 1
ATOM 2494 O O . ALA A 1 322 ? -7.401 -11.789 10.754 1.00 85.56 322 ALA A O 1
ATOM 2495 N N . ALA A 1 323 ? -6.781 -13.902 10.322 1.00 86.75 323 ALA A N 1
ATOM 2496 C CA . ALA A 1 323 ? -7.496 -14.501 11.450 1.00 86.75 323 ALA A CA 1
ATOM 2497 C C . ALA A 1 323 ? -6.839 -14.233 12.820 1.00 86.75 323 ALA A C 1
ATOM 2499 O O . ALA A 1 323 ? -7.489 -14.400 13.852 1.00 86.75 323 ALA A O 1
ATOM 2500 N N . ALA A 1 324 ? -5.569 -13.817 12.847 1.00 80.62 324 ALA A N 1
ATOM 2501 C CA . ALA A 1 324 ? -4.798 -13.561 14.064 1.00 80.62 324 ALA A CA 1
ATOM 2502 C C . ALA A 1 324 ? -4.949 -12.122 14.605 1.00 80.62 324 ALA A C 1
ATOM 2504 O O . ALA A 1 324 ? -4.132 -11.695 15.417 1.00 80.62 324 ALA A O 1
ATOM 2505 N N . ASN A 1 325 ? -5.997 -11.399 14.188 1.00 76.25 325 ASN A N 1
ATOM 2506 C CA . ASN A 1 325 ? -6.304 -10.015 14.576 1.00 76.25 325 ASN A CA 1
ATOM 2507 C C . ASN A 1 325 ? -5.111 -9.052 14.381 1.00 76.25 325 ASN A C 1
ATOM 2509 O O . ASN A 1 325 ? -4.564 -8.555 15.368 1.00 76.25 325 ASN A O 1
ATOM 2513 N N . PRO A 1 326 ? -4.699 -8.790 13.123 1.00 75.81 326 PRO A N 1
ATOM 2514 C CA . PRO A 1 326 ? -3.551 -7.940 12.842 1.00 75.81 326 PRO A CA 1
ATOM 2515 C C . PRO A 1 326 ? -3.749 -6.518 13.364 1.00 75.81 326 PRO A C 1
ATOM 2517 O O . PRO A 1 326 ? -4.819 -5.920 13.200 1.00 75.81 326 PRO A O 1
ATOM 2520 N N . GLN A 1 327 ? -2.684 -5.965 13.935 1.00 74.19 327 GLN A N 1
ATOM 2521 C CA . GLN A 1 327 ? -2.601 -4.554 14.290 1.00 74.19 327 GLN A CA 1
ATOM 2522 C C . GLN A 1 327 ? -2.645 -3.685 13.027 1.00 74.19 327 GLN A C 1
ATOM 2524 O O . GLN A 1 327 ? -2.359 -4.148 11.928 1.00 74.19 327 GLN A O 1
ATOM 2529 N N . LEU A 1 328 ? -2.966 -2.399 13.162 1.00 62.03 328 LEU A N 1
ATOM 2530 C CA . LEU A 1 328 ? -3.186 -1.529 12.004 1.00 62.03 328 LEU A CA 1
ATOM 2531 C C . LEU A 1 328 ? -1.963 -1.408 11.077 1.00 62.03 328 LEU A C 1
ATOM 2533 O O . LEU A 1 328 ? -2.102 -1.559 9.868 1.00 62.03 328 LEU A O 1
ATOM 2537 N N . HIS A 1 329 ? -0.766 -1.228 11.638 1.00 66.50 329 HIS A N 1
ATOM 2538 C CA . HIS A 1 329 ? 0.484 -1.212 10.868 1.00 66.50 329 HIS A CA 1
ATOM 2539 C C . HIS A 1 329 ? 0.759 -2.549 10.139 1.00 66.50 329 HIS A C 1
ATOM 2541 O O . HIS A 1 329 ? 1.414 -2.583 9.101 1.00 66.50 329 HIS A O 1
ATOM 2547 N N . GLU A 1 330 ? 0.201 -3.665 10.625 1.00 80.62 330 GLU A N 1
ATOM 2548 C CA . GLU A 1 330 ? 0.249 -4.972 9.957 1.00 80.62 330 GLU A CA 1
ATOM 2549 C C . GLU A 1 330 ? -0.832 -5.108 8.870 1.00 80.62 330 GLU A C 1
ATOM 2551 O O . GLU A 1 330 ? -0.669 -5.922 7.961 1.00 80.62 330 GLU A O 1
ATOM 2556 N N . GLN A 1 331 ? -1.915 -4.318 8.914 1.00 83.25 331 GLN A N 1
ATOM 2557 C CA . GLN A 1 331 ? -2.987 -4.351 7.908 1.00 83.25 331 GLN A CA 1
ATOM 2558 C C . GLN A 1 331 ? -2.473 -3.913 6.537 1.00 83.25 331 GLN A C 1
ATOM 2560 O O . GLN A 1 331 ? -2.780 -4.566 5.543 1.00 83.25 331 GLN A O 1
ATOM 2565 N N . GLY A 1 332 ? -1.650 -2.863 6.469 1.00 84.06 332 GLY A N 1
ATOM 2566 C CA . GLY A 1 332 ? -1.020 -2.430 5.218 1.00 84.06 332 GLY A CA 1
ATOM 2567 C C . GLY A 1 332 ? -0.211 -3.553 4.568 1.00 84.06 332 GLY A C 1
ATOM 2568 O O . GLY A 1 332 ? -0.461 -3.935 3.422 1.00 84.06 332 GLY A O 1
ATOM 2569 N N . ARG A 1 333 ? 0.675 -4.177 5.351 1.00 92.81 333 ARG A N 1
ATOM 2570 C CA . ARG A 1 333 ? 1.481 -5.335 4.931 1.00 92.81 333 ARG A CA 1
ATOM 2571 C C . ARG A 1 333 ? 0.630 -6.534 4.521 1.00 92.81 333 ARG A C 1
ATOM 2573 O O . ARG A 1 333 ? 0.891 -7.151 3.487 1.00 92.81 333 ARG A O 1
ATOM 2580 N N . LEU A 1 334 ? -0.409 -6.849 5.294 1.00 94.06 334 LEU A N 1
ATOM 2581 C CA . LEU A 1 334 ? -1.360 -7.918 4.994 1.00 94.06 334 LEU A CA 1
ATOM 2582 C C . LEU A 1 334 ? -2.037 -7.692 3.642 1.00 94.06 334 LEU A C 1
ATOM 2584 O O . LEU A 1 334 ? -2.023 -8.578 2.789 1.00 94.06 334 LEU A O 1
ATOM 2588 N N . GLN A 1 335 ? -2.612 -6.508 3.437 1.00 95.00 335 GLN A N 1
ATOM 2589 C CA . GLN A 1 335 ? -3.325 -6.167 2.210 1.00 95.00 335 GLN A CA 1
ATOM 2590 C C . GLN A 1 335 ? -2.385 -6.125 1.004 1.00 95.00 335 GLN A C 1
ATOM 2592 O O . GLN A 1 335 ? -2.751 -6.586 -0.078 1.00 95.00 335 GLN A O 1
ATOM 2597 N N . LEU A 1 336 ? -1.143 -5.682 1.193 1.00 96.19 336 LEU A N 1
ATOM 2598 C CA . LEU A 1 336 ? -0.123 -5.724 0.153 1.00 96.19 336 LEU A CA 1
ATOM 2599 C C . LEU A 1 336 ? 0.247 -7.164 -0.225 1.00 96.19 336 LEU A C 1
ATOM 2601 O O . LEU A 1 336 ? 0.333 -7.488 -1.411 1.00 96.19 336 LEU A O 1
ATOM 2605 N N . CYS A 1 337 ? 0.399 -8.053 0.761 1.00 97.81 337 CYS A N 1
ATOM 2606 C CA . CYS A 1 337 ? 0.612 -9.479 0.516 1.00 97.81 337 CYS A CA 1
ATOM 2607 C C . CYS A 1 337 ? -0.578 -10.111 -0.221 1.00 97.81 337 CYS A C 1
ATOM 2609 O O . CYS A 1 337 ? -0.363 -10.865 -1.170 1.00 97.81 337 CYS A O 1
ATOM 2611 N N . ILE A 1 338 ? -1.821 -9.779 0.156 1.00 97.38 338 ILE A N 1
ATOM 2612 C CA . ILE A 1 338 ? -3.028 -10.232 -0.559 1.00 97.38 338 ILE A CA 1
ATOM 2613 C C . ILE A 1 338 ? -3.000 -9.741 -2.011 1.00 97.38 338 ILE A C 1
ATOM 2615 O O . ILE A 1 338 ? -3.181 -10.534 -2.932 1.00 97.38 338 ILE A O 1
ATOM 2619 N N . GLY A 1 339 ? -2.725 -8.455 -2.230 1.00 97.06 339 GLY A N 1
ATOM 2620 C CA . GLY A 1 339 ? -2.605 -7.874 -3.564 1.00 97.06 339 GLY A CA 1
ATOM 2621 C C . GLY A 1 339 ? -1.625 -8.649 -4.442 1.00 97.06 339 GLY A C 1
ATOM 2622 O O . GLY A 1 339 ? -1.976 -9.121 -5.519 1.00 97.06 339 GLY A O 1
ATOM 2623 N N . ARG A 1 340 ? -0.407 -8.865 -3.944 1.00 97.62 340 ARG A N 1
ATOM 2624 C CA . ARG A 1 340 ? 0.661 -9.547 -4.688 1.00 97.62 340 ARG A CA 1
ATOM 2625 C C . ARG A 1 340 ? 0.351 -11.021 -4.949 1.00 97.62 340 ARG A C 1
ATOM 2627 O O . ARG A 1 340 ? 0.444 -11.480 -6.084 1.00 97.62 340 ARG A O 1
ATOM 2634 N N . LEU A 1 341 ? -0.055 -11.766 -3.921 1.00 97.62 341 LEU A N 1
ATOM 2635 C CA . LEU A 1 341 ? -0.272 -13.212 -4.028 1.00 97.62 341 LEU A CA 1
ATOM 2636 C C . LEU A 1 341 ? -1.467 -13.581 -4.911 1.00 97.62 341 LEU A C 1
ATOM 2638 O O . LEU A 1 341 ? -1.449 -14.649 -5.518 1.00 97.62 341 LEU A O 1
ATOM 2642 N N . TRP A 1 342 ? -2.515 -12.757 -4.975 1.00 96.69 342 TRP A N 1
ATOM 2643 C CA . TRP A 1 342 ? -3.695 -13.044 -5.804 1.00 96.69 342 TRP A CA 1
ATOM 2644 C C . TRP A 1 342 ? -3.591 -12.514 -7.239 1.00 96.69 342 TRP A C 1
ATOM 2646 O O . TRP A 1 342 ? -4.416 -12.895 -8.071 1.00 96.69 342 TRP A O 1
ATOM 2656 N N . LEU A 1 343 ? -2.559 -11.723 -7.552 1.00 96.31 343 LEU A N 1
ATOM 2657 C CA . LEU A 1 343 ? -2.143 -11.447 -8.931 1.00 96.31 343 LEU A CA 1
ATOM 2658 C C . LEU A 1 343 ? -1.204 -12.523 -9.482 1.00 96.31 343 LEU A C 1
ATOM 2660 O O . LEU A 1 343 ? -1.220 -12.769 -10.685 1.00 96.31 343 LEU A O 1
ATOM 2664 N N . ASP A 1 344 ? -0.408 -13.168 -8.624 1.00 95.12 344 ASP A N 1
ATOM 2665 C CA . ASP A 1 344 ? 0.611 -14.132 -9.041 1.00 95.12 344 ASP A CA 1
ATOM 2666 C C . ASP A 1 344 ? 0.027 -15.541 -9.306 1.00 95.12 344 ASP A C 1
ATOM 2668 O O . ASP A 1 344 ? -0.415 -16.216 -8.364 1.00 95.12 344 ASP A O 1
ATOM 2672 N N . PRO A 1 345 ? 0.061 -16.046 -10.558 1.00 95.00 345 PRO A N 1
ATOM 2673 C CA . PRO A 1 345 ? -0.387 -17.400 -10.883 1.00 95.00 345 PRO A CA 1
ATOM 2674 C C . PRO A 1 345 ? 0.454 -18.506 -10.226 1.00 95.00 345 PRO A C 1
ATOM 2676 O O . PRO A 1 345 ? -0.027 -19.628 -10.053 1.00 95.00 345 PRO A O 1
ATOM 2679 N N . ALA A 1 346 ? 1.709 -18.230 -9.852 1.00 94.44 346 ALA A N 1
ATOM 2680 C CA . ALA A 1 346 ? 2.568 -19.195 -9.170 1.00 94.44 346 ALA A CA 1
ATOM 2681 C C . ALA A 1 346 ? 2.095 -19.470 -7.731 1.00 94.44 346 ALA A C 1
ATOM 2683 O O . ALA A 1 346 ? 2.255 -20.593 -7.241 1.00 94.44 346 ALA A O 1
ATOM 2684 N N . ALA A 1 347 ? 1.441 -18.493 -7.094 1.00 94.88 347 ALA A N 1
ATOM 2685 C CA . ALA A 1 347 ? 0.822 -18.631 -5.775 1.00 94.88 347 ALA A CA 1
ATOM 2686 C C . ALA A 1 347 ? -0.529 -19.384 -5.810 1.00 94.88 347 ALA A C 1
ATOM 2688 O O . ALA A 1 347 ? -1.026 -19.812 -4.768 1.00 94.88 347 ALA A O 1
ATOM 2689 N N . GLY A 1 348 ? -1.131 -19.560 -6.992 1.00 94.31 348 GLY A N 1
ATOM 2690 C CA . GLY A 1 348 ? -2.405 -20.256 -7.212 1.00 94.31 348 GLY A CA 1
ATOM 2691 C C . GLY A 1 348 ? -3.298 -19.538 -8.230 1.00 94.31 348 GLY A C 1
ATOM 2692 O O . GLY A 1 348 ? -2.902 -18.525 -8.796 1.00 94.31 348 GLY A O 1
ATOM 2693 N N . GLU A 1 349 ? -4.532 -20.020 -8.429 1.00 94.50 349 GLU A N 1
ATOM 2694 C CA . GLU A 1 349 ? -5.507 -19.397 -9.348 1.00 94.50 349 GLU A CA 1
ATOM 2695 C C . GLU A 1 349 ? -5.688 -17.896 -9.037 1.00 94.50 349 GLU A C 1
ATOM 2697 O O . GLU A 1 349 ? -6.032 -17.569 -7.894 1.00 94.50 349 GLU A O 1
ATOM 2702 N N . PRO A 1 350 ? -5.412 -16.980 -9.985 1.00 95.00 350 PRO A N 1
ATOM 2703 C CA . PRO A 1 350 ? -5.513 -15.543 -9.738 1.00 95.00 350 PRO A CA 1
ATOM 2704 C C . PRO A 1 350 ? -6.943 -15.082 -9.428 1.00 95.00 350 PRO A C 1
ATOM 2706 O O . PRO A 1 350 ? -7.901 -15.503 -10.076 1.00 95.00 350 PRO A O 1
ATOM 2709 N N . ASP A 1 351 ? -7.074 -14.145 -8.488 1.00 94.50 351 ASP A N 1
ATOM 2710 C CA . ASP A 1 351 ? -8.302 -13.376 -8.250 1.00 94.50 351 ASP A CA 1
ATOM 2711 C C . ASP A 1 351 ? -7.952 -11.892 -8.319 1.00 94.50 351 ASP A C 1
ATOM 2713 O O . ASP A 1 351 ? -7.612 -11.239 -7.328 1.00 94.50 351 ASP A O 1
ATOM 2717 N N . THR A 1 352 ? -7.997 -11.362 -9.537 1.00 93.94 352 THR A N 1
ATOM 2718 C CA . THR A 1 352 ? -7.546 -9.998 -9.820 1.00 93.94 352 THR A CA 1
ATOM 2719 C C . THR A 1 352 ? -8.435 -8.944 -9.167 1.00 93.94 352 THR A C 1
ATOM 2721 O O . THR A 1 352 ? -7.941 -7.883 -8.798 1.00 93.94 352 THR A O 1
ATOM 2724 N N . ARG A 1 353 ? -9.728 -9.227 -8.952 1.00 91.62 353 ARG A N 1
ATOM 2725 C CA . ARG A 1 353 ? -10.638 -8.303 -8.257 1.00 91.62 353 ARG A CA 1
ATOM 2726 C C . ARG A 1 353 ? -10.290 -8.215 -6.777 1.00 91.62 353 ARG A C 1
ATOM 2728 O O . ARG A 1 353 ? -10.190 -7.107 -6.252 1.00 91.62 353 ARG A O 1
ATOM 2735 N N . ARG A 1 354 ? -10.094 -9.361 -6.116 1.00 93.12 354 ARG A N 1
ATOM 2736 C CA . ARG A 1 354 ? -9.669 -9.399 -4.711 1.00 93.12 354 ARG A CA 1
ATOM 2737 C C . ARG A 1 354 ? -8.331 -8.690 -4.531 1.00 93.12 354 ARG A C 1
ATOM 2739 O O . ARG A 1 354 ? -8.190 -7.881 -3.619 1.00 93.12 354 ARG A O 1
ATOM 2746 N N . ALA A 1 355 ? -7.372 -8.970 -5.411 1.00 95.19 355 ALA A N 1
ATOM 2747 C CA . ALA A 1 355 ? -6.069 -8.330 -5.358 1.00 95.19 355 ALA A CA 1
ATOM 2748 C C . ALA A 1 355 ? -6.161 -6.807 -5.512 1.00 95.19 355 ALA A C 1
ATOM 2750 O O . ALA A 1 355 ? -5.610 -6.077 -4.693 1.00 95.19 355 ALA A O 1
ATOM 2751 N N . PHE A 1 356 ? -6.905 -6.326 -6.512 1.00 89.38 356 PHE A N 1
ATOM 2752 C CA . PHE A 1 356 ? -7.090 -4.896 -6.745 1.00 89.38 356 PHE A CA 1
ATOM 2753 C C . PHE A 1 356 ? -7.703 -4.190 -5.526 1.00 89.38 356 PHE A C 1
ATOM 2755 O O . PHE A 1 356 ? -7.187 -3.172 -5.072 1.00 89.38 356 PHE A O 1
ATOM 2762 N N . GLN A 1 357 ? -8.751 -4.769 -4.930 1.00 86.12 357 GLN A N 1
ATOM 2763 C CA . GLN A 1 357 ? -9.381 -4.229 -3.719 1.00 86.12 357 GLN A CA 1
ATOM 2764 C C . GLN A 1 357 ? -8.429 -4.195 -2.518 1.00 86.12 357 GLN A C 1
ATOM 2766 O O . GLN A 1 357 ? -8.456 -3.238 -1.743 1.00 86.12 357 GLN A O 1
ATOM 2771 N N . ALA A 1 358 ? -7.586 -5.218 -2.365 1.00 83.12 358 ALA A N 1
ATOM 2772 C CA . ALA A 1 358 ? -6.581 -5.262 -1.311 1.00 83.12 358 ALA A CA 1
ATOM 2773 C C . ALA A 1 358 ? -5.519 -4.172 -1.508 1.00 83.12 358 ALA A C 1
ATOM 2775 O O . ALA A 1 358 ? -5.207 -3.440 -0.577 1.00 83.12 358 ALA A O 1
ATOM 2776 N N . LEU A 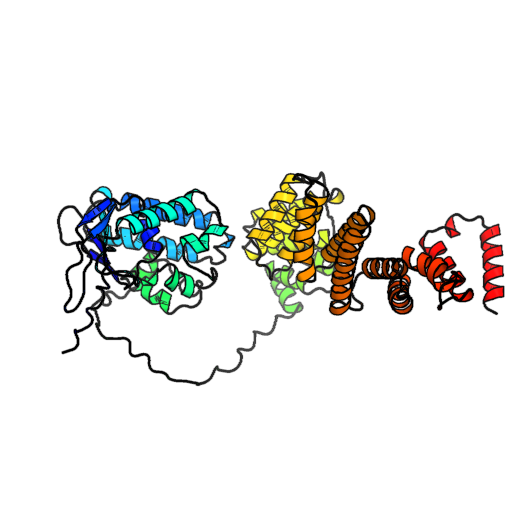1 359 ? -5.038 -3.960 -2.733 1.00 91.81 359 LEU A N 1
ATOM 2777 C CA . LEU A 1 359 ? -4.089 -2.883 -3.028 1.00 91.81 359 LEU A CA 1
ATOM 2778 C C . LEU A 1 359 ? -4.686 -1.490 -2.765 1.00 91.81 359 LEU A C 1
ATOM 2780 O O . LEU A 1 359 ? -4.020 -0.638 -2.185 1.00 91.81 359 LEU A O 1
ATOM 2784 N N . GLN A 1 360 ? -5.968 -1.276 -3.084 1.00 85.38 360 GLN A N 1
ATOM 2785 C CA . GLN A 1 360 ? -6.692 -0.061 -2.677 1.00 85.38 360 GLN A CA 1
ATOM 2786 C C . GLN A 1 360 ? -6.872 0.043 -1.153 1.00 85.38 360 GLN A C 1
ATOM 2788 O O . GLN A 1 360 ? -7.053 1.131 -0.613 1.00 85.38 360 GLN A O 1
ATOM 2793 N N . ALA A 1 361 ? -6.873 -1.078 -0.431 1.00 76.81 361 ALA A N 1
ATOM 2794 C CA . ALA A 1 361 ? -6.890 -1.077 1.026 1.00 76.81 361 ALA A CA 1
ATOM 2795 C C . ALA A 1 361 ? -5.549 -0.644 1.625 1.00 76.81 361 ALA A C 1
ATOM 2797 O O . ALA A 1 361 ? -5.561 0.054 2.632 1.00 76.81 361 ALA A O 1
ATOM 2798 N N . VAL A 1 362 ? -4.417 -0.968 0.992 1.00 81.12 362 VAL A N 1
ATOM 2799 C CA . VAL A 1 362 ? -3.096 -0.492 1.443 1.00 81.12 362 VAL A CA 1
ATOM 2800 C C . VAL A 1 362 ? -3.059 1.034 1.501 1.00 81.12 362 VAL A C 1
ATOM 2802 O O . VAL A 1 362 ? -2.675 1.585 2.522 1.00 81.12 362 VAL A O 1
ATOM 2805 N N . GLN A 1 363 ? -3.578 1.705 0.469 1.00 79.81 363 GLN A N 1
ATOM 2806 C CA . GLN A 1 363 ? -3.699 3.171 0.403 1.00 79.81 363 GLN A CA 1
ATOM 2807 C C . GLN A 1 363 ? -4.503 3.781 1.563 1.00 79.81 363 GLN A C 1
ATOM 2809 O O . GLN A 1 363 ? -4.366 4.96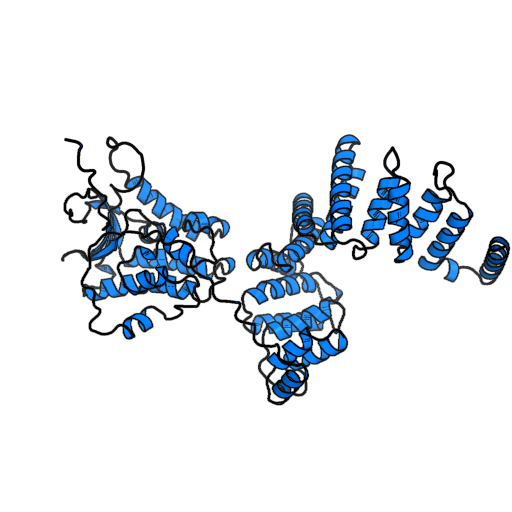0 1.857 1.00 79.81 363 GLN A O 1
ATOM 2814 N N . ARG A 1 364 ? -5.367 2.987 2.209 1.00 71.81 364 ARG A N 1
ATOM 2815 C CA . ARG A 1 364 ? -6.134 3.408 3.386 1.00 71.81 364 ARG A CA 1
ATOM 2816 C C . ARG A 1 364 ? -5.359 3.145 4.674 1.00 71.81 364 ARG A C 1
ATOM 2818 O O . ARG A 1 364 ? -5.393 3.961 5.577 1.00 71.81 364 ARG A O 1
ATOM 2825 N N . TYR A 1 365 ? -4.674 2.011 4.786 1.00 68.19 365 TYR A N 1
ATOM 2826 C CA . TYR A 1 365 ? -3.977 1.639 6.022 1.00 68.19 365 TYR A CA 1
ATOM 2827 C C . TYR A 1 365 ? -2.616 2.326 6.203 1.00 68.19 365 TYR A C 1
ATOM 2829 O O . TYR A 1 365 ? -2.165 2.509 7.337 1.00 68.19 365 TYR A O 1
ATOM 2837 N N . CYS A 1 366 ? -1.977 2.701 5.101 1.00 70.81 366 CYS A N 1
ATOM 2838 C CA . CYS A 1 366 ? -0.622 3.230 5.074 1.00 70.81 366 CYS A CA 1
ATOM 2839 C C . CYS A 1 366 ? -0.605 4.743 4.852 1.00 70.81 366 CYS A C 1
ATOM 2841 O O . CYS A 1 366 ? -1.381 5.271 4.056 1.00 70.81 366 CYS A O 1
ATOM 2843 N N . SER A 1 367 ? 0.310 5.422 5.539 1.00 74.81 367 SER A N 1
ATOM 2844 C CA . SER A 1 367 ? 0.678 6.809 5.266 1.00 74.81 367 SER A CA 1
ATOM 2845 C C . SER A 1 367 ? 1.617 6.862 4.063 1.00 74.81 367 SER A C 1
ATOM 2847 O O . SER A 1 367 ? 2.183 5.846 3.667 1.00 74.81 367 SER A O 1
ATOM 2849 N N . HIS A 1 368 ? 1.800 8.047 3.479 1.00 72.00 368 HIS A N 1
ATOM 2850 C CA . HIS A 1 368 ? 2.656 8.208 2.297 1.00 72.00 368 HIS A CA 1
ATOM 2851 C C . HIS A 1 368 ? 4.124 7.845 2.580 1.00 72.00 368 HIS A C 1
ATOM 2853 O O . HIS A 1 368 ? 4.809 7.360 1.688 1.00 72.00 368 HIS A O 1
ATOM 2859 N N . ASP A 1 369 ? 4.570 7.994 3.831 1.00 74.81 369 ASP A N 1
ATOM 2860 C CA . ASP A 1 369 ? 5.926 7.631 4.259 1.00 74.81 369 ASP A CA 1
ATOM 2861 C C . ASP A 1 369 ? 6.136 6.111 4.430 1.00 74.81 369 ASP A C 1
ATOM 2863 O O . ASP A 1 369 ? 7.273 5.653 4.573 1.00 74.81 369 ASP A O 1
ATOM 2867 N N . ASP A 1 370 ? 5.064 5.308 4.412 1.00 77.19 370 ASP A N 1
ATOM 2868 C CA . ASP A 1 370 ? 5.160 3.853 4.542 1.00 77.19 370 ASP A CA 1
ATOM 2869 C C . ASP A 1 370 ? 5.587 3.224 3.206 1.00 77.19 370 ASP A C 1
ATOM 2871 O O . ASP A 1 370 ? 4.993 3.468 2.151 1.00 77.19 370 ASP A O 1
ATOM 2875 N N . ALA A 1 371 ? 6.570 2.319 3.237 1.00 84.06 371 ALA A N 1
ATOM 2876 C CA . ALA A 1 371 ? 7.075 1.651 2.032 1.00 84.06 371 ALA A CA 1
ATOM 2877 C C . ALA A 1 371 ? 5.978 0.875 1.271 1.00 84.06 371 ALA A C 1
ATOM 2879 O O . ALA A 1 371 ? 6.006 0.750 0.041 1.00 84.06 371 ALA A O 1
ATOM 2880 N N . GLU A 1 372 ? 4.992 0.354 1.999 1.00 88.25 372 GLU A N 1
ATOM 2881 C CA . GLU A 1 372 ? 3.826 -0.339 1.470 1.00 88.25 372 GLU A CA 1
ATOM 2882 C C . GLU A 1 372 ? 2.958 0.568 0.590 1.00 88.25 372 GLU A C 1
ATOM 2884 O O . GLU A 1 372 ? 2.374 0.080 -0.382 1.00 88.25 372 GLU A O 1
ATOM 2889 N N . TYR A 1 373 ? 2.894 1.873 0.881 1.00 83.81 373 TYR A N 1
ATOM 2890 C CA . TYR A 1 373 ? 2.108 2.831 0.108 1.00 83.81 373 TYR A CA 1
ATOM 2891 C C . TYR A 1 373 ? 2.634 2.921 -1.327 1.00 83.81 373 TYR A C 1
ATOM 2893 O O . TYR A 1 373 ? 1.919 2.554 -2.267 1.00 83.81 373 TYR A O 1
ATOM 2901 N N . ALA A 1 374 ? 3.913 3.266 -1.501 1.00 89.06 374 ALA A N 1
ATOM 2902 C CA . ALA A 1 374 ? 4.555 3.327 -2.814 1.00 89.06 374 ALA A CA 1
ATOM 2903 C C . ALA A 1 374 ? 4.545 1.963 -3.534 1.00 89.06 374 ALA A C 1
ATOM 2905 O O . ALA A 1 374 ? 4.296 1.884 -4.742 1.00 89.06 374 ALA A O 1
ATOM 2906 N N . GLN A 1 375 ? 4.734 0.859 -2.798 1.00 95.19 375 GLN A N 1
ATOM 2907 C CA . GLN A 1 375 ? 4.659 -0.480 -3.387 1.00 95.19 375 GLN A CA 1
ATOM 2908 C C . GLN A 1 375 ? 3.243 -0.823 -3.871 1.00 95.19 375 GLN A C 1
ATOM 2910 O O . GLN A 1 375 ? 3.085 -1.437 -4.926 1.00 95.19 375 GLN A O 1
ATOM 2915 N N . SER A 1 376 ? 2.196 -0.420 -3.150 1.00 95.38 376 SER A N 1
ATOM 2916 C CA . SER A 1 376 ? 0.818 -0.642 -3.595 1.00 95.38 376 SER A CA 1
ATOM 2917 C C . SER A 1 376 ? 0.464 0.183 -4.831 1.00 95.38 376 SER A C 1
ATOM 2919 O O . SER A 1 376 ? -0.187 -0.352 -5.727 1.00 95.38 376 SER A O 1
ATOM 2921 N N . LEU A 1 377 ? 0.955 1.423 -4.942 1.00 93.75 377 LEU A N 1
ATOM 2922 C CA . LEU A 1 377 ? 0.793 2.252 -6.141 1.00 93.75 377 LEU A CA 1
ATOM 2923 C C . LEU A 1 377 ? 1.438 1.614 -7.372 1.00 93.75 377 LEU A C 1
ATOM 2925 O O . LEU A 1 377 ? 0.831 1.606 -8.444 1.00 93.75 377 LEU A O 1
ATOM 2929 N N . TYR A 1 378 ? 2.615 1.000 -7.219 1.00 97.00 378 TYR A N 1
ATOM 2930 C CA . TYR A 1 378 ? 3.227 0.213 -8.289 1.00 97.00 378 TYR A CA 1
ATOM 2931 C C . TYR A 1 378 ? 2.288 -0.884 -8.812 1.00 97.00 378 TYR A C 1
ATOM 2933 O O . TYR A 1 378 ? 2.034 -0.970 -10.020 1.00 97.00 378 TYR A O 1
ATOM 2941 N N . TRP A 1 379 ? 1.736 -1.697 -7.908 1.00 98.00 379 TRP A N 1
ATOM 2942 C CA . TRP A 1 379 ? 0.841 -2.796 -8.274 1.00 98.00 379 TRP A CA 1
ATOM 2943 C C . TRP A 1 379 ? -0.517 -2.314 -8.797 1.00 98.00 379 TRP A C 1
ATOM 2945 O O . TRP A 1 379 ? -1.051 -2.912 -9.731 1.00 98.00 379 TRP A O 1
ATOM 2955 N N . LEU A 1 380 ? -1.071 -1.225 -8.254 1.00 95.81 380 LEU A N 1
ATOM 2956 C CA . LEU A 1 380 ? -2.286 -0.600 -8.783 1.00 95.81 380 LEU A CA 1
ATOM 2957 C C . LEU A 1 380 ? -2.065 -0.078 -10.202 1.00 95.81 380 LEU A C 1
ATOM 2959 O O . LEU A 1 380 ? -2.916 -0.301 -11.062 1.00 95.81 380 LEU A O 1
ATOM 2963 N N . GLY A 1 381 ? -0.907 0.529 -10.476 1.00 97.50 381 GLY A N 1
ATOM 2964 C CA . GLY A 1 381 ? -0.540 0.955 -11.821 1.00 97.50 381 GLY A CA 1
ATOM 2965 C C . GLY A 1 381 ? -0.493 -0.208 -12.810 1.00 97.50 381 GLY A C 1
ATOM 2966 O O . GLY A 1 381 ? -1.057 -0.108 -13.898 1.00 97.50 381 GLY A O 1
ATOM 2967 N N . LEU A 1 382 ? 0.052 -1.364 -12.410 1.00 96.81 382 LEU A N 1
ATOM 2968 C CA . LEU A 1 382 ? -0.011 -2.581 -13.231 1.00 96.81 382 LEU A CA 1
ATOM 2969 C C . LEU A 1 382 ? -1.453 -3.042 -13.466 1.00 96.81 382 LEU A C 1
ATOM 2971 O O . LEU A 1 382 ? -1.800 -3.423 -14.589 1.00 96.81 382 LEU A O 1
ATOM 2975 N N . CYS A 1 383 ? -2.300 -2.984 -12.436 1.00 95.81 383 CYS A N 1
ATOM 2976 C CA . CYS A 1 383 ? -3.704 -3.359 -12.555 1.00 95.81 383 CYS A CA 1
ATOM 2977 C C . CYS A 1 383 ? -4.448 -2.460 -13.544 1.00 95.81 383 CYS A C 1
ATOM 2979 O O . CYS A 1 383 ? -5.111 -2.974 -14.440 1.00 95.81 383 CYS A O 1
ATOM 2981 N N . TRP A 1 384 ? -4.294 -1.138 -13.438 1.00 96.62 384 TRP A N 1
ATOM 2982 C CA . TRP A 1 384 ? -4.896 -0.185 -14.371 1.00 96.62 384 TRP A CA 1
ATOM 2983 C C . TRP A 1 384 ? -4.329 -0.303 -15.782 1.00 96.62 384 TRP A C 1
ATOM 2985 O O . TRP A 1 384 ? -5.084 -0.247 -16.746 1.00 96.62 384 TRP A O 1
ATOM 2995 N N . HIS A 1 385 ? -3.026 -0.533 -15.933 1.00 96.31 385 HIS A N 1
ATOM 2996 C CA . HIS A 1 385 ? -2.411 -0.696 -17.248 1.00 96.31 385 HIS A CA 1
ATOM 2997 C C . HIS A 1 385 ? -2.920 -1.951 -17.979 1.00 96.31 385 HIS A C 1
ATOM 2999 O O . HIS A 1 385 ? -3.134 -1.920 -19.189 1.00 96.31 385 HIS A O 1
ATOM 3005 N N . SER A 1 386 ? -3.135 -3.051 -17.250 1.00 94.94 386 SER A N 1
ATOM 3006 C CA . SER A 1 386 ? -3.512 -4.355 -17.821 1.00 94.94 386 SER A CA 1
ATOM 3007 C C . SER A 1 386 ? -4.998 -4.718 -17.688 1.00 94.94 386 SER A C 1
ATOM 3009 O O . SER A 1 386 ? -5.430 -5.732 -18.236 1.00 94.94 386 SER A O 1
ATOM 3011 N N . GLY A 1 387 ? -5.794 -3.913 -16.976 1.00 93.56 387 GLY A N 1
ATOM 3012 C CA . GLY A 1 387 ? -7.205 -4.194 -16.688 1.00 93.56 387 GLY A CA 1
ATOM 3013 C C . GLY A 1 387 ? -7.415 -5.358 -15.710 1.00 93.56 387 GLY A C 1
ATOM 3014 O O . GLY A 1 387 ? -8.393 -6.102 -15.814 1.00 93.56 387 GLY A O 1
ATOM 3015 N N . GLN A 1 388 ? -6.487 -5.576 -14.775 1.00 92.75 388 GLN A N 1
ATOM 3016 C CA . GLN A 1 388 ? -6.597 -6.643 -13.777 1.00 92.75 388 GLN A CA 1
ATOM 3017 C C . GLN A 1 388 ? -7.477 -6.194 -12.608 1.00 92.75 388 GLN A C 1
ATOM 3019 O O . GLN A 1 388 ? -7.093 -5.360 -11.798 1.00 92.75 388 GLN A O 1
ATOM 3024 N N . GLY A 1 389 ? -8.683 -6.760 -12.519 1.00 87.94 389 GLY A N 1
ATOM 3025 C CA . GLY A 1 389 ? -9.634 -6.454 -11.444 1.00 87.94 389 GLY A CA 1
ATOM 3026 C C . GLY A 1 389 ? -10.370 -5.119 -11.609 1.00 87.94 389 GLY A C 1
ATOM 3027 O O . GLY A 1 389 ? -11.318 -4.857 -10.869 1.00 87.94 389 GLY A O 1
ATOM 3028 N N . CYS A 1 390 ? -9.990 -4.318 -12.607 1.00 90.00 390 CYS A N 1
ATOM 3029 C CA . CYS A 1 390 ? -10.547 -3.012 -12.947 1.00 90.00 390 CYS A CA 1
ATOM 3030 C C . CYS A 1 390 ? -10.582 -2.804 -14.477 1.00 90.00 390 CYS A C 1
ATOM 3032 O O . CYS A 1 390 ? -10.164 -3.670 -15.245 1.00 90.00 390 CYS A O 1
ATOM 3034 N N . ALA A 1 391 ? -11.124 -1.673 -14.936 1.00 90.75 391 ALA A N 1
ATOM 3035 C CA . ALA A 1 391 ? -11.022 -1.278 -16.341 1.00 90.75 391 ALA A CA 1
ATOM 3036 C C . ALA A 1 391 ? -9.609 -0.761 -16.657 1.00 90.75 391 ALA A C 1
ATOM 3038 O O . ALA A 1 391 ? -8.945 -0.216 -15.775 1.00 90.75 391 ALA A O 1
ATOM 3039 N N . VAL A 1 392 ? -9.178 -0.911 -17.914 1.00 93.75 392 VAL A N 1
ATOM 3040 C CA . VAL A 1 392 ? -7.902 -0.352 -18.382 1.00 93.75 392 VAL A CA 1
ATOM 3041 C C . VAL A 1 392 ? -7.940 1.175 -18.287 1.00 93.75 392 VAL A C 1
ATOM 3043 O O . VAL A 1 392 ? -8.874 1.795 -18.797 1.00 93.75 392 VAL A O 1
ATOM 3046 N N . ASP A 1 393 ? -6.926 1.760 -17.654 1.00 91.31 393 ASP A N 1
ATOM 3047 C CA . ASP A 1 393 ? -6.777 3.202 -17.449 1.00 91.31 393 ASP A CA 1
ATOM 3048 C C . ASP A 1 393 ? -5.284 3.584 -17.409 1.00 91.31 393 ASP A C 1
ATOM 3050 O O . ASP A 1 393 ? -4.625 3.548 -16.368 1.00 91.31 393 ASP A O 1
ATOM 3054 N N . HIS A 1 394 ? -4.716 3.909 -18.572 1.00 88.69 394 HIS A N 1
ATOM 3055 C CA . HIS A 1 394 ? -3.290 4.235 -18.690 1.00 88.69 394 HIS A CA 1
ATOM 3056 C C . HIS A 1 394 ? -2.913 5.544 -17.981 1.00 88.69 394 HIS A C 1
ATOM 3058 O O . HIS A 1 394 ? -1.806 5.651 -17.459 1.00 88.69 394 HIS A O 1
ATOM 3064 N N . GLU A 1 395 ? -3.842 6.497 -17.887 1.00 89.25 395 GLU A N 1
ATOM 3065 C CA . GLU A 1 395 ? -3.635 7.768 -17.186 1.00 89.25 395 GLU A CA 1
ATOM 3066 C C . GLU A 1 395 ? -3.475 7.545 -15.680 1.00 89.25 395 GLU A C 1
ATOM 3068 O O . GLU A 1 395 ? -2.501 8.006 -15.081 1.00 89.25 395 GLU A O 1
ATOM 3073 N N . ARG A 1 396 ? -4.367 6.755 -15.066 1.00 86.88 396 ARG A N 1
ATOM 3074 C CA . ARG A 1 396 ? -4.219 6.379 -13.651 1.00 86.88 396 ARG A CA 1
ATOM 3075 C C . ARG A 1 396 ? -2.973 5.548 -13.390 1.00 86.88 396 ARG A C 1
ATOM 3077 O O . ARG A 1 396 ? -2.336 5.733 -12.356 1.00 86.88 396 ARG A O 1
ATOM 3084 N N . ALA A 1 397 ? -2.616 4.648 -14.307 1.00 94.25 397 ALA A N 1
ATOM 3085 C CA . ALA A 1 397 ? -1.386 3.874 -14.183 1.00 94.25 397 ALA A CA 1
ATOM 3086 C C . ALA A 1 397 ? -0.147 4.778 -14.164 1.00 94.25 397 ALA A C 1
ATOM 3088 O O . ALA A 1 397 ? 0.702 4.637 -13.283 1.00 94.25 397 ALA A O 1
ATOM 3089 N N . ARG A 1 398 ? -0.087 5.740 -15.093 1.00 91.62 398 ARG A N 1
ATOM 3090 C CA . ARG A 1 398 ? 0.989 6.727 -15.177 1.00 91.62 398 ARG A CA 1
ATOM 3091 C C . ARG A 1 398 ? 1.104 7.541 -13.895 1.00 91.62 398 ARG A C 1
ATOM 3093 O O . ARG A 1 398 ? 2.195 7.634 -13.345 1.00 91.62 398 ARG A O 1
ATOM 3100 N N . GLU A 1 399 ? -0.005 8.085 -13.399 1.00 91.44 399 GLU A N 1
ATOM 3101 C CA . GLU A 1 399 ? 0.005 8.919 -12.193 1.00 91.44 399 GLU A CA 1
ATOM 3102 C C . GLU A 1 399 ? 0.434 8.134 -10.948 1.00 91.44 399 GLU A C 1
ATOM 3104 O O . GLU A 1 399 ? 1.287 8.582 -10.186 1.00 91.44 399 GLU A O 1
ATOM 3109 N N . ALA A 1 400 ? -0.067 6.910 -10.782 1.00 83.75 400 ALA A N 1
ATOM 3110 C CA . ALA A 1 400 ? 0.332 6.057 -9.669 1.00 83.75 400 ALA A CA 1
ATOM 3111 C C . ALA A 1 400 ? 1.832 5.734 -9.691 1.00 83.75 400 ALA A C 1
ATOM 3113 O O . ALA A 1 400 ? 2.496 5.769 -8.653 1.00 83.75 400 ALA A O 1
ATOM 3114 N N . TRP A 1 401 ? 2.388 5.449 -10.872 1.00 95.62 401 TRP A N 1
ATOM 3115 C CA . TRP A 1 401 ? 3.821 5.210 -11.006 1.00 95.62 401 TRP A CA 1
ATOM 3116 C C . TRP A 1 401 ? 4.663 6.477 -10.858 1.00 95.62 401 TRP A C 1
ATOM 3118 O O . TRP A 1 401 ? 5.772 6.371 -10.342 1.00 95.62 401 TRP A O 1
ATOM 3128 N N . ARG A 1 402 ? 4.157 7.659 -11.235 1.00 90.44 402 ARG A N 1
ATOM 3129 C CA . ARG A 1 402 ? 4.812 8.948 -10.947 1.00 90.44 402 ARG A CA 1
ATOM 3130 C C . ARG A 1 402 ? 4.956 9.181 -9.455 1.00 90.44 402 ARG A C 1
ATOM 3132 O O . ARG A 1 402 ? 6.069 9.438 -9.010 1.00 90.44 402 ARG A O 1
ATOM 3139 N N . VAL A 1 403 ? 3.871 9.030 -8.695 1.00 86.75 403 VAL A N 1
ATOM 3140 C CA . VAL A 1 403 ? 3.893 9.202 -7.235 1.00 86.75 403 VAL A CA 1
ATOM 3141 C C . VAL A 1 403 ? 4.872 8.211 -6.603 1.00 86.75 403 VAL A C 1
ATOM 3143 O O . VAL A 1 403 ? 5.829 8.620 -5.957 1.00 86.75 403 VAL A O 1
ATOM 3146 N N . ALA A 1 404 ? 4.741 6.916 -6.902 1.00 89.12 404 ALA A N 1
ATOM 3147 C CA . ALA A 1 404 ? 5.662 5.913 -6.368 1.00 89.12 404 ALA A CA 1
ATOM 3148 C C . ALA A 1 404 ? 7.124 6.134 -6.810 1.00 89.12 404 ALA A C 1
ATOM 3150 O O . ALA A 1 404 ? 8.051 5.855 -6.053 1.00 89.12 404 ALA A O 1
ATOM 3151 N N . SER A 1 405 ? 7.358 6.631 -8.029 1.00 88.50 405 SER A N 1
ATOM 3152 C CA . SER A 1 405 ? 8.703 6.979 -8.498 1.00 88.50 405 SER A CA 1
ATOM 3153 C C . SER A 1 405 ? 9.277 8.191 -7.766 1.00 88.50 405 SER A C 1
ATOM 3155 O O . SER A 1 405 ? 10.489 8.226 -7.558 1.00 88.50 405 SER A O 1
ATOM 3157 N N . ALA A 1 406 ? 8.453 9.179 -7.408 1.00 85.69 406 ALA A N 1
ATOM 3158 C CA . ALA A 1 406 ? 8.884 10.337 -6.628 1.00 85.69 406 ALA A CA 1
ATOM 3159 C C . ALA A 1 406 ? 9.352 9.919 -5.224 1.00 85.69 406 ALA A C 1
ATOM 3161 O O . ALA A 1 406 ? 10.348 10.450 -4.736 1.00 85.69 406 ALA A O 1
ATOM 3162 N N . ASP A 1 407 ? 8.729 8.881 -4.658 1.00 81.12 407 ASP A N 1
ATOM 3163 C CA . ASP A 1 407 ? 9.125 8.255 -3.388 1.00 81.12 407 ASP A CA 1
ATOM 3164 C C . ASP A 1 407 ? 10.318 7.279 -3.530 1.00 81.12 407 ASP A C 1
ATOM 3166 O O . ASP A 1 407 ? 10.699 6.589 -2.584 1.00 81.12 407 ASP A O 1
ATOM 3170 N N . GLY A 1 408 ? 10.932 7.184 -4.718 1.00 82.56 408 GLY A N 1
ATOM 3171 C CA . GLY A 1 408 ? 12.105 6.337 -4.965 1.00 82.56 408 GLY A CA 1
ATOM 3172 C C . GLY A 1 408 ? 11.796 4.849 -5.173 1.00 82.56 408 GLY A C 1
ATOM 3173 O O . GLY A 1 408 ? 12.676 3.997 -5.015 1.00 82.56 408 GLY A O 1
ATOM 3174 N N . HIS A 1 409 ? 10.564 4.482 -5.540 1.00 87.12 409 HIS A N 1
ATOM 3175 C CA . HIS A 1 409 ? 10.208 3.086 -5.803 1.00 87.12 409 HIS A CA 1
ATOM 3176 C C . HIS A 1 409 ? 10.674 2.621 -7.197 1.00 87.12 409 HIS A C 1
ATOM 3178 O O . HIS A 1 409 ? 10.017 2.850 -8.213 1.00 87.12 409 HIS A O 1
ATOM 3184 N N . GLY A 1 410 ? 11.778 1.870 -7.254 1.00 86.69 410 GLY A N 1
ATOM 3185 C CA . GLY A 1 410 ? 12.459 1.554 -8.521 1.00 86.69 410 GLY A CA 1
ATOM 3186 C C . GLY A 1 410 ? 11.654 0.799 -9.574 1.00 86.69 410 GLY A C 1
ATOM 3187 O O . GLY A 1 410 ? 11.745 1.133 -10.752 1.00 86.69 410 GLY A O 1
ATOM 3188 N N . LEU A 1 411 ? 10.816 -0.168 -9.184 1.00 89.25 411 LEU A N 1
ATOM 3189 C CA . LEU A 1 411 ? 9.961 -0.862 -10.160 1.00 89.25 411 LEU A CA 1
ATOM 3190 C C . LEU A 1 411 ? 8.874 0.060 -10.734 1.00 89.25 411 LEU A C 1
ATOM 3192 O O . LEU A 1 411 ? 8.443 -0.136 -11.867 1.00 89.25 411 LEU A O 1
ATOM 3196 N N . ALA A 1 412 ? 8.443 1.069 -9.968 1.00 92.69 412 ALA A N 1
ATOM 3197 C CA . ALA A 1 412 ? 7.481 2.057 -10.449 1.00 92.69 412 ALA A CA 1
ATOM 3198 C C . ALA A 1 412 ? 8.153 3.026 -11.416 1.00 92.69 412 ALA A C 1
ATOM 3200 O O . ALA A 1 412 ? 7.604 3.277 -12.483 1.00 92.69 412 ALA A O 1
ATOM 3201 N N . THR A 1 413 ? 9.369 3.480 -11.097 1.00 91.62 413 THR A N 1
ATOM 3202 C CA . THR A 1 413 ? 10.186 4.260 -12.030 1.00 91.62 413 THR A CA 1
ATOM 3203 C C . THR A 1 413 ? 10.376 3.512 -13.344 1.00 91.62 413 THR A C 1
ATOM 3205 O O . THR A 1 413 ? 10.106 4.073 -14.397 1.00 91.62 413 THR A O 1
ATOM 3208 N N . GLU A 1 414 ? 10.776 2.236 -13.313 1.00 88.44 414 GLU A N 1
ATOM 3209 C CA . GLU A 1 414 ? 10.937 1.444 -14.539 1.00 88.44 414 GLU A CA 1
ATOM 3210 C C . GLU A 1 414 ? 9.635 1.321 -15.340 1.00 88.44 414 GLU A C 1
ATOM 3212 O O . GLU A 1 414 ? 9.661 1.473 -16.562 1.00 88.44 414 GLU A O 1
ATOM 3217 N N . ALA A 1 415 ? 8.505 1.069 -14.672 1.00 92.25 415 ALA A N 1
ATOM 3218 C CA . ALA A 1 415 ? 7.204 0.945 -15.326 1.00 92.25 415 ALA A CA 1
ATOM 3219 C C . ALA A 1 415 ? 6.729 2.270 -15.946 1.00 92.25 415 ALA A C 1
ATOM 3221 O O . ALA A 1 415 ? 6.295 2.281 -17.098 1.00 92.25 415 ALA A O 1
ATOM 3222 N N . LEU A 1 416 ? 6.875 3.387 -15.225 1.00 94.00 416 LEU A N 1
ATOM 3223 C CA . LEU A 1 416 ? 6.576 4.733 -15.719 1.00 94.00 416 LEU A CA 1
ATOM 3224 C C . LEU A 1 416 ? 7.397 5.057 -16.963 1.00 94.00 416 LEU A C 1
ATOM 3226 O O . LEU A 1 416 ? 6.862 5.454 -17.993 1.00 94.00 416 LEU A O 1
ATOM 3230 N N . VAL A 1 417 ? 8.705 4.848 -16.860 1.00 90.31 417 VAL A N 1
ATOM 3231 C CA . VAL A 1 417 ? 9.682 5.113 -17.910 1.00 90.31 417 VAL A CA 1
ATOM 3232 C C . VAL A 1 417 ? 9.335 4.305 -19.168 1.00 90.31 417 VAL A C 1
ATOM 3234 O O . VAL A 1 417 ? 9.248 4.868 -20.258 1.00 90.31 417 VAL A O 1
ATOM 3237 N N . GLN A 1 418 ? 9.035 3.011 -19.030 1.00 87.62 418 GLN A N 1
ATOM 3238 C CA . GLN A 1 418 ? 8.603 2.173 -20.156 1.00 87.62 418 GLN A CA 1
ATOM 3239 C C . GLN A 1 418 ? 7.267 2.619 -20.765 1.00 87.62 418 GLN A C 1
ATOM 3241 O O . GLN A 1 418 ? 7.128 2.602 -21.990 1.00 87.62 418 GLN A O 1
ATOM 3246 N N . LEU A 1 419 ? 6.298 3.027 -19.940 1.00 91.12 419 LEU A N 1
ATOM 3247 C CA . LEU A 1 419 ? 5.007 3.521 -20.416 1.00 91.12 419 LEU A CA 1
ATOM 3248 C C . LEU A 1 419 ? 5.181 4.782 -21.264 1.00 91.12 419 LEU A C 1
ATOM 3250 O O . LEU A 1 419 ? 4.742 4.797 -22.412 1.00 91.12 419 LEU A O 1
ATOM 3254 N N . LEU A 1 420 ? 5.866 5.794 -20.730 1.00 89.56 420 LEU A N 1
ATOM 3255 C CA . LEU A 1 420 ? 6.105 7.070 -21.409 1.00 89.56 420 LEU A CA 1
ATOM 3256 C C . LEU A 1 420 ? 6.816 6.874 -22.751 1.00 89.56 420 LEU A C 1
ATOM 3258 O O . LEU A 1 420 ? 6.426 7.473 -23.749 1.00 89.56 420 LEU A O 1
ATOM 3262 N N . ALA A 1 421 ? 7.805 5.980 -22.798 1.00 82.19 421 ALA A N 1
ATOM 3263 C CA . ALA A 1 421 ? 8.487 5.618 -24.036 1.00 82.19 421 ALA A CA 1
ATOM 3264 C C . ALA A 1 421 ? 7.535 4.997 -25.068 1.00 82.19 421 ALA A C 1
ATOM 3266 O O . ALA A 1 421 ? 7.515 5.405 -26.228 1.00 82.19 421 ALA A O 1
ATOM 3267 N N . SER A 1 422 ? 6.700 4.045 -24.638 1.00 85.19 422 SER A N 1
ATOM 3268 C CA . SER A 1 422 ? 5.724 3.408 -25.527 1.00 85.19 422 SER A CA 1
ATOM 3269 C C . SER A 1 422 ? 4.667 4.388 -26.048 1.00 85.19 422 SER A C 1
ATOM 3271 O O . SER A 1 422 ? 4.247 4.292 -27.201 1.00 85.19 422 SER A O 1
ATOM 3273 N N . GLU A 1 423 ? 4.260 5.358 -25.223 1.00 87.12 423 GLU A N 1
ATOM 3274 C CA . GLU A 1 423 ? 3.356 6.432 -25.627 1.00 87.12 423 GLU A CA 1
ATOM 3275 C C . GLU A 1 423 ? 4.041 7.361 -26.632 1.00 87.12 423 GLU A C 1
ATOM 3277 O O . GLU A 1 423 ? 3.443 7.705 -27.652 1.00 87.12 423 GLU A O 1
ATOM 3282 N N . ALA A 1 424 ? 5.304 7.720 -26.392 1.00 83.19 424 ALA A N 1
ATOM 3283 C CA . ALA A 1 424 ? 6.075 8.593 -27.265 1.00 83.19 424 ALA A CA 1
ATOM 3284 C C . ALA A 1 424 ? 6.263 7.998 -28.670 1.00 83.19 424 ALA A C 1
ATOM 3286 O O . ALA A 1 424 ? 6.096 8.713 -29.659 1.00 83.19 424 ALA A O 1
ATOM 3287 N N . ASP A 1 425 ? 6.512 6.689 -28.775 1.00 79.81 425 ASP A N 1
ATOM 3288 C CA . ASP A 1 425 ? 6.618 5.975 -30.057 1.00 79.81 425 ASP A CA 1
ATOM 3289 C C . ASP A 1 425 ? 5.318 6.018 -30.886 1.00 79.81 425 ASP A C 1
ATOM 3291 O O . ASP A 1 425 ? 5.349 5.899 -32.115 1.00 79.81 425 ASP A O 1
ATOM 3295 N N . ALA A 1 426 ? 4.167 6.204 -30.233 1.00 82.56 426 ALA A N 1
ATOM 3296 C CA . ALA A 1 426 ? 2.855 6.285 -30.873 1.00 82.56 426 ALA A CA 1
ATOM 3297 C C . ALA A 1 426 ? 2.411 7.725 -31.210 1.00 82.56 426 ALA A C 1
ATOM 3299 O O . ALA A 1 426 ? 1.394 7.915 -31.885 1.00 82.56 426 ALA A O 1
ATOM 3300 N N . GLN A 1 427 ? 3.141 8.741 -30.740 1.00 80.19 427 GLN A N 1
ATOM 3301 C CA . GLN A 1 427 ? 2.752 10.151 -30.814 1.00 80.19 427 GLN A CA 1
ATOM 3302 C C . GLN A 1 427 ? 3.405 10.898 -31.989 1.00 80.19 427 GLN A C 1
ATOM 3304 O O . GLN A 1 427 ? 4.374 10.464 -32.611 1.00 80.19 427 GLN A O 1
ATOM 3309 N N . ALA A 1 428 ? 2.872 12.086 -32.295 1.00 73.50 428 ALA A N 1
ATOM 3310 C CA . ALA A 1 428 ? 3.537 13.025 -33.194 1.00 73.50 428 ALA A CA 1
ATOM 3311 C C . ALA A 1 428 ? 4.825 13.573 -32.552 1.00 73.50 428 ALA A C 1
ATOM 3313 O O . ALA A 1 428 ? 4.910 13.701 -31.334 1.00 73.50 428 ALA A O 1
ATOM 3314 N N . ALA A 1 429 ? 5.795 13.974 -33.381 1.00 73.19 429 ALA A N 1
ATOM 3315 C CA . ALA A 1 429 ? 7.165 14.281 -32.954 1.00 73.19 429 ALA A CA 1
ATOM 3316 C C . ALA A 1 429 ? 7.295 15.230 -31.745 1.00 73.19 429 ALA A C 1
ATOM 3318 O O . ALA A 1 429 ? 8.196 15.046 -30.937 1.00 73.19 429 ALA A O 1
ATOM 3319 N N . GLN A 1 430 ? 6.416 16.228 -31.605 1.00 71.62 430 GLN A N 1
ATOM 3320 C CA . GLN A 1 430 ? 6.491 17.186 -30.498 1.00 71.62 430 GLN A CA 1
ATOM 3321 C C . GLN A 1 430 ? 5.975 16.611 -29.170 1.00 71.62 430 GLN A C 1
ATOM 3323 O O . GLN A 1 430 ? 6.658 16.730 -28.162 1.00 71.62 430 GLN A O 1
ATOM 3328 N N . ALA A 1 431 ? 4.826 15.929 -29.179 1.00 74.56 431 ALA A N 1
ATOM 3329 C CA . ALA A 1 431 ? 4.293 15.265 -27.987 1.00 74.56 431 ALA A CA 1
ATOM 3330 C C . ALA A 1 431 ? 5.156 14.062 -27.569 1.00 74.56 431 ALA A C 1
ATOM 3332 O O . ALA A 1 431 ? 5.322 13.794 -26.385 1.00 74.56 431 ALA A O 1
ATOM 3333 N N . ALA A 1 432 ? 5.775 13.383 -28.541 1.00 79.31 432 ALA A N 1
ATOM 3334 C CA . ALA A 1 432 ? 6.791 12.376 -28.265 1.00 79.31 432 ALA A CA 1
ATOM 3335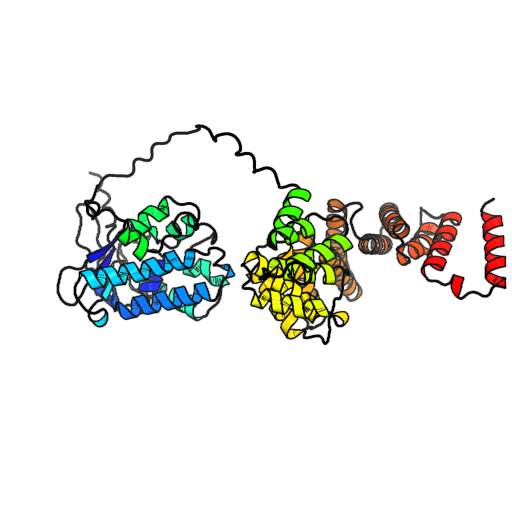 C C . ALA A 1 432 ? 7.985 12.979 -27.508 1.00 79.31 432 ALA A C 1
ATOM 3337 O O . ALA A 1 432 ? 8.447 12.387 -26.541 1.00 79.31 432 ALA A O 1
ATOM 3338 N N . ALA A 1 433 ? 8.466 14.162 -27.910 1.00 79.38 433 ALA A N 1
ATOM 3339 C CA . ALA A 1 433 ? 9.608 14.815 -27.265 1.00 79.38 433 ALA A CA 1
ATOM 3340 C C . ALA A 1 433 ? 9.352 15.114 -25.778 1.00 79.38 433 ALA A C 1
ATOM 3342 O O . ALA A 1 433 ? 10.213 14.833 -24.953 1.00 79.38 433 ALA A O 1
ATOM 3343 N N . GLU A 1 434 ? 8.165 15.621 -25.435 1.00 86.06 434 GLU A N 1
ATOM 3344 C CA . GLU A 1 434 ? 7.784 15.916 -24.045 1.00 86.06 434 GLU A CA 1
ATOM 3345 C C . GLU A 1 434 ? 7.756 14.645 -23.178 1.00 86.06 434 GLU A C 1
ATOM 3347 O O . GLU A 1 434 ? 8.344 14.613 -22.097 1.00 86.06 434 GLU A O 1
ATOM 3352 N N . LEU A 1 435 ? 7.145 13.566 -23.681 1.00 86.75 435 LEU A N 1
ATOM 3353 C CA . LEU A 1 435 ? 7.100 12.269 -22.993 1.00 86.75 435 LEU A CA 1
ATOM 3354 C C . LEU A 1 435 ? 8.499 11.670 -22.805 1.00 86.75 435 LEU A C 1
ATOM 3356 O O . LEU A 1 435 ? 8.805 11.090 -21.762 1.00 86.75 435 LEU A O 1
ATOM 3360 N N . TRP A 1 436 ? 9.363 11.835 -23.806 1.00 82.94 436 TRP A N 1
ATOM 3361 C CA . TRP A 1 436 ? 10.752 11.409 -23.731 1.00 82.94 436 TRP A CA 1
ATOM 3362 C C . TRP A 1 436 ? 11.546 12.198 -22.688 1.00 82.94 436 TRP A C 1
ATOM 3364 O O . TRP A 1 436 ? 12.270 11.593 -21.899 1.00 82.94 436 TRP A O 1
ATOM 3374 N N . GLU A 1 437 ? 11.406 13.523 -22.644 1.00 86.62 437 GLU A N 1
ATOM 3375 C CA . GLU A 1 437 ? 12.065 14.361 -21.636 1.00 86.62 437 GLU A CA 1
ATOM 3376 C C . GLU A 1 437 ? 11.636 13.985 -20.214 1.00 86.62 437 GLU A C 1
ATOM 3378 O O . GLU A 1 437 ? 12.484 13.866 -19.326 1.00 86.62 437 GLU A O 1
ATOM 3383 N N . GLU A 1 438 ? 10.346 13.719 -20.009 1.00 89.12 438 GLU A N 1
ATOM 3384 C CA . GLU A 1 438 ? 9.818 13.252 -18.729 1.00 89.12 438 GLU A CA 1
ATOM 3385 C C . GLU A 1 438 ? 10.403 11.885 -18.329 1.00 89.12 438 GLU A C 1
ATOM 3387 O O . GLU A 1 438 ? 10.890 11.710 -17.207 1.00 89.12 438 GLU A O 1
ATOM 3392 N N . ALA A 1 439 ? 10.432 10.922 -19.255 1.00 88.25 439 ALA A N 1
ATOM 3393 C CA . ALA A 1 439 ? 11.003 9.601 -19.001 1.00 88.25 439 ALA A CA 1
ATOM 3394 C C . ALA A 1 439 ? 12.498 9.683 -18.637 1.00 88.25 439 ALA A C 1
ATOM 3396 O O . ALA A 1 439 ? 12.953 9.031 -17.692 1.00 88.25 439 ALA A O 1
ATOM 3397 N N . LEU A 1 440 ? 13.263 10.517 -19.353 1.00 87.56 440 LEU A N 1
ATOM 3398 C CA . LEU A 1 440 ? 14.677 10.770 -19.065 1.00 87.56 440 LEU A CA 1
ATOM 3399 C C . LEU A 1 440 ? 14.869 11.411 -17.685 1.00 87.56 440 LEU A C 1
ATOM 3401 O O . LEU A 1 440 ? 15.805 11.042 -16.972 1.00 87.56 440 LEU A O 1
ATOM 3405 N N . HIS A 1 441 ? 14.000 12.351 -17.302 1.00 89.81 441 HIS A N 1
ATOM 3406 C CA . HIS A 1 441 ? 14.052 13.016 -16.001 1.00 89.81 441 HIS A CA 1
ATOM 3407 C C . HIS A 1 441 ? 13.911 12.013 -14.850 1.00 89.81 441 HIS A C 1
ATOM 3409 O O . HIS A 1 441 ? 14.807 11.927 -14.006 1.00 89.81 441 HIS A O 1
ATOM 3415 N N . HIS A 1 442 ? 12.854 11.195 -14.860 1.00 89.19 442 HIS A N 1
ATOM 3416 C CA . HIS A 1 442 ? 12.623 10.198 -13.811 1.00 89.19 442 HIS A CA 1
ATOM 3417 C C . HIS A 1 442 ? 13.731 9.140 -13.750 1.00 89.19 442 HIS A C 1
ATOM 3419 O O . HIS A 1 442 ? 14.198 8.793 -12.664 1.00 89.19 442 HIS A O 1
ATOM 3425 N N . ALA A 1 443 ? 14.207 8.659 -14.904 1.00 89.81 443 ALA A N 1
ATOM 3426 C CA . ALA A 1 443 ? 15.297 7.687 -14.949 1.00 89.81 443 ALA A CA 1
ATOM 3427 C C . ALA A 1 443 ? 16.602 8.250 -14.360 1.00 89.81 443 ALA A C 1
ATOM 3429 O O . ALA A 1 443 ? 17.263 7.572 -13.570 1.00 89.81 443 ALA A O 1
ATOM 3430 N N . ARG A 1 444 ? 16.973 9.490 -14.708 1.00 89.81 444 ARG A N 1
ATOM 3431 C CA . ARG A 1 444 ? 18.185 10.144 -14.185 1.00 89.81 444 ARG A CA 1
ATOM 3432 C C . ARG A 1 444 ? 18.092 10.416 -12.690 1.00 89.81 444 ARG A C 1
ATOM 3434 O O . ARG A 1 444 ? 19.028 10.074 -11.975 1.00 89.81 444 ARG A O 1
ATOM 3441 N N . GLN A 1 445 ? 16.971 10.964 -12.222 1.00 89.69 445 GLN A N 1
ATOM 3442 C CA . GLN A 1 445 ? 16.754 11.232 -10.800 1.00 89.69 445 GLN A CA 1
ATOM 3443 C C . GLN A 1 445 ? 16.892 9.949 -9.971 1.00 89.69 445 GLN A C 1
ATOM 3445 O O . GLN A 1 445 ? 17.591 9.921 -8.960 1.00 89.69 445 GLN A O 1
ATOM 3450 N N . PHE A 1 446 ? 16.288 8.854 -10.435 1.00 88.31 446 PHE A N 1
ATOM 3451 C CA . PHE A 1 446 ? 16.406 7.566 -9.764 1.00 88.31 446 PHE A CA 1
ATOM 3452 C C . PHE A 1 446 ? 17.855 7.055 -9.738 1.00 88.31 446 PHE A C 1
ATOM 3454 O O . PHE A 1 446 ? 18.350 6.590 -8.708 1.00 88.31 446 PHE A O 1
ATOM 3461 N N . LEU A 1 447 ? 18.573 7.150 -10.860 1.00 89.56 447 LEU A N 1
ATOM 3462 C CA . LEU A 1 447 ? 19.976 6.738 -10.927 1.00 89.56 447 LEU A CA 1
ATOM 3463 C C . LEU A 1 447 ? 20.883 7.580 -10.022 1.00 89.56 447 LEU A C 1
ATOM 3465 O O . LEU A 1 447 ? 21.808 7.025 -9.432 1.00 89.56 447 LEU A O 1
ATOM 3469 N N . GLU A 1 448 ? 20.609 8.875 -9.875 1.00 88.62 448 GLU A N 1
ATOM 3470 C CA . GLU A 1 448 ? 21.346 9.769 -8.977 1.00 88.62 448 GLU A CA 1
ATOM 3471 C C . GLU A 1 448 ? 21.202 9.343 -7.508 1.00 88.62 448 GLU A C 1
ATOM 3473 O O . GLU A 1 448 ? 22.198 9.252 -6.791 1.00 88.62 448 GLU A O 1
ATOM 3478 N N . VAL A 1 449 ? 19.984 8.995 -7.078 1.00 85.31 449 VAL A N 1
ATOM 3479 C CA . VAL A 1 449 ? 19.700 8.573 -5.695 1.00 85.31 449 VAL A CA 1
ATOM 3480 C C . VAL A 1 449 ? 20.263 7.182 -5.389 1.00 85.31 449 VAL A C 1
ATOM 3482 O O . VAL A 1 449 ? 20.864 6.959 -4.336 1.00 85.31 449 VAL A O 1
ATOM 3485 N N . HIS A 1 450 ? 20.080 6.21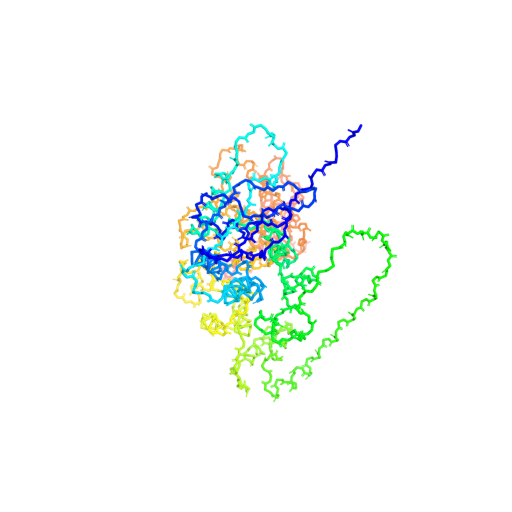9 -6.295 1.00 84.38 450 HIS A N 1
ATOM 3486 C CA . HIS A 1 450 ? 20.393 4.812 -6.020 1.00 84.38 450 HIS A CA 1
ATOM 3487 C C . HIS A 1 450 ? 21.788 4.380 -6.497 1.00 84.38 450 HIS A C 1
ATOM 3489 O O . HIS A 1 450 ? 22.285 3.325 -6.077 1.00 84.38 450 HIS A O 1
ATOM 3495 N N . GLY A 1 451 ? 22.436 5.173 -7.354 1.00 85.44 451 GLY A N 1
ATOM 3496 C CA . GLY A 1 451 ? 23.793 4.954 -7.846 1.00 85.44 451 GLY A CA 1
ATOM 3497 C C . GLY A 1 451 ? 24.002 3.520 -8.348 1.00 85.44 451 GLY A C 1
ATOM 3498 O O . GLY A 1 451 ? 23.288 3.083 -9.251 1.00 85.44 451 GLY A O 1
ATOM 3499 N N . PRO A 1 452 ? 24.936 2.733 -7.776 1.00 81.44 452 PRO A N 1
ATOM 3500 C CA . PRO A 1 452 ? 25.217 1.364 -8.216 1.00 81.44 452 PRO A CA 1
ATOM 3501 C C . PRO A 1 452 ? 24.073 0.374 -7.938 1.00 81.44 452 PRO A C 1
ATOM 3503 O O . PRO A 1 452 ? 23.981 -0.639 -8.626 1.00 81.44 452 PRO A O 1
ATOM 3506 N N . ARG A 1 453 ? 23.181 0.658 -6.977 1.00 81.38 453 ARG A N 1
ATOM 3507 C CA . ARG A 1 453 ? 22.074 -0.242 -6.596 1.00 81.38 453 ARG A CA 1
ATOM 3508 C C . ARG A 1 453 ? 20.893 -0.205 -7.562 1.00 81.38 453 ARG A C 1
ATOM 3510 O O . ARG A 1 453 ? 20.027 -1.069 -7.476 1.00 81.38 453 ARG A O 1
ATOM 3517 N N . ALA A 1 454 ? 20.847 0.774 -8.464 1.00 85.38 454 ALA A N 1
ATOM 3518 C CA . ALA A 1 454 ? 19.799 0.843 -9.470 1.00 85.38 454 ALA A CA 1
ATOM 3519 C C . ALA A 1 454 ? 19.803 -0.407 -10.374 1.00 85.38 454 ALA A C 1
ATOM 3521 O O . ALA A 1 454 ? 20.869 -0.993 -10.610 1.00 85.38 454 ALA A O 1
ATOM 3522 N N . PRO A 1 455 ? 18.646 -0.817 -10.913 1.00 86.06 455 PRO A N 1
ATOM 3523 C CA . PRO A 1 455 ? 18.560 -1.982 -11.781 1.00 86.06 455 PRO A CA 1
ATOM 3524 C C . PRO A 1 455 ? 19.312 -1.764 -13.106 1.00 86.06 455 PRO A C 1
ATOM 3526 O O . PRO A 1 455 ? 19.401 -0.655 -13.641 1.00 86.06 455 PRO A O 1
ATOM 3529 N N . ALA A 1 456 ? 19.899 -2.839 -13.639 1.00 90.44 456 ALA A N 1
ATOM 3530 C CA . ALA A 1 456 ? 20.643 -2.801 -14.903 1.00 90.44 456 ALA A CA 1
ATOM 3531 C C . ALA A 1 456 ? 19.733 -2.463 -16.099 1.00 90.44 456 ALA A C 1
ATOM 3533 O O . ALA A 1 456 ? 20.159 -1.760 -17.015 1.00 90.44 456 ALA A O 1
ATOM 3534 N N . SER A 1 457 ? 18.472 -2.896 -16.046 1.00 88.69 457 SER A N 1
ATOM 3535 C CA . SER A 1 457 ? 17.430 -2.620 -17.038 1.00 88.69 457 SER A CA 1
ATOM 3536 C C . SER A 1 457 ? 17.159 -1.129 -17.209 1.00 88.69 457 SER A C 1
ATOM 3538 O O . SER A 1 457 ? 17.096 -0.665 -18.346 1.00 88.69 457 SER A O 1
ATOM 3540 N N . LEU A 1 458 ? 17.062 -0.364 -16.118 1.00 89.19 458 LEU A N 1
ATOM 3541 C CA . LEU A 1 458 ? 16.860 1.085 -16.189 1.00 89.19 458 LEU A CA 1
ATOM 3542 C C . LEU A 1 458 ? 18.051 1.804 -16.839 1.00 89.19 458 LEU A C 1
ATOM 3544 O O . LEU A 1 458 ? 17.855 2.657 -17.702 1.00 89.19 458 LEU A O 1
ATOM 3548 N N . ARG A 1 459 ? 19.290 1.421 -16.492 1.00 92.75 459 ARG A N 1
ATOM 3549 C CA . ARG A 1 459 ? 20.495 1.968 -17.149 1.00 92.75 459 ARG A CA 1
ATOM 3550 C C . ARG A 1 459 ? 20.526 1.644 -18.635 1.00 92.75 459 ARG A C 1
ATOM 3552 O O . ARG A 1 459 ? 20.849 2.511 -19.442 1.00 92.75 459 ARG A O 1
ATOM 3559 N N . ARG A 1 460 ? 20.177 0.406 -18.997 1.00 93.06 460 ARG A N 1
ATOM 3560 C CA . ARG A 1 460 ? 20.065 0.003 -20.397 1.00 93.06 460 ARG A CA 1
ATOM 3561 C C . ARG A 1 460 ? 19.043 0.871 -21.132 1.00 93.06 460 ARG A C 1
ATOM 3563 O O . ARG A 1 460 ? 19.389 1.387 -22.187 1.00 93.06 460 ARG A O 1
ATOM 3570 N N . LEU A 1 461 ? 17.828 1.016 -20.596 1.00 88.56 461 LEU A N 1
ATOM 3571 C CA . LEU A 1 461 ? 16.762 1.822 -21.207 1.00 88.56 461 LEU A CA 1
ATOM 3572 C C . LEU A 1 461 ? 17.229 3.256 -21.448 1.00 88.56 461 LEU A C 1
ATOM 3574 O O . LEU A 1 461 ? 17.177 3.734 -22.577 1.00 88.56 461 LEU A O 1
ATOM 3578 N N . LEU A 1 462 ? 17.768 3.902 -20.411 1.00 90.00 462 LEU A N 1
ATOM 3579 C CA . LEU A 1 462 ? 18.262 5.270 -20.518 1.00 90.00 462 LEU A CA 1
ATOM 3580 C C . LEU A 1 462 ? 19.373 5.391 -21.573 1.00 90.00 462 LEU A C 1
ATOM 3582 O O . LEU A 1 462 ? 19.327 6.276 -22.424 1.00 90.00 462 LEU A O 1
ATOM 3586 N N . GLY A 1 463 ? 20.345 4.476 -21.560 1.00 92.19 463 GLY A N 1
ATOM 3587 C CA . GLY A 1 463 ? 21.434 4.472 -22.532 1.00 92.19 463 GLY A CA 1
ATOM 3588 C C . GLY A 1 463 ? 20.963 4.251 -23.973 1.00 92.19 463 GLY A C 1
ATOM 3589 O O . GLY A 1 463 ? 21.419 4.943 -24.878 1.00 92.19 463 GLY A O 1
ATOM 3590 N N . GLU A 1 464 ? 20.022 3.335 -24.200 1.00 90.50 464 GLU A N 1
ATOM 3591 C CA . GLU A 1 464 ? 19.411 3.080 -25.513 1.00 90.50 464 GLU A CA 1
ATOM 3592 C C . GLU A 1 464 ? 18.701 4.320 -26.072 1.00 90.50 464 GLU A C 1
ATOM 3594 O O . GLU A 1 464 ? 18.810 4.636 -27.260 1.00 90.50 464 GLU A O 1
ATOM 3599 N N . TRP A 1 465 ? 18.023 5.078 -25.216 1.00 86.81 465 TRP A N 1
ATOM 3600 C CA . TRP A 1 465 ? 17.318 6.282 -25.643 1.00 86.81 465 TRP A CA 1
ATOM 3601 C C . TRP A 1 465 ? 18.244 7.458 -25.890 1.00 86.81 465 TRP A C 1
ATOM 3603 O O . TRP A 1 465 ? 18.077 8.160 -26.883 1.00 86.81 465 TRP A O 1
ATOM 3613 N N . LEU A 1 466 ? 19.280 7.637 -25.071 1.00 89.38 466 LEU A N 1
ATOM 3614 C CA . LEU A 1 466 ? 20.313 8.643 -25.330 1.00 89.38 466 LEU A CA 1
ATOM 3615 C C . LEU A 1 466 ? 21.018 8.426 -26.682 1.00 89.38 466 LEU A C 1
ATOM 3617 O O . LEU A 1 466 ? 21.487 9.397 -27.278 1.00 89.38 466 LEU A O 1
ATOM 3621 N N . LEU A 1 467 ? 21.045 7.186 -27.195 1.00 90.00 467 LEU A N 1
ATOM 3622 C CA . LEU A 1 467 ? 21.494 6.857 -28.557 1.00 90.00 467 LEU A CA 1
ATOM 3623 C C . LEU A 1 467 ? 20.481 7.221 -29.656 1.00 90.00 467 LEU A C 1
ATOM 3625 O O . LEU A 1 467 ? 20.862 7.313 -30.822 1.00 90.00 467 LEU A O 1
ATOM 3629 N N . SER A 1 468 ? 19.212 7.418 -29.303 1.00 83.88 468 SER A N 1
ATOM 3630 C CA . SER A 1 468 ? 18.097 7.632 -30.233 1.00 83.88 468 SER A CA 1
ATOM 3631 C C . SER A 1 468 ? 17.786 9.116 -30.490 1.00 83.88 468 SER A C 1
ATOM 3633 O O . SER A 1 468 ? 17.181 9.440 -31.513 1.00 83.88 468 SER A O 1
ATOM 3635 N N . PHE A 1 469 ? 18.223 10.032 -29.616 1.00 80.44 469 PHE A N 1
ATOM 3636 C CA . PHE A 1 469 ? 18.010 11.478 -29.781 1.00 80.44 469 PHE A CA 1
ATOM 3637 C C . PHE A 1 469 ? 19.176 12.180 -30.474 1.00 80.44 469 PHE A C 1
ATOM 3639 O O . PHE A 1 469 ? 20.336 11.835 -30.278 1.00 80.44 469 PHE A O 1
ATOM 3646 N N . ALA A 1 470 ? 18.876 13.225 -31.250 1.00 80.88 470 ALA A N 1
ATOM 3647 C CA . ALA A 1 470 ? 19.882 14.113 -31.824 1.00 80.88 470 ALA A CA 1
ATOM 3648 C C . ALA A 1 470 ? 19.909 15.461 -31.067 1.00 80.88 470 ALA A C 1
ATOM 3650 O O . ALA A 1 470 ? 18.862 16.102 -30.971 1.00 80.88 470 ALA A O 1
ATOM 3651 N N . PRO A 1 471 ? 21.080 15.941 -30.599 1.00 87.56 471 PRO A N 1
ATOM 3652 C CA . PRO A 1 471 ? 22.391 15.299 -30.695 1.00 87.56 471 PRO A CA 1
ATOM 3653 C C . PRO A 1 471 ? 22.527 14.094 -29.751 1.00 87.56 471 PRO A C 1
ATOM 3655 O O . PRO A 1 471 ? 22.101 14.148 -28.602 1.00 87.56 471 PRO A O 1
ATOM 3658 N N . VAL A 1 472 ? 23.172 13.030 -30.240 1.00 90.38 472 VAL A N 1
ATOM 3659 C CA . VAL A 1 472 ? 23.385 11.797 -29.468 1.00 90.38 472 VAL A CA 1
ATOM 3660 C C . VAL A 1 472 ? 24.363 12.055 -28.322 1.00 90.38 472 VAL A C 1
ATOM 3662 O O . VAL A 1 472 ? 25.495 12.494 -28.552 1.00 90.38 472 VAL A O 1
ATOM 3665 N N . ALA A 1 473 ? 23.955 11.725 -27.096 1.00 93.12 473 ALA A N 1
ATOM 3666 C CA . ALA A 1 473 ? 24.784 11.829 -25.895 1.00 93.12 473 ALA A CA 1
ATOM 3667 C C . ALA A 1 473 ? 25.686 10.588 -25.740 1.00 93.12 473 ALA A C 1
ATOM 3669 O O . ALA A 1 473 ? 25.511 9.773 -24.837 1.00 93.12 473 ALA A O 1
ATOM 3670 N N . TRP A 1 474 ? 26.645 10.427 -26.658 1.00 95.06 474 TRP A N 1
ATOM 3671 C CA . TRP A 1 474 ? 27.456 9.207 -26.797 1.00 95.06 474 TRP A CA 1
ATOM 3672 C C . TRP A 1 474 ? 28.169 8.757 -25.519 1.00 95.06 474 TRP A C 1
ATOM 3674 O O . TRP A 1 474 ? 28.208 7.561 -25.249 1.00 95.06 474 TRP A O 1
ATOM 3684 N N . GLU A 1 475 ? 28.755 9.686 -24.765 1.00 95.75 475 GLU A N 1
ATOM 3685 C CA . GLU A 1 475 ? 29.543 9.365 -23.567 1.00 95.75 475 GLU A CA 1
ATOM 3686 C C . GLU A 1 475 ? 28.654 8.866 -22.421 1.00 95.75 475 GLU A C 1
ATOM 3688 O O . GLU A 1 475 ? 28.911 7.799 -21.870 1.00 95.75 475 GLU A O 1
ATOM 3693 N N . GLU A 1 476 ? 27.565 9.581 -22.126 1.00 94.00 476 GLU A N 1
ATOM 3694 C CA . GLU A 1 476 ? 26.601 9.193 -21.088 1.00 94.00 476 GLU A CA 1
ATOM 3695 C C . GLU A 1 476 ? 25.914 7.865 -21.442 1.00 94.00 476 GLU A C 1
ATOM 3697 O O . GLU A 1 476 ? 25.841 6.952 -20.617 1.00 94.00 476 GLU A O 1
ATOM 3702 N N . ALA A 1 477 ? 25.476 7.714 -22.698 1.00 95.56 477 ALA A N 1
ATOM 3703 C CA . ALA A 1 477 ? 24.890 6.469 -23.181 1.00 95.56 477 ALA A CA 1
ATOM 3704 C C . ALA A 1 477 ? 25.861 5.291 -23.034 1.00 95.56 477 ALA A C 1
ATOM 3706 O O . ALA A 1 477 ? 25.476 4.204 -22.599 1.00 95.56 477 ALA A O 1
ATOM 3707 N N . HIS A 1 478 ? 27.131 5.503 -23.388 1.00 97.38 478 HIS A N 1
ATOM 3708 C CA . HIS A 1 478 ? 28.170 4.488 -23.272 1.00 97.38 478 HIS A CA 1
ATOM 3709 C C . HIS A 1 478 ? 28.399 4.066 -21.821 1.00 97.38 478 HIS A C 1
ATOM 3711 O O . HIS A 1 478 ? 28.438 2.865 -21.561 1.00 97.38 478 HIS A O 1
ATOM 3717 N N . GLU A 1 479 ? 28.504 5.012 -20.888 1.00 95.81 479 GLU A N 1
ATOM 3718 C CA . GLU A 1 479 ? 28.721 4.717 -19.471 1.00 95.81 479 GLU A CA 1
ATOM 3719 C C . GLU A 1 479 ? 27.584 3.866 -18.887 1.00 95.81 479 GLU A C 1
ATOM 3721 O O . GLU A 1 479 ? 27.828 2.817 -18.282 1.00 95.81 479 GLU A O 1
ATOM 3726 N N . LEU A 1 480 ? 26.334 4.266 -19.130 1.00 95.38 480 LEU A N 1
ATOM 3727 C CA . LEU A 1 480 ? 25.153 3.557 -18.637 1.00 95.38 480 LEU A CA 1
ATOM 3728 C C . LEU A 1 480 ? 25.037 2.147 -19.225 1.00 95.38 480 LEU A C 1
ATOM 3730 O O . LEU A 1 480 ? 24.809 1.179 -18.491 1.00 95.38 480 LEU A O 1
ATOM 3734 N N . LEU A 1 481 ? 25.238 2.011 -20.540 1.00 97.38 481 LEU A N 1
ATOM 3735 C CA . LEU A 1 481 ? 25.212 0.713 -21.215 1.00 97.38 481 LEU A CA 1
ATOM 3736 C C . LEU A 1 481 ? 26.357 -0.186 -20.754 1.00 97.38 481 LEU A C 1
ATOM 3738 O O . LEU A 1 481 ? 26.160 -1.392 -20.614 1.00 97.38 481 LEU A O 1
ATOM 3742 N N . LEU A 1 482 ? 27.538 0.377 -20.488 1.00 97.25 482 LEU A N 1
ATOM 3743 C CA . LEU A 1 482 ? 28.677 -0.369 -19.965 1.00 97.25 482 LEU A CA 1
ATOM 3744 C C . LEU A 1 482 ? 28.360 -0.955 -18.588 1.00 97.25 482 LEU A C 1
ATOM 3746 O O . LEU A 1 482 ? 28.511 -2.162 -18.403 1.00 97.25 482 LEU A O 1
ATOM 3750 N N . GLN A 1 483 ? 27.841 -0.141 -17.666 1.00 95.31 483 GLN A N 1
ATOM 3751 C CA . GLN A 1 483 ? 27.432 -0.597 -16.333 1.00 95.31 483 GLN A CA 1
ATOM 3752 C C . GLN A 1 483 ? 26.349 -1.689 -16.411 1.00 95.31 483 GLN A C 1
ATOM 3754 O O . GLN A 1 483 ? 26.451 -2.717 -15.739 1.00 95.31 483 GLN A O 1
ATOM 3759 N N . ALA A 1 484 ? 25.334 -1.514 -17.266 1.00 95.94 484 ALA A N 1
ATOM 3760 C CA . ALA A 1 484 ? 24.280 -2.512 -17.465 1.00 95.94 484 ALA A CA 1
ATOM 3761 C C . ALA A 1 484 ? 24.826 -3.836 -18.034 1.00 95.94 484 ALA A C 1
ATOM 3763 O O . ALA A 1 484 ? 24.498 -4.922 -17.550 1.00 95.94 484 ALA A O 1
ATOM 3764 N N . ALA A 1 485 ? 25.703 -3.759 -19.035 1.00 96.69 485 ALA A N 1
ATOM 3765 C CA . ALA A 1 485 ? 26.309 -4.924 -19.668 1.00 96.69 485 ALA A CA 1
ATOM 3766 C C . ALA A 1 485 ? 27.286 -5.658 -18.731 1.00 96.69 485 ALA A C 1
ATOM 3768 O O . ALA A 1 485 ? 27.392 -6.889 -18.762 1.00 96.69 485 ALA A O 1
ATOM 3769 N N . GLU A 1 486 ? 27.999 -4.934 -17.866 1.00 95.31 486 GLU A N 1
ATOM 3770 C CA . GLU A 1 486 ? 28.822 -5.520 -16.805 1.00 95.31 486 GLU A CA 1
ATOM 3771 C C . GLU A 1 486 ? 27.978 -6.250 -15.760 1.00 95.31 486 GLU A C 1
ATOM 3773 O O . GLU A 1 486 ? 28.351 -7.358 -15.369 1.00 95.31 486 GLU A O 1
ATOM 3778 N N . ALA A 1 487 ? 26.803 -5.712 -15.424 1.00 92.75 487 ALA A N 1
ATOM 3779 C CA . ALA A 1 487 ? 25.796 -6.371 -14.592 1.00 92.75 487 ALA A CA 1
ATOM 3780 C C . ALA A 1 487 ? 25.093 -7.563 -15.281 1.00 92.75 487 ALA A C 1
ATOM 3782 O O . ALA A 1 487 ? 24.289 -8.250 -14.655 1.00 92.75 487 ALA A O 1
ATOM 3783 N N . GLY A 1 488 ? 25.419 -7.853 -16.546 1.00 93.00 488 GLY A N 1
ATOM 3784 C CA . GLY A 1 488 ? 24.949 -9.039 -17.265 1.00 93.00 488 GLY A CA 1
ATOM 3785 C C . GLY A 1 488 ? 23.775 -8.803 -18.214 1.00 93.00 488 GLY A C 1
ATOM 3786 O O . GLY A 1 488 ? 23.305 -9.769 -18.815 1.00 93.00 488 GLY A O 1
ATOM 3787 N N . ASP A 1 489 ? 23.328 -7.559 -18.405 1.00 94.62 489 ASP A N 1
ATOM 3788 C CA . ASP A 1 489 ? 22.250 -7.250 -19.344 1.00 94.62 489 ASP A CA 1
ATOM 3789 C C . ASP A 1 489 ? 22.691 -7.523 -20.794 1.00 94.62 489 ASP A C 1
ATOM 3791 O O . ASP A 1 489 ? 23.598 -6.882 -21.332 1.00 94.62 489 ASP A O 1
ATOM 3795 N N . ALA A 1 490 ? 22.047 -8.496 -21.443 1.00 93.56 490 ALA A N 1
ATOM 3796 C CA . ALA A 1 490 ? 22.398 -8.905 -22.797 1.00 93.56 490 ALA A CA 1
ATOM 3797 C C . ALA A 1 490 ? 22.086 -7.818 -23.838 1.00 93.56 490 ALA A C 1
ATOM 3799 O O . ALA A 1 490 ? 22.871 -7.607 -24.759 1.00 93.56 490 ALA A O 1
ATOM 3800 N N . GLN A 1 491 ? 20.961 -7.114 -23.727 1.00 93.31 491 GLN A N 1
ATOM 3801 C CA . GLN A 1 491 ? 20.590 -6.101 -24.715 1.00 93.31 491 GLN A CA 1
ATOM 3802 C C . GLN A 1 491 ? 21.568 -4.917 -24.670 1.00 93.31 491 GLN A C 1
ATOM 3804 O O . GLN A 1 491 ? 21.995 -4.450 -25.727 1.00 93.31 491 GLN A O 1
ATOM 3809 N N . ALA A 1 492 ? 22.047 -4.534 -23.483 1.00 97.06 492 ALA A N 1
ATOM 3810 C CA . ALA A 1 492 ? 23.127 -3.560 -23.338 1.00 97.06 492 ALA A CA 1
ATOM 3811 C C . ALA A 1 492 ? 24.426 -4.015 -24.036 1.00 97.06 492 ALA A C 1
ATOM 3813 O O . ALA A 1 492 ? 25.048 -3.230 -24.754 1.00 97.06 492 ALA A O 1
ATOM 3814 N N . MET A 1 493 ? 24.807 -5.298 -23.919 1.00 96.94 493 MET A N 1
ATOM 3815 C CA . MET A 1 493 ? 25.958 -5.854 -24.657 1.00 96.94 493 MET A CA 1
ATOM 3816 C C . MET A 1 493 ? 25.782 -5.730 -26.180 1.00 96.94 493 MET A C 1
ATOM 3818 O O . MET A 1 493 ? 26.737 -5.420 -26.894 1.00 96.94 493 MET A O 1
ATOM 3822 N N . GLY A 1 494 ? 24.568 -5.968 -26.685 1.00 92.81 494 GLY A N 1
ATOM 3823 C CA . GLY A 1 494 ? 24.239 -5.825 -28.105 1.00 92.81 494 GLY A CA 1
ATOM 3824 C C . GLY A 1 494 ? 24.369 -4.381 -28.596 1.00 92.81 494 GLY A C 1
ATOM 3825 O O . GLY A 1 494 ? 25.019 -4.137 -29.615 1.00 92.81 494 GLY A O 1
ATOM 3826 N N . LEU A 1 495 ? 23.825 -3.424 -27.838 1.00 95.94 495 LEU A N 1
ATOM 3827 C CA . LEU A 1 495 ? 23.897 -1.990 -28.142 1.00 95.94 495 LEU A CA 1
ATOM 3828 C C . LEU A 1 495 ? 25.339 -1.468 -28.118 1.00 95.94 495 LEU A C 1
ATOM 3830 O O . LEU A 1 495 ? 25.756 -0.773 -29.048 1.00 95.94 495 LEU A O 1
ATOM 3834 N N . LEU A 1 496 ? 26.137 -1.867 -27.119 1.00 97.81 496 LEU A N 1
ATOM 3835 C CA . LEU A 1 496 ? 27.569 -1.551 -27.075 1.00 97.81 496 LEU A CA 1
ATOM 3836 C C . LEU A 1 496 ? 28.293 -2.064 -28.320 1.00 97.81 496 LEU A C 1
ATOM 3838 O O . LEU A 1 496 ? 29.100 -1.350 -28.911 1.00 97.81 496 LEU A O 1
ATOM 3842 N N . SER A 1 497 ? 28.004 -3.300 -28.730 1.00 94.81 497 SER A N 1
ATOM 3843 C CA . SER A 1 497 ? 28.620 -3.904 -29.908 1.00 94.81 497 SER A CA 1
ATOM 3844 C C . SER A 1 497 ? 28.278 -3.151 -31.189 1.00 94.81 497 SER A C 1
ATOM 3846 O O . SER A 1 497 ? 29.181 -2.694 -31.890 1.00 94.81 497 SER A O 1
ATOM 3848 N N . GLU A 1 498 ? 26.991 -3.063 -31.523 1.00 93.62 498 GLU A N 1
ATOM 3849 C CA . GLU A 1 498 ? 26.550 -2.648 -32.856 1.00 93.62 498 GLU A CA 1
ATOM 3850 C C . GLU A 1 498 ? 26.430 -1.127 -32.998 1.00 93.62 498 GLU A C 1
ATOM 3852 O O . GLU A 1 498 ? 26.854 -0.591 -34.021 1.00 93.62 498 GLU A O 1
ATOM 3857 N N . VAL A 1 499 ? 25.926 -0.429 -31.976 1.00 94.88 499 VAL A N 1
ATOM 3858 C CA . VAL A 1 499 ? 25.634 1.012 -32.058 1.00 94.88 499 VAL A CA 1
ATOM 3859 C C . VAL A 1 499 ? 26.797 1.849 -31.531 1.00 94.88 499 VAL A C 1
ATOM 3861 O O . VAL A 1 499 ? 27.220 2.797 -32.183 1.00 94.88 499 VAL A O 1
ATOM 3864 N N . VAL A 1 500 ? 27.375 1.489 -30.380 1.00 97.06 500 VAL A N 1
ATOM 3865 C CA . VAL A 1 500 ? 28.445 2.300 -29.766 1.00 97.06 500 VAL A CA 1
ATOM 3866 C C . VAL A 1 500 ? 29.809 2.034 -30.407 1.00 97.06 500 VAL A C 1
ATOM 3868 O O . VAL A 1 500 ? 30.516 2.963 -30.782 1.00 97.06 500 VAL A O 1
ATOM 3871 N N . TYR A 1 501 ? 30.215 0.770 -30.548 1.00 96.94 501 TYR A N 1
ATOM 3872 C CA . TYR A 1 501 ? 31.588 0.448 -30.950 1.00 96.94 501 TYR A CA 1
ATOM 3873 C C . TYR A 1 501 ? 31.775 0.099 -32.427 1.00 96.94 501 TYR A C 1
ATOM 3875 O O . TYR A 1 501 ? 32.901 0.203 -32.928 1.00 96.94 501 TYR A O 1
ATOM 3883 N N . ARG A 1 502 ? 30.734 -0.346 -33.135 1.00 92.81 502 ARG A N 1
ATOM 3884 C CA . ARG A 1 502 ? 30.842 -0.742 -34.548 1.00 92.81 502 ARG A CA 1
ATOM 3885 C C . ARG A 1 502 ? 30.458 0.374 -35.513 1.00 92.81 502 ARG A C 1
ATOM 3887 O O . ARG A 1 502 ? 31.105 0.479 -36.564 1.00 92.81 502 ARG A O 1
ATOM 3894 N N . ASP A 1 503 ? 29.442 1.163 -35.171 1.00 91.00 503 ASP A N 1
ATOM 3895 C CA . ASP A 1 503 ? 28.881 2.196 -36.038 1.00 91.00 503 ASP A CA 1
ATOM 3896 C C . ASP A 1 503 ? 29.960 3.212 -36.478 1.00 91.00 503 ASP A C 1
ATOM 3898 O O . ASP A 1 503 ? 30.615 3.825 -35.629 1.00 91.00 503 ASP A O 1
ATOM 3902 N N . PRO A 1 504 ? 30.185 3.401 -37.795 1.00 93.31 504 PRO A N 1
ATOM 3903 C CA . PRO A 1 504 ? 31.056 4.446 -38.335 1.00 93.31 504 PRO A CA 1
ATOM 3904 C C . PRO A 1 504 ? 30.742 5.869 -37.860 1.00 93.31 504 PRO A C 1
ATOM 3906 O O . PRO A 1 504 ? 31.656 6.691 -37.846 1.00 93.31 504 PRO A O 1
ATOM 3909 N N . ALA A 1 505 ? 29.487 6.163 -37.514 1.00 91.38 505 ALA A N 1
ATOM 3910 C CA . ALA A 1 505 ? 29.055 7.473 -37.042 1.00 91.38 505 ALA A CA 1
ATOM 3911 C C . ALA A 1 505 ? 29.385 7.718 -35.561 1.00 91.38 505 ALA A C 1
ATOM 3913 O O . ALA A 1 505 ? 29.407 8.873 -35.132 1.00 91.38 505 ALA A O 1
ATOM 3914 N N . SER A 1 506 ? 29.666 6.665 -34.784 1.00 94.56 506 SER A N 1
ATOM 3915 C CA . SER A 1 506 ? 29.984 6.820 -33.368 1.00 94.56 506 SER A CA 1
ATOM 3916 C C . SER A 1 506 ? 31.406 7.361 -33.165 1.00 94.56 506 SER A C 1
ATOM 3918 O O . SER A 1 506 ? 32.369 6.778 -33.681 1.00 94.56 506 SER A O 1
ATOM 3920 N N . PRO A 1 507 ? 31.596 8.415 -32.346 1.00 96.44 507 PRO A N 1
ATOM 3921 C CA . PRO A 1 507 ? 32.925 8.885 -31.962 1.00 96.44 507 PRO A CA 1
ATOM 3922 C C . PRO A 1 507 ? 33.677 7.866 -31.091 1.00 96.44 507 PRO A C 1
ATOM 3924 O O . PRO A 1 507 ? 34.898 7.945 -30.973 1.00 96.44 507 PRO A O 1
ATOM 3927 N N . LEU A 1 508 ? 32.972 6.887 -30.513 1.00 96.81 508 LEU A N 1
ATOM 3928 C CA . LEU A 1 508 ? 33.531 5.849 -29.646 1.00 96.81 508 LEU A CA 1
ATOM 3929 C C . LEU A 1 508 ? 33.922 4.575 -30.407 1.00 96.81 508 LEU A C 1
ATOM 3931 O O . LEU A 1 508 ? 34.354 3.595 -29.794 1.00 96.81 508 LEU A O 1
ATOM 3935 N N . ARG A 1 509 ? 33.807 4.573 -31.742 1.00 96.00 509 ARG A N 1
ATOM 3936 C CA . ARG A 1 509 ? 34.034 3.403 -32.593 1.00 96.00 509 ARG A CA 1
ATOM 3937 C C . ARG A 1 509 ? 35.348 2.680 -32.279 1.00 96.00 509 ARG A C 1
ATOM 3939 O O . ARG A 1 509 ? 36.447 3.205 -32.451 1.00 96.00 509 ARG A O 1
ATOM 3946 N N . ASN A 1 510 ? 35.233 1.401 -31.929 1.00 96.19 510 ASN A N 1
ATOM 3947 C CA . ASN A 1 510 ? 36.348 0.511 -31.640 1.00 96.19 510 ASN A CA 1
ATOM 3948 C C . ASN A 1 510 ? 35.981 -0.939 -31.986 1.00 96.19 510 ASN A C 1
ATOM 3950 O O . ASN A 1 510 ? 35.346 -1.645 -31.209 1.00 96.19 510 ASN A O 1
ATOM 3954 N N . LEU A 1 511 ? 36.445 -1.428 -33.139 1.00 90.50 511 LEU A N 1
ATOM 3955 C CA . LEU A 1 511 ? 36.080 -2.763 -33.634 1.00 90.50 511 LEU A CA 1
ATOM 3956 C C . LEU A 1 511 ? 36.511 -3.916 -32.709 1.00 90.50 511 LEU A C 1
ATOM 3958 O O . LEU A 1 511 ? 35.898 -4.983 -32.733 1.00 90.50 511 LEU A O 1
ATOM 3962 N N . ARG A 1 512 ? 37.553 -3.724 -31.887 1.00 89.62 512 ARG A N 1
ATOM 3963 C CA . ARG A 1 512 ? 38.007 -4.743 -30.927 1.00 89.62 512 ARG A CA 1
ATOM 3964 C C . ARG A 1 512 ? 37.025 -4.855 -29.759 1.00 89.62 512 ARG A C 1
ATOM 3966 O O . ARG A 1 512 ? 36.690 -5.967 -29.359 1.00 89.62 512 ARG A O 1
ATOM 3973 N N . GLN A 1 513 ? 36.537 -3.715 -29.264 1.00 92.62 513 GLN A N 1
ATOM 3974 C CA . GLN A 1 513 ? 35.484 -3.656 -28.247 1.00 92.62 513 GLN A CA 1
ATOM 3975 C C . GLN A 1 513 ? 34.134 -4.125 -28.800 1.00 92.62 513 GLN A C 1
ATOM 3977 O O . GLN A 1 513 ? 33.446 -4.891 -28.132 1.00 92.62 513 GLN A O 1
ATOM 3982 N N . ALA A 1 514 ? 33.803 -3.768 -30.045 1.00 89.50 514 ALA A N 1
ATOM 3983 C CA . ALA A 1 514 ? 32.603 -4.266 -30.715 1.00 89.50 514 ALA A CA 1
ATOM 3984 C C . ALA A 1 514 ? 32.573 -5.800 -30.718 1.00 89.50 514 ALA A C 1
ATOM 3986 O O . ALA A 1 514 ? 31.621 -6.412 -30.247 1.00 89.50 514 ALA A O 1
ATOM 3987 N N . LEU A 1 515 ? 33.669 -6.440 -31.143 1.00 88.12 515 LEU A N 1
ATOM 3988 C CA . LEU A 1 515 ? 33.763 -7.899 -31.131 1.00 88.12 515 LEU A CA 1
ATOM 3989 C C . LEU A 1 515 ? 33.708 -8.493 -29.714 1.00 88.12 515 LEU A C 1
ATOM 3991 O O . LEU A 1 515 ? 33.120 -9.558 -29.521 1.00 88.12 515 LEU A O 1
ATOM 3995 N N . HIS A 1 516 ? 34.326 -7.833 -28.729 1.00 90.25 516 HIS A N 1
ATOM 3996 C CA . HIS A 1 516 ? 34.279 -8.271 -27.333 1.00 90.25 516 HIS A CA 1
ATOM 3997 C C . HIS A 1 516 ? 32.834 -8.350 -26.819 1.00 90.25 516 HIS A C 1
ATOM 3999 O O . HIS A 1 516 ? 32.421 -9.388 -26.293 1.00 90.25 516 HIS A O 1
ATOM 4005 N N . TRP A 1 517 ? 32.056 -7.287 -27.020 1.00 92.38 517 TRP A N 1
ATOM 4006 C CA . TRP A 1 517 ? 30.667 -7.220 -26.573 1.00 92.38 517 TRP A CA 1
ATOM 4007 C C . TRP A 1 517 ? 29.725 -8.080 -27.419 1.00 92.38 517 TRP A C 1
ATOM 4009 O O . TRP A 1 517 ? 28.877 -8.760 -26.844 1.00 92.38 517 TRP A O 1
ATOM 4019 N N . ALA A 1 518 ? 29.946 -8.188 -28.737 1.00 87.75 518 ALA A N 1
ATOM 4020 C CA . ALA A 1 518 ? 29.231 -9.131 -29.605 1.00 87.75 518 ALA A CA 1
ATOM 4021 C C . ALA A 1 518 ? 29.344 -10.572 -29.093 1.00 87.75 518 ALA A C 1
ATOM 4023 O O . ALA A 1 518 ? 28.382 -11.342 -29.115 1.00 87.75 518 ALA A O 1
ATOM 4024 N N . TRP A 1 519 ? 30.532 -10.950 -28.613 1.00 86.62 519 TRP A N 1
ATOM 4025 C CA . TRP A 1 519 ? 30.761 -12.279 -28.065 1.00 86.62 519 TRP A CA 1
ATOM 4026 C C . TRP A 1 519 ? 30.021 -12.487 -26.743 1.00 86.62 519 TRP A C 1
ATOM 4028 O O . TRP A 1 519 ? 29.351 -13.506 -26.584 1.00 86.62 519 TRP A O 1
ATOM 4038 N N . ARG A 1 520 ? 30.099 -11.527 -25.811 1.00 92.06 520 ARG A N 1
ATOM 4039 C CA . ARG A 1 520 ? 29.365 -11.608 -24.536 1.00 92.06 520 ARG A CA 1
ATOM 4040 C C . ARG A 1 520 ? 27.854 -11.667 -24.761 1.00 92.06 520 ARG A C 1
ATOM 4042 O O . ARG A 1 520 ? 27.201 -12.509 -24.153 1.00 92.06 520 ARG A O 1
ATOM 4049 N N . TYR A 1 521 ? 27.336 -10.876 -25.700 1.00 89.56 521 TYR A N 1
ATOM 4050 C CA . TYR A 1 521 ? 25.948 -10.946 -26.151 1.00 89.56 521 TYR A CA 1
ATOM 4051 C C . TYR A 1 521 ? 25.585 -12.347 -26.662 1.00 89.56 521 TYR A C 1
ATOM 4053 O O . TYR A 1 521 ? 24.611 -12.943 -26.207 1.00 89.56 521 TYR A O 1
ATOM 4061 N N . ALA A 1 522 ? 26.401 -12.925 -27.550 1.00 84.31 522 ALA A N 1
ATOM 4062 C CA . ALA A 1 522 ? 26.161 -14.261 -28.094 1.00 84.31 522 ALA A CA 1
ATOM 4063 C C . ALA A 1 522 ? 26.221 -15.376 -27.035 1.00 84.31 522 ALA A C 1
ATOM 4065 O O . ALA A 1 522 ? 25.506 -16.374 -27.150 1.00 84.31 522 ALA A O 1
ATOM 4066 N N . VAL A 1 523 ? 27.064 -15.224 -26.009 1.00 85.62 523 VAL A N 1
ATOM 4067 C CA . VAL A 1 523 ? 27.089 -16.117 -24.842 1.00 85.62 523 VAL A CA 1
ATOM 4068 C C . VAL A 1 523 ? 25.804 -15.965 -24.031 1.00 85.62 523 VAL A C 1
ATOM 4070 O O . VAL A 1 523 ? 25.153 -16.971 -23.761 1.00 85.62 523 VAL A O 1
ATOM 4073 N N . ALA A 1 524 ? 25.430 -14.732 -23.678 1.00 86.69 524 ALA A N 1
ATOM 4074 C CA . ALA A 1 524 ? 24.260 -14.439 -22.851 1.00 86.69 524 ALA A CA 1
ATOM 4075 C C . ALA A 1 524 ? 22.950 -14.912 -23.505 1.00 86.69 524 ALA A C 1
ATOM 4077 O O . ALA A 1 524 ? 22.088 -15.465 -22.834 1.00 86.69 524 ALA A O 1
ATOM 4078 N N . GLN A 1 525 ? 22.844 -14.789 -24.830 1.00 84.50 525 GLN A N 1
ATOM 4079 C CA . GLN A 1 525 ? 21.703 -15.262 -25.623 1.00 84.50 525 GLN A CA 1
ATOM 4080 C C . GLN A 1 525 ? 21.752 -16.770 -25.944 1.00 84.50 525 GLN A C 1
ATOM 4082 O O . GLN A 1 525 ? 20.903 -17.286 -26.668 1.00 84.50 525 GLN A O 1
ATOM 4087 N N . GLY A 1 526 ? 22.779 -17.499 -25.489 1.00 83.19 526 GLY A N 1
ATOM 4088 C CA . GLY A 1 526 ? 22.932 -18.932 -25.763 1.00 83.19 526 GLY A CA 1
ATOM 4089 C C . GLY A 1 526 ? 23.213 -19.288 -27.233 1.00 83.19 526 GLY A C 1
ATOM 4090 O O . GLY A 1 526 ? 23.226 -20.468 -27.587 1.00 83.19 526 GLY A O 1
ATOM 4091 N N . LEU A 1 527 ? 23.506 -18.305 -28.091 1.00 75.44 527 LEU A N 1
ATOM 4092 C CA . LEU A 1 527 ? 23.735 -18.485 -29.535 1.00 75.44 527 LEU A CA 1
ATOM 4093 C C . LEU A 1 527 ? 24.949 -19.378 -29.839 1.00 75.44 527 LEU A C 1
ATOM 4095 O O . LEU A 1 527 ? 25.025 -20.027 -30.880 1.00 75.44 527 LEU A O 1
ATOM 4099 N N . LEU A 1 528 ? 25.909 -19.459 -28.915 1.00 66.44 528 LEU A N 1
ATOM 4100 C CA . LEU A 1 528 ? 27.063 -20.353 -29.043 1.00 66.44 528 LEU A CA 1
ATOM 4101 C C . LEU A 1 528 ? 26.748 -21.801 -28.643 1.00 66.44 528 LEU A C 1
ATOM 4103 O O . LEU A 1 528 ? 27.421 -22.722 -29.111 1.00 66.44 528 LEU A O 1
ATOM 4107 N N . ALA A 1 529 ? 25.735 -22.023 -27.801 1.00 63.72 529 ALA A N 1
ATOM 4108 C CA . ALA A 1 529 ? 25.312 -23.353 -27.364 1.00 63.72 529 ALA A CA 1
ATOM 4109 C C . ALA A 1 529 ? 24.484 -24.091 -28.431 1.00 63.72 529 ALA A C 1
ATOM 4111 O O . ALA A 1 529 ? 24.458 -25.324 -28.421 1.00 63.72 529 ALA A O 1
ATOM 4112 N N . SER A 1 530 ? 23.901 -23.368 -29.390 1.00 59.84 530 SER A N 1
ATOM 4113 C CA . SER A 1 530 ? 23.213 -23.913 -30.568 1.00 59.84 530 SER A CA 1
ATOM 4114 C C . SER A 1 530 ? 24.128 -24.101 -31.789 1.00 59.84 530 SER A C 1
ATOM 4116 O O . SER A 1 530 ? 23.784 -24.846 -32.702 1.00 59.84 530 SER A O 1
ATOM 4118 N N . ALA A 1 531 ? 25.325 -23.500 -31.804 1.00 59.59 531 ALA A N 1
ATOM 4119 C CA . ALA A 1 531 ? 26.271 -23.617 -32.917 1.00 59.59 531 ALA A CA 1
ATOM 4120 C C . ALA A 1 531 ? 26.949 -25.002 -32.986 1.00 59.59 531 ALA A C 1
ATOM 4122 O O . ALA A 1 531 ? 27.344 -25.562 -31.957 1.00 59.59 531 ALA A O 1
ATOM 4123 N N . GLU A 1 532 ? 27.159 -25.541 -34.192 1.00 64.25 532 GLU A N 1
ATOM 4124 C CA . GLU A 1 532 ? 27.847 -26.824 -34.402 1.00 64.25 532 GLU A CA 1
ATOM 4125 C C . GLU A 1 532 ? 29.295 -26.823 -33.866 1.00 64.25 532 GLU A C 1
ATOM 4127 O O . GLU A 1 532 ? 30.000 -25.809 -33.876 1.00 64.25 532 GLU A O 1
ATOM 4132 N N . ARG A 1 533 ? 29.794 -27.994 -33.434 1.00 57.78 533 ARG A N 1
ATOM 4133 C CA . ARG A 1 533 ? 31.141 -28.147 -32.833 1.00 57.78 533 ARG A CA 1
ATOM 4134 C C . ARG A 1 533 ? 32.282 -27.631 -33.724 1.00 57.78 533 ARG A C 1
ATOM 4136 O O . ARG A 1 533 ? 33.292 -27.175 -33.193 1.00 57.78 533 ARG A O 1
ATOM 4143 N N . GLY A 1 534 ? 32.142 -27.701 -35.051 1.00 56.25 534 GLY A N 1
ATOM 4144 C CA . GLY A 1 534 ? 33.132 -27.183 -36.007 1.00 56.25 534 GLY A CA 1
ATOM 4145 C C . GLY A 1 534 ? 33.216 -25.654 -36.011 1.00 56.25 534 GLY A C 1
ATOM 4146 O 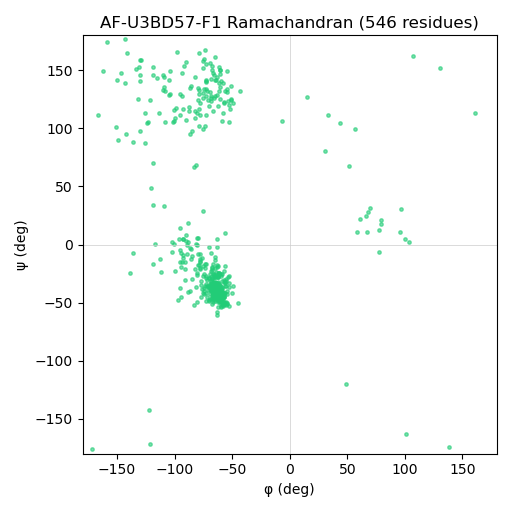O . GLY A 1 534 ? 34.312 -25.097 -35.946 1.00 56.25 534 GLY A O 1
ATOM 4147 N N . TRP A 1 535 ? 32.061 -24.986 -35.970 1.00 59.56 535 TRP A N 1
ATOM 4148 C CA . TRP A 1 535 ? 31.949 -23.529 -35.886 1.00 59.56 535 TRP A CA 1
ATOM 4149 C C . TRP A 1 535 ? 32.538 -22.980 -34.587 1.00 59.56 535 TRP A C 1
ATOM 4151 O O . TRP A 1 535 ? 33.307 -22.022 -34.622 1.00 59.56 535 TRP A O 1
ATOM 4161 N N . ARG A 1 536 ? 32.293 -23.646 -33.450 1.00 59.44 536 ARG A N 1
ATOM 4162 C CA . ARG A 1 536 ? 32.881 -23.261 -32.150 1.00 59.44 536 ARG A CA 1
ATOM 4163 C C . ARG A 1 536 ? 34.413 -23.268 -32.161 1.00 59.44 536 ARG A C 1
ATOM 4165 O O . ARG A 1 536 ? 35.030 -22.409 -31.537 1.00 59.44 536 ARG A O 1
ATOM 4172 N N . ARG A 1 537 ? 35.036 -24.216 -32.875 1.00 56.59 537 ARG A N 1
ATOM 4173 C CA . ARG A 1 537 ? 36.504 -24.339 -32.988 1.00 56.59 537 ARG A CA 1
ATOM 4174 C C . ARG A 1 537 ? 37.107 -23.264 -33.895 1.00 56.59 537 ARG A C 1
ATOM 4176 O O . ARG A 1 537 ? 38.147 -22.710 -33.553 1.00 56.59 537 ARG A O 1
ATOM 4183 N N . TRP A 1 538 ? 36.443 -22.943 -35.006 1.00 60.31 538 TRP A N 1
ATOM 4184 C CA . TRP A 1 538 ? 36.845 -21.852 -35.904 1.00 60.31 538 TRP A CA 1
ATOM 4185 C C . TRP A 1 538 ? 36.733 -20.476 -35.227 1.00 60.31 538 TRP A C 1
ATOM 4187 O O . TRP A 1 538 ? 37.653 -19.666 -35.313 1.00 60.31 538 TRP A O 1
ATOM 4197 N N . LEU A 1 539 ? 35.657 -20.249 -34.466 1.00 58.31 539 LEU A N 1
ATOM 4198 C CA . LEU A 1 539 ? 35.467 -19.052 -33.638 1.00 58.31 539 LEU A CA 1
ATOM 4199 C C . LEU A 1 539 ? 36.548 -18.909 -32.556 1.00 58.31 539 LEU A C 1
ATOM 4201 O O . LEU A 1 539 ? 37.087 -17.821 -32.367 1.00 58.31 539 LEU A O 1
ATOM 4205 N N . PHE A 1 540 ? 36.930 -20.003 -31.890 1.00 58.03 540 PHE A N 1
ATOM 4206 C CA . PHE A 1 540 ? 38.034 -19.998 -30.920 1.00 58.03 540 PHE A CA 1
ATOM 4207 C C . PHE A 1 540 ? 39.382 -19.614 -31.555 1.00 58.03 540 PHE A C 1
ATOM 4209 O O . PHE A 1 540 ? 40.157 -18.868 -30.956 1.00 58.03 540 PHE A O 1
ATOM 4216 N N . ALA A 1 541 ? 39.659 -20.093 -32.772 1.00 54.66 541 ALA A N 1
ATOM 4217 C CA . ALA A 1 541 ? 40.881 -19.764 -33.505 1.00 54.66 541 ALA A CA 1
ATOM 4218 C C . ALA A 1 541 ? 40.933 -18.281 -33.923 1.00 54.66 541 ALA A C 1
ATOM 4220 O O . ALA A 1 541 ? 41.982 -17.647 -33.808 1.00 54.66 541 ALA A O 1
ATOM 4221 N N . LEU A 1 542 ? 39.794 -17.708 -34.330 1.00 55.72 542 LEU A N 1
ATOM 4222 C CA . LEU A 1 542 ? 39.658 -16.280 -34.634 1.00 55.72 542 LEU A CA 1
ATOM 4223 C C . LEU A 1 542 ? 39.922 -15.408 -33.391 1.00 55.72 542 LEU A C 1
ATOM 4225 O O . LEU A 1 542 ? 40.644 -14.417 -33.467 1.00 55.72 542 LEU A O 1
ATOM 4229 N N . VAL A 1 543 ? 39.402 -15.806 -32.224 1.00 54.78 543 VAL A N 1
ATOM 4230 C CA . VAL A 1 543 ? 39.626 -15.108 -30.942 1.00 54.78 543 VAL A CA 1
ATOM 4231 C C . VAL A 1 543 ? 41.091 -15.167 -30.505 1.00 54.78 543 VAL A C 1
ATOM 4233 O O . VAL A 1 543 ? 41.638 -14.163 -30.050 1.00 54.78 543 VAL A O 1
ATOM 4236 N N . TRP A 1 544 ? 41.750 -16.320 -30.653 1.00 53.00 544 TRP A N 1
ATOM 4237 C CA . TRP A 1 544 ? 43.179 -16.451 -30.354 1.00 53.00 544 TRP A CA 1
ATOM 4238 C C . TRP A 1 544 ? 44.036 -15.547 -31.252 1.00 53.00 544 TRP A C 1
ATOM 4240 O O . TRP A 1 544 ? 44.977 -14.917 -30.774 1.00 53.00 544 TRP A O 1
ATOM 4250 N N . TYR A 1 545 ? 43.667 -15.424 -32.529 1.00 49.28 545 TYR A N 1
ATOM 4251 C CA . TYR A 1 545 ? 44.334 -14.544 -33.485 1.00 49.28 545 TYR A CA 1
ATOM 4252 C C . TYR A 1 545 ? 44.155 -13.051 -33.155 1.00 49.28 545 TYR A C 1
ATOM 4254 O O . TYR A 1 545 ? 45.102 -12.287 -33.290 1.00 49.28 545 TYR A O 1
ATOM 4262 N N . LEU A 1 546 ? 42.979 -12.639 -32.666 1.00 45.59 546 LEU A N 1
ATOM 4263 C CA . LEU A 1 546 ? 42.657 -11.237 -32.344 1.00 45.59 546 LEU A CA 1
ATOM 4264 C C . LEU A 1 546 ? 43.106 -10.777 -30.942 1.00 45.59 546 LEU A C 1
ATOM 4266 O O . LEU A 1 546 ? 43.033 -9.584 -30.629 1.00 45.59 546 LEU A O 1
ATOM 4270 N N . ARG A 1 547 ? 43.544 -11.711 -30.086 1.00 42.53 547 ARG A N 1
ATOM 4271 C CA . ARG A 1 547 ? 44.183 -11.439 -28.782 1.00 42.53 547 ARG A CA 1
ATOM 4272 C C . ARG A 1 547 ? 45.697 -11.199 -28.869 1.00 42.53 547 ARG A C 1
ATOM 4274 O O . ARG A 1 547 ? 46.265 -10.735 -27.883 1.00 42.53 547 ARG A O 1
ATOM 4281 N N . ARG A 1 548 ? 46.338 -11.502 -30.003 1.00 41.72 548 ARG A N 1
ATOM 4282 C CA . ARG A 1 548 ? 47.615 -10.872 -30.383 1.00 41.72 548 ARG A CA 1
ATOM 4283 C C . ARG A 1 548 ? 47.341 -9.460 -30.888 1.00 41.72 548 ARG A C 1
ATOM 4285 O O . ARG A 1 548 ? 48.228 -8.608 -30.694 1.00 41.72 548 ARG A O 1
#

Organism: Aquipseudomonas alcaligenes (strain ATCC 14909 / DSM 50342 / CCUG 1425 / JCM 20561 / NBRC 14159 / NCIMB 9945 / NCTC 10367 / 1577) (NCBI:txid1215092)

InterPro domains:
  IPR006597 Sel1-like repeat [SM00671] (294-326)
  IPR006597 Sel1-like repeat [SM00671] (374-409)
  IPR011990 Tetratricopeptide-like helical domain superfamily [G3DSA:1.25.40.10] (230-548)

Solvent-accessible surface area (backbone atoms only — not comparable to full-atom values): 29303 Å² total; per-residue (Å²): 134,83,76,80,80,60,41,66,48,32,58,33,30,32,40,36,47,96,68,76,84,58,44,78,48,28,50,45,65,60,86,36,37,58,53,30,35,32,39,39,85,38,43,88,39,75,37,78,65,74,79,53,92,66,35,52,61,37,66,31,17,39,36,28,47,37,60,54,23,53,50,40,43,46,50,45,53,51,45,49,69,73,40,51,64,67,44,88,42,92,35,52,64,43,58,59,48,30,56,54,51,51,54,54,48,57,41,52,76,70,73,54,62,56,93,59,27,34,36,33,40,36,63,35,64,49,83,75,100,69,65,99,83,64,83,69,57,51,66,57,53,47,50,50,4,39,51,38,43,46,50,51,70,72,60,55,73,88,45,48,40,78,47,28,58,32,84,52,76,82,36,37,44,36,44,30,63,40,21,32,53,55,28,40,76,45,74,72,36,57,53,48,74,78,35,71,48,51,75,83,62,68,64,43,51,73,61,45,63,72,64,53,62,91,86,70,70,88,78,85,83,90,73,79,93,75,83,78,90,77,77,95,76,79,85,79,79,81,81,74,74,76,78,78,78,50,71,68,56,29,52,54,41,28,79,73,57,35,40,68,30,23,34,56,49,20,75,71,41,90,48,66,70,59,16,50,53,26,19,38,38,9,46,28,74,51,98,48,70,66,87,43,50,19,69,24,24,45,52,45,25,50,38,13,76,74,68,48,74,59,40,49,56,22,57,57,30,45,54,51,16,63,72,38,68,51,54,64,82,47,44,19,54,50,24,40,50,45,19,53,46,23,61,32,63,82,33,37,88,60,39,35,47,63,11,43,55,22,24,59,44,12,63,48,52,32,53,86,89,36,70,57,25,36,53,26,28,33,52,49,15,52,22,20,57,69,33,42,55,48,68,68,33,61,68,59,14,44,51,29,10,48,54,13,30,74,76,64,35,63,72,16,37,49,51,34,32,53,49,31,46,58,52,21,77,74,45,59,75,68,65,15,48,56,32,44,53,51,28,51,49,56,54,49,55,49,39,68,76,44,49,88,76,43,62,43,66,54,32,25,55,52,15,57,48,33,67,70,42,88,82,56,44,61,68,64,19,47,54,30,18,47,55,9,29,72,73,61,39,41,68,24,18,42,44,45,11,55,55,42,13,52,28,87,85,32,94,66,49,33,66,70,59,11,53,52,26,44,48,53,21,34,54,69,70,44,56,62,80,74,49,55,75,67,58,56,53,53,53,51,52,53,52,59,61,72,72,106